Protein AF-0000000079914418 (afdb_homodimer)

pLDDT: mean 97.71, std 3.16, range [57.12, 99.0]

InterPro domains:
  IPR013094 Alpha/beta hydrolase fold-3 [PF07859] (72-274)
  IPR029058 Alpha/Beta hydrolase fold [G3DSA:3.40.50.1820] (4-298)
  IPR029058 Alpha/Beta hydrolase fold [SSF53474] (23-296)
  IPR050300 GDXG lipolytic enzyme [PTHR48081] (52-298)

Structure (mmCIF, N/CA/C/O backbone):
data_AF-0000000079914418-model_v1
#
loop_
_entity.id
_entity.type
_entity.pdbx_description
1 polymer Esterase
#
loop_
_atom_site.group_PDB
_atom_site.id
_atom_site.type_symbol
_atom_site.label_atom_id
_atom_site.label_alt_id
_atom_site.label_comp_id
_atom_site.label_asym_id
_atom_site.label_entity_id
_atom_site.label_seq_id
_atom_site.pdbx_PDB_ins_code
_atom_site.Cartn_x
_atom_site.Cartn_y
_atom_site.Cartn_z
_atom_site.occupancy
_atom_site.B_iso_or_equiv
_atom_site.auth_seq_id
_atom_site.auth_comp_id
_atom_site.auth_asym_id
_atom_site.auth_atom_id
_atom_site.pdbx_PDB_model_num
ATOM 1 N N . MET A 1 1 ? 22.984 11.102 22.109 1 57.47 1 MET A N 1
ATOM 2 C CA . MET A 1 1 ? 23.125 9.719 21.656 1 57.47 1 MET A CA 1
ATOM 3 C C . MET A 1 1 ? 23.062 9.641 20.125 1 57.47 1 MET A C 1
ATOM 5 O O . MET A 1 1 ? 22.422 10.469 19.484 1 57.47 1 MET A O 1
ATOM 9 N N . SER A 1 2 ? 23.859 8.906 19.516 1 81.38 2 SER A N 1
ATOM 10 C CA . SER A 1 2 ? 24 8.82 18.062 1 81.38 2 SER A CA 1
ATOM 11 C C . SER A 1 2 ? 22.719 8.297 17.422 1 81.38 2 SER A C 1
ATOM 13 O O . SER A 1 2 ? 21.969 7.539 18.031 1 81.38 2 SER A O 1
ATOM 15 N N . VAL A 1 3 ? 22.281 8.898 16.266 1 90.12 3 VAL A N 1
ATOM 16 C CA . VAL A 1 3 ? 21.125 8.477 15.484 1 90.12 3 VAL A CA 1
ATOM 17 C C . VAL A 1 3 ? 21.203 6.973 15.203 1 90.12 3 VAL A C 1
ATOM 19 O O . VAL A 1 3 ? 22.281 6.453 14.891 1 90.12 3 VAL A O 1
ATOM 22 N N . SER A 1 4 ? 20.125 6.277 15.398 1 94.81 4 SER A N 1
ATOM 23 C CA . SER A 1 4 ? 20.109 4.836 15.172 1 94.81 4 SER A CA 1
ATOM 24 C C . SER A 1 4 ? 20.391 4.508 13.711 1 94.81 4 SER A C 1
ATOM 26 O O . SER A 1 4 ? 20.094 5.305 12.82 1 94.81 4 SER A O 1
ATOM 28 N N . LYS A 1 5 ? 20.984 3.312 13.461 1 95.38 5 LYS A N 1
ATOM 29 C CA . LYS A 1 5 ? 21.219 2.852 12.094 1 95.38 5 LYS A CA 1
ATOM 30 C C . LYS A 1 5 ? 19.891 2.689 11.336 1 95.38 5 LYS A C 1
ATOM 32 O O . LYS A 1 5 ? 19.844 2.889 10.117 1 95.38 5 LYS A O 1
ATOM 37 N N . GLU A 1 6 ? 18.797 2.361 12.023 1 96.19 6 GLU A N 1
ATOM 38 C CA . GLU A 1 6 ? 17.484 2.127 11.43 1 96.19 6 GLU A CA 1
ATOM 39 C C . GLU A 1 6 ? 16.922 3.412 10.836 1 96.19 6 GLU A C 1
ATOM 41 O O . GLU A 1 6 ? 16.203 3.375 9.828 1 96.19 6 GLU A O 1
ATOM 46 N N . SER A 1 7 ? 17.234 4.5 11.461 1 95.19 7 SER A N 1
ATOM 47 C CA . SER A 1 7 ? 16.719 5.777 10.977 1 95.19 7 SER A CA 1
ATOM 48 C C . SER A 1 7 ? 17.328 6.145 9.625 1 95.19 7 SER A C 1
ATOM 50 O O . SER A 1 7 ? 16.75 6.934 8.875 1 95.19 7 SER A O 1
ATOM 52 N N . LEU A 1 8 ? 18.438 5.539 9.25 1 95.31 8 LEU A N 1
ATOM 53 C CA . LEU A 1 8 ? 19.156 5.859 8.023 1 95.31 8 LEU A CA 1
ATOM 54 C C . LEU A 1 8 ? 18.406 5.332 6.805 1 95.31 8 LEU A C 1
ATOM 56 O O . LEU A 1 8 ? 18.656 5.777 5.68 1 95.31 8 LEU A O 1
ATOM 60 N N . PHE A 1 9 ? 17.516 4.422 7.043 1 97 9 PHE A N 1
ATOM 61 C CA . PHE A 1 9 ? 16.734 3.893 5.926 1 97 9 PHE A CA 1
ATOM 62 C C . PHE A 1 9 ? 16.031 5.016 5.176 1 97 9 PHE A C 1
ATOM 64 O O . PHE A 1 9 ? 16.062 5.062 3.945 1 97 9 PHE A O 1
ATOM 71 N N . LEU A 1 10 ? 15.344 5.883 5.938 1 97.31 10 LEU A N 1
ATOM 72 C CA . LEU A 1 10 ? 14.609 6.977 5.309 1 97.31 10 LEU A CA 1
ATOM 73 C C . LEU A 1 10 ? 15.562 7.934 4.602 1 97.31 10 LEU A C 1
ATOM 75 O O . LEU A 1 10 ? 15.25 8.453 3.527 1 97.31 10 LEU A O 1
ATOM 79 N N . ASN A 1 11 ? 16.734 8.164 5.16 1 95.06 11 ASN A N 1
ATOM 80 C CA . ASN A 1 11 ? 17.75 8.992 4.535 1 95.06 11 ASN A CA 1
ATOM 81 C C . ASN A 1 11 ? 18.172 8.438 3.178 1 95.06 11 ASN A C 1
ATOM 83 O O . ASN A 1 11 ? 18.297 9.18 2.205 1 95.06 11 ASN A O 1
ATOM 87 N N . ASP A 1 12 ? 18.438 7.168 3.172 1 97 12 ASP A N 1
ATOM 88 C CA . ASP A 1 12 ? 18.844 6.496 1.941 1 97 12 ASP A CA 1
ATOM 89 C C . ASP A 1 12 ? 17.75 6.562 0.887 1 97 12 ASP A C 1
ATOM 91 O O . ASP A 1 12 ? 18.031 6.738 -0.301 1 97 12 ASP A O 1
ATOM 95 N N . LEU A 1 13 ? 16.531 6.414 1.347 1 97.69 13 LEU A N 1
ATOM 96 C CA . LEU A 1 13 ? 15.406 6.508 0.433 1 97.69 13 LEU A CA 1
ATOM 97 C C . LEU A 1 13 ? 15.328 7.895 -0.195 1 97.69 13 LEU A C 1
ATOM 99 O O . LEU A 1 13 ? 15.18 8.023 -1.412 1 97.69 13 LEU A O 1
ATOM 103 N N . TYR A 1 14 ? 15.414 8.938 0.619 1 97.25 14 TYR A N 1
ATOM 104 C CA . TYR A 1 14 ? 15.352 10.305 0.121 1 97.25 14 TYR A CA 1
ATOM 105 C C . TYR A 1 14 ? 16.484 10.578 -0.857 1 97.25 14 TYR A C 1
ATOM 107 O O . TYR A 1 14 ? 16.281 11.211 -1.895 1 97.25 14 TYR A O 1
ATOM 115 N N . ALA A 1 15 ? 17.688 10.117 -0.518 1 95.94 15 ALA A N 1
ATOM 116 C CA . ALA A 1 15 ? 18.828 10.281 -1.416 1 95.94 15 ALA A CA 1
ATOM 117 C C . ALA A 1 15 ? 18.562 9.625 -2.768 1 95.94 15 ALA A C 1
ATOM 119 O O . ALA A 1 15 ? 18.891 10.188 -3.814 1 95.94 15 ALA A O 1
ATOM 120 N N . SER A 1 16 ? 17.969 8.508 -2.721 1 95.81 16 SER A N 1
ATOM 121 C CA . SER A 1 16 ? 17.641 7.801 -3.955 1 95.81 16 SER A CA 1
ATOM 122 C C . SER A 1 16 ? 16.609 8.57 -4.777 1 95.81 16 SER A C 1
ATOM 124 O O . SER A 1 16 ? 16.688 8.602 -6.008 1 95.81 16 SER A O 1
ATOM 126 N N . TRP A 1 17 ? 15.586 9.117 -4.105 1 95.44 17 TRP A N 1
ATOM 127 C CA . TRP A 1 17 ? 14.578 9.922 -4.801 1 95.44 17 TRP A CA 1
ATOM 128 C C . TRP A 1 17 ? 15.227 11.086 -5.539 1 95.44 17 TRP A C 1
ATOM 130 O O . TRP A 1 17 ? 14.891 11.367 -6.688 1 95.44 17 TRP A O 1
ATOM 140 N N . LEU A 1 18 ? 16.094 11.781 -4.824 1 90.88 18 LEU A N 1
ATOM 141 C CA . LEU A 1 18 ? 16.766 12.945 -5.395 1 90.88 18 LEU A CA 1
ATOM 142 C C . LEU A 1 18 ? 17.516 12.578 -6.668 1 90.88 18 LEU A C 1
ATOM 144 O O . LEU A 1 18 ? 17.469 13.32 -7.652 1 90.88 18 LEU A O 1
ATOM 148 N N . THR A 1 19 ? 18.141 11.477 -6.629 1 90.81 19 THR A N 1
ATOM 149 C CA . THR A 1 19 ? 18.922 11.016 -7.77 1 90.81 19 THR A CA 1
ATOM 150 C C . THR A 1 19 ? 18 10.586 -8.914 1 90.81 19 THR A C 1
ATOM 152 O O . THR A 1 19 ? 18.234 10.945 -10.07 1 90.81 19 THR A O 1
ATOM 155 N N . ARG A 1 20 ? 16.922 9.977 -8.602 1 91.88 20 ARG A N 1
ATOM 156 C CA . ARG A 1 20 ? 16.062 9.359 -9.609 1 91.88 20 ARG A CA 1
ATOM 157 C C . ARG A 1 20 ? 15.086 10.375 -10.188 1 91.88 20 ARG A C 1
ATOM 159 O O . ARG A 1 20 ? 14.578 10.188 -11.297 1 91.88 20 ARG A O 1
ATOM 166 N N . SER A 1 21 ? 14.82 11.375 -9.445 1 90.19 21 SER A N 1
ATOM 167 C CA . SER A 1 21 ? 13.727 12.273 -9.812 1 90.19 21 SER A CA 1
ATOM 168 C C . SER A 1 21 ? 14.141 13.211 -10.945 1 90.19 21 SER A C 1
ATOM 170 O O . SER A 1 21 ? 13.297 13.875 -11.547 1 90.19 21 SER A O 1
ATOM 172 N N . GLU A 1 22 ? 15.438 13.359 -11.219 1 85.94 22 GLU A N 1
ATOM 173 C CA . GLU A 1 22 ? 15.883 14.266 -12.273 1 85.94 22 GLU A CA 1
ATOM 174 C C . GLU A 1 22 ? 15.242 13.922 -13.609 1 85.94 22 GLU A C 1
ATOM 176 O O . GLU A 1 22 ? 15.414 12.812 -14.117 1 85.94 22 GLU A O 1
ATOM 181 N N . GLY A 1 23 ? 14.461 14.867 -14.18 1 85.94 23 GLY A N 1
ATOM 182 C CA . GLY A 1 23 ? 13.852 14.695 -15.484 1 85.94 23 GLY A CA 1
ATOM 183 C C . GLY A 1 23 ? 12.562 13.898 -15.445 1 85.94 23 GLY A C 1
ATOM 184 O O . GLY A 1 23 ? 11.992 13.586 -16.5 1 85.94 23 GLY A O 1
ATOM 185 N N . MET A 1 24 ? 12.117 13.547 -14.273 1 90.5 24 MET A N 1
ATOM 186 C CA . MET A 1 24 ? 10.898 12.766 -14.133 1 90.5 24 MET A CA 1
ATOM 187 C C . MET A 1 24 ? 9.664 13.641 -14.328 1 90.5 24 MET A C 1
ATOM 189 O O . MET A 1 24 ? 9.625 14.781 -13.867 1 90.5 24 MET A O 1
ATOM 193 N N . ASP A 1 25 ? 8.68 13.078 -15.047 1 91.69 25 ASP A N 1
ATOM 194 C CA . ASP A 1 25 ? 7.41 13.789 -15.125 1 91.69 25 ASP A CA 1
ATOM 195 C C . ASP A 1 25 ? 6.617 13.633 -13.828 1 91.69 25 ASP A C 1
ATOM 197 O O . ASP A 1 25 ? 7.008 12.875 -12.938 1 91.69 25 ASP A O 1
ATOM 201 N N . LEU A 1 26 ? 5.547 14.328 -13.641 1 94.44 26 LEU A N 1
ATOM 202 C CA . LEU A 1 26 ? 4.789 14.383 -12.398 1 94.44 26 LEU A CA 1
ATOM 203 C C . LEU A 1 26 ? 4.184 13.023 -12.062 1 94.44 26 LEU A C 1
ATOM 205 O O . LEU A 1 26 ? 4.184 12.609 -10.898 1 94.44 26 LEU A O 1
ATOM 209 N N . ALA A 1 27 ? 3.621 12.375 -13.055 1 93.94 27 ALA A N 1
ATOM 210 C CA . ALA A 1 27 ? 3.031 11.055 -12.828 1 93.94 27 ALA A CA 1
ATOM 211 C C . ALA A 1 27 ? 4.059 10.094 -12.242 1 93.94 27 ALA A C 1
ATOM 213 O O . ALA A 1 27 ? 3.762 9.352 -11.305 1 93.94 27 ALA A O 1
ATOM 214 N N . SER A 1 28 ? 5.27 10.094 -12.812 1 94.56 28 SER A N 1
ATOM 215 C CA . SER A 1 28 ? 6.344 9.234 -12.328 1 94.56 28 SER A CA 1
ATOM 216 C C . SER A 1 28 ? 6.793 9.656 -10.93 1 94.56 28 SER A C 1
ATOM 218 O O . SER A 1 28 ? 7.141 8.805 -10.102 1 94.56 28 SER A O 1
ATOM 220 N N . GLN A 1 29 ? 6.816 10.945 -10.688 1 95.38 29 GLN A N 1
ATOM 221 C CA . GLN A 1 29 ? 7.137 11.422 -9.344 1 95.38 29 GLN A CA 1
ATOM 222 C C . GLN A 1 29 ? 6.109 10.938 -8.328 1 95.38 29 GLN A C 1
ATOM 224 O O . GLN A 1 29 ? 6.469 10.531 -7.219 1 95.38 29 GLN A O 1
ATOM 229 N N . ARG A 1 30 ? 4.867 11.016 -8.719 1 97.44 30 ARG A N 1
ATOM 230 C CA . ARG A 1 30 ? 3.803 10.547 -7.836 1 97.44 30 ARG A CA 1
ATOM 231 C C . ARG A 1 30 ? 3.963 9.062 -7.527 1 97.44 30 ARG A C 1
ATOM 233 O O . ARG A 1 30 ? 3.807 8.641 -6.375 1 97.44 30 ARG A O 1
ATOM 240 N N . ASP A 1 31 ? 4.359 8.297 -8.531 1 96.81 31 ASP A N 1
ATOM 241 C CA . ASP A 1 31 ? 4.641 6.883 -8.297 1 96.81 31 ASP A CA 1
ATOM 242 C C . ASP A 1 31 ? 5.812 6.707 -7.336 1 96.81 31 ASP A C 1
ATOM 244 O O . ASP A 1 31 ? 5.766 5.867 -6.434 1 96.81 31 ASP A O 1
ATOM 248 N N . MET A 1 32 ? 6.852 7.438 -7.535 1 96.81 32 MET A N 1
ATOM 249 C CA . MET A 1 32 ? 8.047 7.34 -6.695 1 96.81 32 MET A CA 1
ATOM 250 C C . MET A 1 32 ? 7.719 7.676 -5.246 1 96.81 32 MET A C 1
ATOM 252 O O . MET A 1 32 ? 8.133 6.961 -4.332 1 96.81 32 MET A O 1
ATOM 256 N N . PHE A 1 33 ? 6.887 8.68 -4.973 1 97.12 33 PHE A N 1
ATOM 257 C CA . PHE A 1 33 ? 6.594 9.164 -3.629 1 97.12 33 PHE A CA 1
ATOM 258 C C . PHE A 1 33 ? 5.684 8.188 -2.893 1 97.12 33 PHE A C 1
ATOM 260 O O . PHE A 1 33 ? 5.586 8.227 -1.664 1 97.12 33 PHE A O 1
ATOM 267 N N . GLU A 1 34 ? 5.066 7.305 -3.615 1 97.88 34 GLU A N 1
ATOM 268 C CA . GLU A 1 34 ? 4.312 6.254 -2.941 1 97.88 34 GLU A CA 1
ATOM 269 C C . GLU A 1 34 ? 5.234 5.355 -2.119 1 97.88 34 GLU A C 1
ATOM 271 O O . GLU A 1 34 ? 4.773 4.613 -1.251 1 97.88 34 GLU A O 1
ATOM 276 N N . GLU A 1 35 ? 6.508 5.477 -2.33 1 97.62 35 GLU A N 1
ATOM 277 C CA . GLU A 1 35 ? 7.492 4.672 -1.61 1 97.62 35 GLU A CA 1
ATOM 278 C C . GLU A 1 35 ? 7.57 5.082 -0.142 1 97.62 35 GLU A C 1
ATOM 280 O O . GLU A 1 35 ? 8.164 4.375 0.675 1 97.62 35 GLU A O 1
ATOM 285 N N . TRP A 1 36 ? 6.824 6.117 0.262 1 97.56 36 TRP A N 1
ATOM 286 C CA . TRP A 1 36 ? 6.805 6.547 1.656 1 97.56 36 TRP A CA 1
ATOM 287 C C . TRP A 1 36 ? 6.312 5.426 2.564 1 97.56 36 TRP A C 1
ATOM 289 O O . TRP A 1 36 ? 6.617 5.406 3.758 1 97.56 36 TRP A O 1
ATOM 299 N N . HIS A 1 37 ? 5.598 4.516 2.018 1 97.62 37 HIS A N 1
ATOM 300 C CA . HIS A 1 37 ? 5.113 3.432 2.865 1 97.62 37 HIS A CA 1
ATOM 301 C C . HIS A 1 37 ? 6.238 2.461 3.215 1 97.62 37 HIS A C 1
ATOM 303 O O . HIS A 1 37 ? 6.117 1.681 4.164 1 97.62 37 HIS A O 1
ATOM 309 N N . LEU A 1 38 ? 7.367 2.482 2.51 1 97.88 38 LEU A N 1
ATOM 310 C CA . LEU A 1 38 ? 8.391 1.447 2.588 1 97.88 38 LEU A CA 1
ATOM 311 C C . LEU A 1 38 ? 9.125 1.51 3.924 1 97.88 38 LEU A C 1
ATOM 313 O O . LEU A 1 38 ? 9.414 0.474 4.527 1 97.88 38 LEU A O 1
ATOM 317 N N . PRO A 1 39 ? 9.477 2.725 4.453 1 98.56 39 PRO A N 1
ATOM 318 C CA . PRO A 1 39 ? 10.203 2.736 5.723 1 98.56 39 PRO A CA 1
ATOM 319 C C . PRO A 1 39 ? 9.336 2.307 6.906 1 98.56 39 PRO A C 1
ATOM 321 O O . PRO A 1 39 ? 9.852 1.798 7.902 1 98.56 39 PRO A O 1
ATOM 324 N N . THR A 1 40 ? 8.07 2.506 6.836 1 98.81 40 THR A N 1
ATOM 325 C CA . THR A 1 40 ? 7.168 2.189 7.934 1 98.81 40 THR A CA 1
ATOM 326 C C . THR A 1 40 ? 6.844 0.699 7.957 1 98.81 40 THR A C 1
ATOM 328 O O . THR A 1 40 ? 6.383 0.142 6.957 1 98.81 40 THR A O 1
ATOM 331 N N . ILE A 1 41 ? 7.109 0.061 9.078 1 98.69 41 ILE A N 1
ATOM 332 C CA . ILE A 1 41 ? 6.762 -1.349 9.219 1 98.69 41 ILE A CA 1
ATOM 333 C C . ILE A 1 41 ? 5.25 -1.495 9.359 1 98.69 41 ILE A C 1
ATOM 335 O O . ILE A 1 41 ? 4.594 -0.657 9.984 1 98.69 41 ILE A O 1
ATOM 339 N N . GLU A 1 42 ? 4.668 -2.514 8.766 1 98.75 42 GLU A N 1
ATOM 340 C CA . GLU A 1 42 ? 3.232 -2.74 8.867 1 98.75 42 GLU A CA 1
ATOM 341 C C . GLU A 1 42 ? 2.785 -2.816 10.32 1 98.75 42 GLU A C 1
ATOM 343 O O . GLU A 1 42 ? 3.326 -3.604 11.102 1 98.75 42 GLU A O 1
ATOM 348 N N . PRO A 1 43 ? 1.857 -1.949 10.719 1 98.75 43 PRO A N 1
ATOM 349 C CA . PRO A 1 43 ? 1.338 -2.102 12.078 1 98.75 43 PRO A CA 1
ATOM 350 C C . PRO A 1 43 ? 0.469 -3.348 12.242 1 98.75 43 PRO A C 1
ATOM 352 O O . PRO A 1 43 ? -0.47 -3.555 11.469 1 98.75 43 PRO A O 1
ATOM 355 N N . THR A 1 44 ? 0.747 -4.152 13.203 1 98.62 44 THR A N 1
ATOM 356 C CA . THR A 1 44 ? -0.036 -5.359 13.445 1 98.62 44 THR A CA 1
ATOM 357 C C . THR A 1 44 ? -1.369 -5.016 14.109 1 98.62 44 THR A C 1
ATOM 359 O O . THR A 1 44 ? -1.539 -3.916 14.641 1 98.62 44 THR A O 1
ATOM 362 N N . ASP A 1 45 ? -2.322 -5.871 13.953 1 98.69 45 ASP A N 1
ATOM 363 C CA . ASP A 1 45 ? -3.598 -5.809 14.656 1 98.69 45 ASP A CA 1
ATOM 364 C C . ASP A 1 45 ? -4.379 -4.555 14.273 1 98.69 45 ASP A C 1
ATOM 366 O O . ASP A 1 45 ? -5.012 -3.928 15.125 1 98.69 45 ASP A O 1
ATOM 370 N N . VAL A 1 46 ? -4.254 -4.164 13.07 1 98.88 46 VAL A N 1
ATOM 371 C CA . VAL A 1 46 ? -5.051 -3.076 12.516 1 98.88 46 VAL A CA 1
ATOM 372 C C . VAL A 1 46 ? -5.801 -3.562 11.281 1 98.88 46 VAL A C 1
ATOM 374 O O . VAL A 1 46 ? -5.238 -4.277 10.445 1 98.88 46 VAL A O 1
ATOM 377 N N . THR A 1 47 ? -7.098 -3.275 11.141 1 98.94 47 THR A N 1
ATOM 378 C CA . THR A 1 47 ? -7.863 -3.525 9.93 1 98.94 47 THR A CA 1
ATOM 379 C C . THR A 1 47 ? -8.117 -2.225 9.172 1 98.94 47 THR A C 1
ATOM 381 O O . THR A 1 47 ? -7.961 -1.135 9.727 1 98.94 47 THR A O 1
ATOM 384 N N . TYR A 1 48 ? -8.422 -2.275 7.965 1 98.88 48 TYR A N 1
ATOM 385 C CA . TYR A 1 48 ? -8.617 -1.12 7.098 1 98.88 48 TYR A CA 1
ATOM 386 C C . TYR A 1 48 ? -9.938 -1.224 6.34 1 98.88 48 TYR A C 1
ATOM 388 O O . TYR A 1 48 ? -10.469 -2.32 6.156 1 98.88 48 TYR A O 1
ATOM 396 N N . GLU A 1 49 ? -10.422 -0.111 5.949 1 98.75 49 GLU A N 1
ATOM 397 C CA . GLU A 1 49 ? -11.664 -0.02 5.199 1 98.75 49 GLU A CA 1
ATOM 398 C C . GLU A 1 49 ? -11.719 1.255 4.363 1 98.75 49 GLU A C 1
ATOM 400 O O . GLU A 1 49 ? -11.602 2.359 4.898 1 98.75 49 GLU A O 1
ATOM 405 N N . GLU A 1 50 ? -11.875 1.092 3.047 1 98.69 50 GLU A N 1
ATOM 406 C CA . GLU A 1 50 ? -12.047 2.258 2.184 1 98.69 50 GLU A CA 1
ATOM 407 C C . GLU A 1 50 ? -13.445 2.848 2.32 1 98.69 50 GLU A C 1
ATOM 409 O O . GLU A 1 50 ? -14.422 2.113 2.475 1 98.69 50 GLU A O 1
ATOM 414 N N . VAL A 1 51 ? -13.484 4.168 2.268 1 98.62 51 VAL A N 1
ATOM 415 C CA . VAL A 1 51 ? -14.75 4.875 2.373 1 98.62 51 VAL A CA 1
ATOM 416 C C . VAL A 1 51 ? -14.719 6.133 1.509 1 98.62 51 VAL A C 1
ATOM 418 O O . VAL A 1 51 ? -13.641 6.578 1.091 1 98.62 51 VAL A O 1
ATOM 421 N N . THR A 1 52 ? -15.852 6.641 1.075 1 98.62 52 THR A N 1
ATOM 422 C CA . THR A 1 52 ? -16 7.961 0.472 1 98.62 52 THR A CA 1
ATOM 423 C C . THR A 1 52 ? -16.688 8.93 1.438 1 98.62 52 THR A C 1
ATOM 425 O O . THR A 1 52 ? -17.844 8.734 1.803 1 98.62 52 THR A O 1
ATOM 428 N N . ALA A 1 53 ? -15.977 9.883 1.931 1 98.62 53 ALA A N 1
ATOM 429 C CA . ALA A 1 53 ? -16.469 10.867 2.896 1 98.62 53 ALA A CA 1
ATOM 430 C C . ALA A 1 53 ? -16.906 12.148 2.199 1 98.62 53 ALA A C 1
ATOM 432 O O . ALA A 1 53 ? -16.094 13.047 1.962 1 98.62 53 ALA A O 1
ATOM 433 N N . ASN A 1 54 ? -18.234 12.258 1.929 1 97.88 54 ASN A N 1
ATOM 434 C CA . ASN A 1 54 ? -18.781 13.414 1.228 1 97.88 54 ASN A CA 1
ATOM 435 C C . ASN A 1 54 ? -18.047 13.664 -0.09 1 97.88 54 ASN A C 1
ATOM 437 O O . ASN A 1 54 ? -17.562 14.766 -0.336 1 97.88 54 ASN A O 1
ATOM 441 N N . GLY A 1 55 ? -17.891 12.648 -0.818 1 98.19 55 GLY A N 1
ATOM 442 C CA . GLY A 1 55 ? -17.312 12.719 -2.15 1 98.19 55 GLY A CA 1
ATOM 443 C C . GLY A 1 55 ? -15.797 12.602 -2.152 1 98.19 55 GLY A C 1
ATOM 444 O O . GLY A 1 55 ? -15.18 12.469 -3.211 1 98.19 55 GLY A O 1
ATOM 445 N N . VAL A 1 56 ? -15.125 12.641 -0.98 1 98.88 56 VAL A N 1
ATOM 446 C CA . VAL A 1 56 ? -13.672 12.562 -0.872 1 98.88 56 VAL A CA 1
ATOM 447 C C . VAL A 1 56 ? -13.258 11.141 -0.518 1 98.88 56 VAL A C 1
ATOM 449 O O . VAL A 1 56 ? -13.68 10.602 0.508 1 98.88 56 VAL A O 1
ATOM 452 N N . PRO A 1 57 ? -12.438 10.477 -1.361 1 98.81 57 PRO A N 1
ATOM 453 C CA . PRO A 1 57 ? -11.93 9.156 -0.981 1 98.81 57 PRO A CA 1
ATOM 454 C C . PRO A 1 57 ? -11.117 9.188 0.314 1 98.81 57 PRO A C 1
ATOM 456 O O . PRO A 1 57 ? -10.367 10.141 0.556 1 98.81 57 PRO A O 1
ATOM 459 N N . ALA A 1 58 ? -11.336 8.18 1.151 1 98.94 58 ALA A N 1
ATOM 460 C CA . ALA A 1 58 ? -10.609 8.047 2.414 1 98.94 58 ALA A CA 1
ATOM 461 C C . ALA A 1 58 ? -10.484 6.582 2.82 1 98.94 58 ALA A C 1
ATOM 463 O O . ALA A 1 58 ? -10.969 5.691 2.117 1 98.94 58 ALA A O 1
ATOM 464 N N . MET A 1 59 ? -9.727 6.383 3.877 1 98.81 59 MET A N 1
ATOM 465 C CA . MET A 1 59 ? -9.516 5.031 4.395 1 98.81 59 MET A CA 1
ATOM 466 C C . MET A 1 59 ? -9.484 5.031 5.918 1 98.81 59 MET A C 1
ATOM 468 O O . MET A 1 59 ? -8.734 5.789 6.527 1 98.81 59 MET A O 1
ATOM 472 N N . TRP A 1 60 ? -10.328 4.18 6.488 1 98.94 60 TRP A N 1
ATOM 473 C CA . TRP A 1 60 ? -10.258 3.93 7.926 1 98.94 60 TRP A CA 1
ATOM 474 C C . TRP A 1 60 ? -9.094 2.994 8.258 1 98.94 60 TRP A C 1
ATOM 476 O O . TRP A 1 60 ? -8.859 2.012 7.551 1 98.94 60 TRP A O 1
ATOM 486 N N . ALA A 1 61 ? -8.32 3.299 9.172 1 98.94 61 ALA A N 1
ATOM 487 C CA . ALA A 1 61 ? -7.477 2.379 9.922 1 98.94 61 ALA A CA 1
ATOM 488 C C . ALA A 1 61 ? -8.047 2.121 11.312 1 98.94 61 ALA A C 1
ATOM 490 O O . ALA A 1 61 ? -8.219 3.053 12.102 1 98.94 61 ALA A O 1
ATOM 491 N N . LYS A 1 62 ? -8.352 0.898 11.617 1 98.88 62 LYS A N 1
ATOM 492 C CA . LYS A 1 62 ? -9.055 0.548 12.844 1 98.88 62 LYS A CA 1
ATOM 493 C C . LYS A 1 62 ? -8.273 -0.484 13.656 1 98.88 62 LYS A C 1
ATOM 495 O O . LYS A 1 62 ? -8.453 -1.689 13.469 1 98.88 62 LYS A O 1
ATOM 500 N N . PRO A 1 63 ? -7.406 0.019 14.586 1 98.94 63 PRO A N 1
ATOM 501 C CA . PRO A 1 63 ? -6.758 -0.947 15.477 1 98.94 63 PRO A CA 1
ATOM 502 C C . PRO A 1 63 ? -7.758 -1.799 16.25 1 98.94 63 PRO A C 1
ATOM 504 O O . PRO A 1 63 ? -8.797 -1.295 16.688 1 98.94 63 PRO A O 1
ATOM 507 N N . LEU A 1 64 ? -7.418 -3.088 16.391 1 98.81 64 LEU A N 1
ATOM 508 C CA . LEU A 1 64 ? -8.266 -3.953 17.203 1 98.81 64 LEU A CA 1
ATOM 509 C C . LEU A 1 64 ? -8.344 -3.439 18.641 1 98.81 64 LEU A C 1
ATOM 511 O O . LEU A 1 64 ? -7.324 -3.115 19.25 1 98.81 64 LEU A O 1
ATOM 515 N N . GLY A 1 65 ? -9.484 -3.24 19.156 1 98.31 65 GLY A N 1
ATOM 516 C CA . GLY A 1 65 ? -9.688 -2.826 20.547 1 98.31 65 GLY A CA 1
ATOM 517 C C . GLY A 1 65 ? -9.75 -1.32 20.703 1 98.31 65 GLY A C 1
ATOM 518 O O . GLY A 1 65 ? -9.961 -0.822 21.812 1 98.31 65 GLY A O 1
ATOM 519 N N . ALA A 1 66 ? -9.617 -0.543 19.656 1 98.69 66 ALA A N 1
ATOM 520 C CA . ALA A 1 66 ? -9.641 0.916 19.719 1 98.69 66 ALA A CA 1
ATOM 521 C C . ALA A 1 66 ? -11.031 1.43 20.062 1 98.69 66 ALA A C 1
ATOM 523 O O . ALA A 1 66 ? -12.031 0.737 19.859 1 98.69 66 ALA A O 1
ATOM 524 N N . ALA A 1 67 ? -11.062 2.633 20.672 1 98.81 67 ALA A N 1
ATOM 525 C CA . ALA A 1 67 ? -12.32 3.35 20.828 1 98.81 67 ALA A CA 1
ATOM 526 C C . ALA A 1 67 ? -12.875 3.795 19.484 1 98.81 67 ALA A C 1
ATOM 528 O O . ALA A 1 67 ? -12.359 4.73 18.859 1 98.81 67 ALA A O 1
ATOM 529 N N . GLU A 1 68 ? -13.961 3.246 19.062 1 98.06 68 GLU A N 1
ATOM 530 C CA . GLU A 1 68 ? -14.445 3.391 17.688 1 98.06 68 GLU A CA 1
ATOM 531 C C . GLU A 1 68 ? -14.992 4.793 17.453 1 98.06 68 GLU A C 1
ATOM 533 O O . GLU A 1 68 ? -15.125 5.219 16.297 1 98.06 68 GLU A O 1
ATOM 538 N N . ASP A 1 69 ? -15.352 5.492 18.516 1 98.5 69 ASP A N 1
ATOM 539 C CA . ASP A 1 69 ? -15.93 6.82 18.359 1 98.5 69 ASP A CA 1
ATOM 540 C C . ASP A 1 69 ? -14.875 7.91 18.562 1 98.5 69 ASP A C 1
ATOM 542 O O . ASP A 1 69 ? -15.211 9.094 18.625 1 98.5 69 ASP A O 1
ATOM 546 N N . ARG A 1 70 ? -13.602 7.574 18.781 1 98.88 70 ARG A N 1
ATOM 547 C CA . ARG A 1 70 ? -12.477 8.5 18.797 1 98.88 70 ARG A CA 1
ATOM 548 C C . ARG A 1 70 ? -11.68 8.422 17.5 1 98.88 70 ARG A C 1
ATOM 550 O O . ARG A 1 70 ? -11.258 7.344 17.078 1 98.88 70 ARG A O 1
ATOM 557 N N . VAL A 1 71 ? -11.523 9.562 16.844 1 98.88 71 VAL A N 1
ATOM 558 C CA . VAL A 1 71 ? -11.008 9.516 15.477 1 98.88 71 VAL A CA 1
ATOM 559 C C . VAL A 1 71 ? -9.906 10.555 15.305 1 98.88 71 VAL A C 1
ATOM 561 O O . VAL A 1 71 ? -10.055 11.711 15.711 1 98.88 71 VAL A O 1
ATOM 564 N N . ILE A 1 72 ? -8.812 10.156 14.781 1 98.88 72 ILE A N 1
ATOM 565 C CA . ILE A 1 72 ? -7.879 11.109 14.195 1 98.88 72 ILE A CA 1
ATOM 566 C C . ILE A 1 72 ? -8.125 11.219 12.688 1 98.88 72 ILE A C 1
ATOM 568 O O . ILE A 1 72 ? -8.227 10.203 12 1 98.88 72 ILE A O 1
ATOM 572 N N . VAL A 1 73 ? -8.312 12.398 12.172 1 98.94 73 VAL A N 1
ATOM 573 C CA . VAL A 1 73 ? -8.352 12.656 10.734 1 98.94 73 VAL A CA 1
ATOM 574 C C . VAL A 1 73 ? -6.953 12.984 10.227 1 98.94 73 VAL A C 1
ATOM 576 O O . VAL A 1 73 ? -6.371 14.008 10.602 1 98.94 73 VAL A O 1
ATOM 579 N N . PHE A 1 74 ? -6.434 12.109 9.406 1 98.94 74 PHE A N 1
ATOM 580 C CA . PHE A 1 74 ? -5.047 12.219 8.969 1 98.94 74 PHE A CA 1
ATOM 581 C C . PHE A 1 74 ? -4.965 12.797 7.562 1 98.94 74 PHE A C 1
ATOM 583 O O . PHE A 1 74 ? -5.52 12.227 6.621 1 98.94 74 PHE A O 1
ATOM 590 N N . THR A 1 75 ? -4.289 13.891 7.406 1 98.94 75 THR A N 1
ATOM 591 C CA . THR A 1 75 ? -4.02 14.5 6.105 1 98.94 75 THR A CA 1
ATOM 592 C C . THR A 1 75 ? -2.562 14.289 5.703 1 98.94 75 THR A C 1
ATOM 594 O O . THR A 1 75 ? -1.648 14.766 6.375 1 98.94 75 THR A O 1
ATOM 597 N N . HIS A 1 76 ? -2.383 13.609 4.582 1 98.94 76 HIS A N 1
ATOM 598 C CA . HIS A 1 76 ? -1.057 13.148 4.195 1 98.94 76 HIS A CA 1
ATOM 599 C C . HIS A 1 76 ? -0.218 14.281 3.623 1 98.94 76 HIS A C 1
ATOM 601 O O . HIS A 1 76 ? -0.761 15.242 3.072 1 98.94 76 HIS A O 1
ATOM 607 N N . GLY A 1 77 ? 1.1 14.148 3.787 1 98.75 77 GLY A N 1
ATOM 608 C CA . GLY A 1 77 ? 2.035 15.055 3.141 1 98.75 77 GLY A CA 1
ATOM 609 C C . GLY A 1 77 ? 2.227 14.766 1.664 1 98.75 77 GLY A C 1
ATOM 610 O O . GLY A 1 77 ? 1.461 14 1.074 1 98.75 77 GLY A O 1
ATOM 611 N N . GLY A 1 78 ? 3.234 15.43 1.12 1 98.44 78 GLY A N 1
ATOM 612 C CA . GLY A 1 78 ? 3.51 15.289 -0.301 1 98.44 78 GLY A CA 1
ATOM 613 C C . GLY A 1 78 ? 3.391 16.594 -1.067 1 98.44 78 GLY A C 1
ATOM 614 O O . GLY A 1 78 ? 3.119 16.594 -2.27 1 98.44 78 GLY A O 1
ATOM 615 N N . GLY A 1 79 ? 3.568 17.719 -0.37 1 98.5 79 GLY A N 1
ATOM 616 C CA . GLY A 1 79 ? 3.625 19.016 -1.008 1 98.5 79 GLY A CA 1
ATOM 617 C C . GLY A 1 79 ? 2.354 19.375 -1.755 1 98.5 79 GLY A C 1
ATOM 618 O O . GLY A 1 79 ? 2.402 20.031 -2.793 1 98.5 79 GLY A O 1
ATOM 619 N N . PHE A 1 80 ? 1.272 18.766 -1.384 1 98.75 80 PHE A N 1
ATOM 620 C CA . PHE A 1 80 ? -0.043 19 -1.97 1 98.75 80 PHE A CA 1
ATOM 621 C C . PHE A 1 80 ? -0.137 18.375 -3.354 1 98.75 80 PHE A C 1
ATOM 623 O O . PHE A 1 80 ? -1.187 18.422 -3.996 1 98.75 80 PHE A O 1
ATOM 630 N N . ALA A 1 81 ? 0.96 17.734 -3.803 1 98.56 81 ALA A N 1
ATOM 631 C CA . ALA A 1 81 ? 0.985 17.281 -5.195 1 98.56 81 ALA A CA 1
ATOM 632 C C . ALA A 1 81 ? 1.238 15.789 -5.289 1 98.56 81 ALA A C 1
ATOM 634 O O . ALA A 1 81 ? 1.056 15.188 -6.352 1 98.56 81 ALA A O 1
ATOM 635 N N . THR A 1 82 ? 1.682 15.211 -4.258 1 98.25 82 THR A N 1
ATOM 636 C CA . THR A 1 82 ? 1.969 13.781 -4.191 1 98.25 82 THR A CA 1
ATOM 637 C C . THR A 1 82 ? 1.44 13.18 -2.893 1 98.25 82 THR A C 1
ATOM 639 O O . THR A 1 82 ? 0.93 13.906 -2.033 1 98.25 82 THR A O 1
ATOM 642 N N . GLY A 1 83 ? 1.562 11.836 -2.744 1 98.25 83 GLY A N 1
ATOM 643 C CA . GLY A 1 83 ? 1.052 11.141 -1.571 1 98.25 83 GLY A CA 1
ATOM 644 C C . GLY A 1 83 ? -0.375 10.656 -1.741 1 98.25 83 GLY A C 1
ATOM 645 O O . GLY A 1 83 ? -1.066 11.055 -2.68 1 98.25 83 GLY A O 1
ATOM 646 N N . SER A 1 84 ? -0.773 9.844 -0.873 1 98.75 84 SER A N 1
ATOM 647 C CA . SER A 1 84 ? -2.102 9.242 -0.929 1 98.75 84 SER A CA 1
ATOM 648 C C . SER A 1 84 ? -2.473 8.594 0.4 1 98.75 84 SER A C 1
ATOM 650 O O . SER A 1 84 ? -1.655 8.547 1.322 1 98.75 84 SER A O 1
ATOM 652 N N . ARG A 1 85 ? -3.756 8.102 0.465 1 98.69 85 ARG A N 1
ATOM 653 C CA . ARG A 1 85 ? -4.188 7.34 1.629 1 98.69 85 ARG A CA 1
ATOM 654 C C . ARG A 1 85 ? -3.373 6.059 1.775 1 98.69 85 ARG A C 1
ATOM 656 O O . ARG A 1 85 ? -3.234 5.527 2.879 1 98.69 85 ARG A O 1
ATOM 663 N N . PHE A 1 86 ? -2.734 5.586 0.696 1 98.5 86 PHE A N 1
ATOM 664 C CA . PHE A 1 86 ? -1.994 4.332 0.72 1 98.5 86 PHE A CA 1
ATOM 665 C C . PHE A 1 86 ? -0.567 4.555 1.206 1 98.5 86 PHE A C 1
ATOM 667 O O . PHE A 1 86 ? -0.055 3.781 2.02 1 98.5 86 PHE A O 1
ATOM 674 N N . SER A 1 87 ? 0.093 5.617 0.753 1 98.5 87 SER A N 1
ATOM 675 C CA . SER A 1 87 ? 1.463 5.906 1.166 1 98.5 87 SER A CA 1
ATOM 676 C C . SER A 1 87 ? 1.537 6.215 2.658 1 98.5 87 SER A C 1
ATOM 678 O O . SER A 1 87 ? 2.588 6.043 3.279 1 98.5 87 SER A O 1
ATOM 680 N N . HIS A 1 88 ? 0.395 6.59 3.273 1 98.81 88 HIS A N 1
ATOM 681 C CA . HIS A 1 88 ? 0.439 7.117 4.633 1 98.81 88 HIS A CA 1
ATOM 682 C C . HIS A 1 88 ? -0.36 6.238 5.59 1 98.81 88 HIS A C 1
ATOM 684 O O . HIS A 1 88 ? -0.378 6.488 6.801 1 98.81 88 HIS A O 1
ATOM 690 N N . ARG A 1 89 ? -0.998 5.152 5.109 1 98.56 89 ARG A N 1
ATOM 691 C CA . ARG A 1 89 ? -1.902 4.352 5.93 1 98.56 89 ARG A CA 1
ATOM 692 C C . ARG A 1 89 ? -1.174 3.758 7.133 1 98.56 89 ARG A C 1
ATOM 694 O O . ARG A 1 89 ? -1.72 3.713 8.234 1 98.56 89 ARG A O 1
ATOM 701 N N . LYS A 1 90 ? 0.096 3.316 6.887 1 98.88 90 LYS A N 1
ATOM 702 C CA . LYS A 1 90 ? 0.815 2.65 7.969 1 98.88 90 LYS A CA 1
ATOM 703 C C . LYS A 1 90 ? 1.17 3.633 9.078 1 98.88 90 LYS A C 1
ATOM 705 O O . LYS A 1 90 ? 1.02 3.32 10.266 1 98.88 90 LYS A O 1
ATOM 710 N N . LEU A 1 91 ? 1.637 4.805 8.688 1 98.94 91 LEU A N 1
ATOM 711 C CA . LEU A 1 91 ? 1.983 5.809 9.688 1 98.94 91 LEU A CA 1
ATOM 712 C C . LEU A 1 91 ? 0.762 6.199 10.516 1 98.94 91 LEU A C 1
ATOM 714 O O . LEU A 1 91 ? 0.819 6.207 11.75 1 98.94 91 LEU A O 1
ATOM 718 N N . ALA A 1 92 ? -0.345 6.527 9.844 1 98.94 92 ALA A N 1
ATOM 719 C CA . ALA A 1 92 ? -1.582 6.883 10.531 1 98.94 92 ALA A CA 1
ATOM 720 C C . ALA A 1 92 ? -2.031 5.762 11.469 1 98.94 92 ALA A C 1
ATOM 722 O O . ALA A 1 92 ? -2.469 6.02 12.586 1 98.94 92 ALA A O 1
ATOM 723 N N . ALA A 1 93 ? -1.885 4.547 11 1 98.94 93 ALA A N 1
ATOM 724 C CA . ALA A 1 93 ? -2.33 3.387 11.766 1 98.94 93 ALA A CA 1
ATOM 725 C C . ALA A 1 93 ? -1.462 3.18 13 1 98.94 93 ALA A C 1
ATOM 727 O O . ALA A 1 93 ? -1.96 2.779 14.055 1 98.94 93 ALA A O 1
ATOM 728 N N . HIS A 1 94 ? -0.135 3.359 12.867 1 98.94 94 HIS A N 1
ATOM 729 C CA . HIS A 1 94 ? 0.733 3.268 14.031 1 98.94 94 HIS A CA 1
ATOM 730 C C . HIS A 1 94 ? 0.304 4.254 15.117 1 98.94 94 HIS A C 1
ATOM 732 O O . HIS A 1 94 ? 0.207 3.887 16.297 1 98.94 94 HIS A O 1
ATOM 738 N N . LEU A 1 95 ? 0.081 5.504 14.727 1 99 95 LEU A N 1
ATOM 739 C CA . LEU A 1 95 ? -0.33 6.508 15.703 1 99 95 LEU A CA 1
ATOM 740 C C . LEU A 1 95 ? -1.693 6.164 16.297 1 99 95 LEU A C 1
ATOM 742 O O . LEU A 1 95 ? -1.895 6.277 17.5 1 99 95 LEU A O 1
ATOM 746 N N . ALA A 1 96 ? -2.645 5.777 15.453 1 98.94 96 ALA A N 1
ATOM 747 C CA . ALA A 1 96 ? -3.98 5.398 15.906 1 98.94 96 ALA A CA 1
ATOM 748 C C . ALA A 1 96 ? -3.914 4.266 16.922 1 98.94 96 ALA A C 1
ATOM 750 O O . ALA A 1 96 ? -4.59 4.309 17.953 1 98.94 96 ALA A O 1
ATOM 751 N N . LYS A 1 97 ? -3.129 3.277 16.609 1 98.94 97 LYS A N 1
ATOM 752 C CA . LYS A 1 97 ? -2.994 2.119 17.5 1 98.94 97 LYS A CA 1
ATOM 753 C C . LYS A 1 97 ? -2.418 2.523 18.844 1 98.94 97 LYS A C 1
ATOM 755 O O . LYS A 1 97 ? -2.934 2.117 19.891 1 98.94 97 LYS A O 1
ATOM 760 N N . LEU A 1 98 ? -1.324 3.307 18.844 1 98.88 98 LEU A N 1
ATOM 761 C CA . LEU A 1 98 ? -0.694 3.766 20.078 1 98.88 98 LEU A CA 1
ATOM 762 C C . LEU A 1 98 ? -1.668 4.59 20.906 1 98.88 98 LEU A C 1
ATOM 764 O O . LEU A 1 98 ? -1.672 4.5 22.141 1 98.88 98 LEU A O 1
ATOM 768 N N . ALA A 1 99 ? -2.518 5.379 20.25 1 98.88 99 ALA A N 1
ATOM 769 C CA . ALA A 1 99 ? -3.463 6.254 20.938 1 98.88 99 ALA A CA 1
ATOM 770 C C . ALA A 1 99 ? -4.727 5.496 21.328 1 98.88 99 ALA A C 1
ATOM 772 O O . ALA A 1 99 ? -5.52 5.973 22.141 1 98.88 99 ALA A O 1
ATOM 773 N N . GLY A 1 100 ? -4.961 4.316 20.766 1 98.81 100 GLY A N 1
ATOM 774 C CA . GLY A 1 100 ? -6.156 3.535 21.031 1 98.81 100 GLY A CA 1
ATOM 775 C C . GLY A 1 100 ? -7.402 4.105 20.375 1 98.81 100 GLY A C 1
ATOM 776 O O . GLY A 1 100 ? -8.484 4.078 20.969 1 98.81 100 GLY A O 1
ATOM 777 N N . VAL A 1 101 ? -7.289 4.676 19.188 1 98.94 101 VAL A N 1
ATOM 778 C CA . VAL A 1 101 ? -8.398 5.305 18.469 1 98.94 101 VAL A CA 1
ATOM 779 C C . VAL A 1 101 ? -8.391 4.863 17.016 1 98.94 101 VAL A C 1
ATOM 781 O O . VAL A 1 101 ? -7.535 4.082 16.594 1 98.94 101 VAL A O 1
ATOM 784 N N . CYS A 1 102 ? -9.375 5.277 16.172 1 98.94 102 CYS A N 1
ATOM 785 C CA . CYS A 1 102 ? -9.398 5.035 14.727 1 98.94 102 CYS A CA 1
ATOM 786 C C . CYS A 1 102 ? -8.773 6.199 13.969 1 98.94 102 CYS A C 1
ATOM 788 O O . CYS A 1 102 ? -8.664 7.305 14.5 1 98.94 102 CYS A O 1
ATOM 790 N N . ALA A 1 103 ? -8.273 5.934 12.867 1 98.94 103 ALA A N 1
ATOM 791 C CA . ALA A 1 103 ? -7.785 6.984 11.984 1 98.94 103 ALA A CA 1
ATOM 792 C C . ALA A 1 103 ? -8.547 6.988 10.664 1 98.94 103 ALA A C 1
ATOM 794 O O . ALA A 1 103 ? -8.875 5.93 10.125 1 98.94 103 ALA A O 1
ATOM 795 N N . LEU A 1 104 ? -8.906 8.102 10.188 1 98.94 104 LEU A N 1
ATOM 796 C CA . LEU A 1 104 ? -9.438 8.32 8.844 1 98.94 104 LEU A CA 1
ATOM 797 C C . LEU A 1 104 ? -8.43 9.07 7.977 1 98.94 104 LEU A C 1
ATOM 799 O O . LEU A 1 104 ? -8.172 10.258 8.203 1 98.94 104 LEU A O 1
ATOM 803 N N . ILE A 1 105 ? -7.828 8.391 7.02 1 98.94 105 ILE A N 1
ATOM 804 C CA . ILE A 1 105 ? -6.797 8.969 6.16 1 98.94 105 ILE A CA 1
ATOM 805 C C . ILE A 1 105 ? -7.441 9.555 4.91 1 98.94 105 ILE A C 1
ATOM 807 O O . ILE A 1 105 ? -8.055 8.836 4.117 1 98.94 105 ILE A O 1
ATOM 811 N N . VAL A 1 106 ? -7.277 10.82 4.715 1 98.94 106 VAL A N 1
ATOM 812 C CA . VAL A 1 106 ? -7.961 11.555 3.656 1 98.94 106 VAL A CA 1
ATOM 813 C C . VAL A 1 106 ? -7.145 11.492 2.369 1 98.94 106 VAL A C 1
ATOM 815 O O . VAL A 1 106 ? -5.926 11.688 2.391 1 98.94 106 VAL A O 1
ATOM 818 N N . ASP A 1 107 ? -7.766 11.156 1.315 1 98.88 107 ASP A N 1
ATOM 819 C CA . ASP A 1 107 ? -7.141 11.172 -0.004 1 98.88 107 ASP A CA 1
ATOM 820 C C . ASP A 1 107 ? -7.629 12.367 -0.825 1 98.88 107 ASP A C 1
ATOM 822 O O . ASP A 1 107 ? -8.344 12.195 -1.813 1 98.88 107 ASP A O 1
ATOM 826 N N . PHE A 1 108 ? -7.148 13.531 -0.461 1 98.94 108 PHE A N 1
ATOM 827 C CA . PHE A 1 108 ? -7.652 14.781 -1.019 1 98.94 108 PHE A CA 1
ATOM 828 C C . PHE A 1 108 ? -7.156 14.977 -2.445 1 98.94 108 PHE A C 1
ATOM 830 O O . PHE A 1 108 ? -6.223 14.305 -2.883 1 98.94 108 PHE A O 1
ATOM 837 N N . ARG A 1 109 ? -7.805 15.93 -3.199 1 98.81 109 ARG A N 1
ATOM 838 C CA . ARG A 1 109 ? -7.406 16.281 -4.562 1 98.81 109 ARG A CA 1
ATOM 839 C C . ARG A 1 109 ? -6.008 16.875 -4.586 1 98.81 109 ARG A C 1
ATOM 841 O O . ARG A 1 109 ? -5.637 17.641 -3.691 1 98.81 109 ARG A O 1
ATOM 848 N N . LEU A 1 110 ? -5.188 16.594 -5.676 1 98.88 110 LEU A N 1
ATOM 849 C CA . LEU A 1 110 ? -3.783 16.984 -5.707 1 98.88 110 LEU A CA 1
ATOM 850 C C . LEU A 1 110 ? -3.564 18.141 -6.695 1 98.88 110 LEU A C 1
ATOM 852 O O . LEU A 1 110 ? -4.273 18.234 -7.699 1 98.88 110 LEU A O 1
ATOM 856 N N . ALA A 1 111 ? -2.656 18.938 -6.281 1 98.69 111 ALA A N 1
ATOM 857 C CA . ALA A 1 111 ? -2.105 19.922 -7.207 1 98.69 111 ALA A CA 1
ATOM 858 C C . ALA A 1 111 ? -1.185 19.266 -8.227 1 98.69 111 ALA A C 1
ATOM 860 O O . ALA A 1 111 ? -0.606 18.203 -7.957 1 98.69 111 ALA A O 1
ATOM 861 N N . PRO A 1 112 ? -1.03 19.797 -9.508 1 98.38 112 PRO A N 1
ATOM 862 C CA . PRO A 1 112 ? -1.54 21.094 -9.961 1 98.38 112 PRO A CA 1
ATOM 863 C C . PRO A 1 112 ? -2.926 20.984 -10.594 1 98.38 112 PRO A C 1
ATOM 865 O O . PRO A 1 112 ? -3.523 22.016 -10.945 1 98.38 112 PRO A O 1
ATOM 868 N N . GLU A 1 113 ? -3.498 19.703 -10.734 1 98.62 113 GLU A N 1
ATOM 869 C CA . GLU A 1 113 ? -4.824 19.578 -11.328 1 98.62 113 GLU A CA 1
ATOM 870 C C . GLU A 1 113 ? -5.875 20.328 -10.516 1 98.62 113 GLU A C 1
ATOM 872 O O . GLU A 1 113 ? -6.848 20.844 -11.078 1 98.62 113 GLU A O 1
ATOM 877 N N . HIS A 1 114 ? -5.695 20.375 -9.25 1 98.75 114 HIS A N 1
ATOM 878 C CA . HIS A 1 114 ? -6.543 21.109 -8.312 1 98.75 114 HIS A CA 1
ATOM 879 C C . HIS A 1 114 ? -5.715 21.984 -7.395 1 98.75 114 HIS A C 1
ATOM 881 O O . HIS A 1 114 ? -5.16 21.516 -6.398 1 98.75 114 HIS A O 1
ATOM 887 N N . LYS A 1 115 ? -5.68 23.203 -7.613 1 98.5 115 LYS A N 1
ATOM 888 C CA . LYS A 1 115 ? -4.883 24.156 -6.836 1 98.5 115 LYS A CA 1
ATOM 889 C C . LYS A 1 115 ? -5.621 24.578 -5.574 1 98.5 115 LYS A C 1
ATOM 891 O O . LYS A 1 115 ? -6.809 24.281 -5.406 1 98.5 115 LYS A O 1
ATOM 896 N N . HIS A 1 116 ? -4.91 25.203 -4.613 1 98.31 116 HIS A N 1
ATOM 897 C CA . HIS A 1 116 ? -5.527 25.812 -3.434 1 98.31 116 HIS A CA 1
ATOM 898 C C . HIS A 1 116 ? -6.707 26.703 -3.818 1 98.31 116 HIS A C 1
ATOM 900 O O . HIS A 1 116 ? -6.625 27.469 -4.781 1 98.31 116 HIS A O 1
ATOM 906 N N . PRO A 1 117 ? -7.84 26.469 -3.158 1 98.31 117 PRO A N 1
ATOM 907 C CA . PRO A 1 117 ? -7.992 25.812 -1.854 1 98.31 117 PRO A CA 1
ATOM 908 C C . PRO A 1 117 ? -8.648 24.453 -1.954 1 98.31 117 PRO A C 1
ATOM 910 O O . PRO A 1 117 ? -9.359 24.031 -1.032 1 98.31 117 PRO A O 1
ATOM 913 N N . ALA A 1 118 ? -8.492 23.688 -3.064 1 98.75 118 ALA A N 1
ATOM 914 C CA . ALA A 1 118 ? -9.188 22.438 -3.299 1 98.75 118 ALA A CA 1
ATOM 915 C C . ALA A 1 118 ? -8.898 21.438 -2.184 1 98.75 118 ALA A C 1
ATOM 917 O O . ALA A 1 118 ? -9.797 20.703 -1.747 1 98.75 118 ALA A O 1
ATOM 918 N N . GLN A 1 119 ? -7.66 21.328 -1.745 1 98.81 119 GLN A N 1
ATOM 919 C CA . GLN A 1 119 ? -7.266 20.406 -0.691 1 98.81 119 GLN A CA 1
ATOM 920 C C . GLN A 1 119 ? -7.977 20.719 0.621 1 98.81 119 GLN A C 1
ATOM 922 O O . GLN A 1 119 ? -8.477 19.828 1.298 1 98.81 119 GLN A O 1
ATOM 927 N N . LEU A 1 120 ? -7.984 22 0.928 1 98.56 120 LEU A N 1
ATOM 928 C CA . LEU A 1 120 ? -8.656 22.469 2.133 1 98.56 120 LEU A CA 1
ATOM 929 C C . LEU A 1 120 ? -10.148 22.172 2.078 1 98.56 120 LEU A C 1
ATOM 931 O O . LEU A 1 120 ? -10.742 21.75 3.074 1 98.56 120 LEU A O 1
ATOM 935 N N . GLU A 1 121 ? -10.766 22.391 0.926 1 98.69 121 GLU A N 1
ATOM 936 C CA . GLU A 1 121 ? -12.188 22.109 0.729 1 98.69 121 GLU A CA 1
ATOM 937 C C . GLU A 1 121 ? -12.484 20.625 0.957 1 98.69 121 GLU A C 1
ATOM 939 O O . GLU A 1 121 ? -13.492 20.281 1.571 1 98.69 121 GLU A O 1
ATOM 944 N N . ASP A 1 122 ? -11.633 19.781 0.476 1 98.94 122 ASP A N 1
ATOM 945 C CA . ASP A 1 122 ? -11.805 18.344 0.673 1 98.94 122 ASP A CA 1
ATOM 946 C C . ASP A 1 122 ? -11.719 17.984 2.152 1 98.94 122 ASP A C 1
ATOM 948 O O . ASP A 1 122 ? -12.516 17.172 2.648 1 98.94 122 ASP A O 1
ATOM 952 N N . CYS A 1 123 ? -10.773 18.562 2.883 1 98.88 123 CYS A N 1
ATOM 953 C CA . CYS A 1 123 ? -10.633 18.297 4.312 1 98.88 123 CYS A CA 1
ATOM 954 C C . CYS A 1 123 ? -11.867 18.766 5.074 1 98.88 123 CYS A C 1
A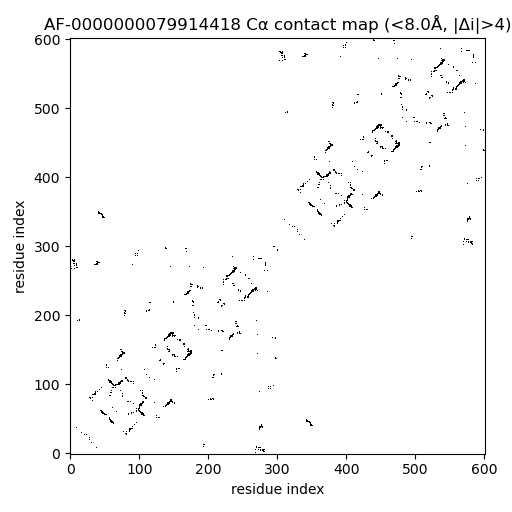TOM 956 O O . CYS A 1 123 ? -12.336 18.094 5.988 1 98.88 123 CYS A O 1
ATOM 958 N N . MET A 1 124 ? -12.383 19.922 4.676 1 98.56 124 MET A N 1
ATOM 959 C CA . MET A 1 124 ? -13.617 20.438 5.27 1 98.56 124 MET A CA 1
ATOM 960 C C . MET A 1 124 ? -14.773 19.469 5.043 1 98.56 124 MET A C 1
ATOM 962 O O . MET A 1 124 ? -15.547 19.188 5.961 1 98.56 124 MET A O 1
ATOM 966 N N . ALA A 1 125 ? -14.859 18.969 3.859 1 98.81 125 ALA A N 1
ATOM 967 C CA . ALA A 1 125 ? -15.914 18.016 3.516 1 98.81 125 ALA A CA 1
ATOM 968 C C . ALA A 1 125 ? -15.844 16.766 4.391 1 98.81 125 ALA A C 1
ATOM 970 O O . ALA A 1 125 ? -16.875 16.25 4.832 1 98.81 125 ALA A O 1
ATOM 971 N N . VAL A 1 126 ? -14.68 16.312 4.672 1 98.94 126 VAL A N 1
ATOM 972 C CA . VAL A 1 126 ? -14.477 15.094 5.461 1 98.94 126 VAL A CA 1
ATOM 973 C C . VAL A 1 126 ? -14.906 15.344 6.906 1 98.94 126 VAL A C 1
ATOM 975 O O . VAL A 1 126 ? -15.586 14.508 7.504 1 98.94 126 VAL A O 1
ATOM 978 N N . HIS A 1 127 ? -14.516 16.469 7.453 1 98.81 127 HIS A N 1
ATOM 979 C CA . HIS A 1 127 ? -14.898 16.781 8.82 1 98.81 127 HIS A CA 1
ATOM 980 C C . HIS A 1 127 ? -16.406 16.938 8.945 1 98.81 127 HIS A C 1
ATOM 982 O O . HIS A 1 127 ? -17.016 16.469 9.914 1 98.81 127 HIS A O 1
ATOM 988 N N . LYS A 1 128 ? -17.031 17.594 8 1 98.44 128 LYS A N 1
ATOM 989 C CA . LYS A 1 128 ? -18.484 17.719 8 1 98.44 128 LYS A CA 1
ATOM 990 C C . LYS A 1 128 ? -19.141 16.344 7.902 1 98.44 128 LYS A C 1
ATOM 992 O O . LYS A 1 128 ? -20.125 16.078 8.594 1 98.44 128 LYS A O 1
ATOM 997 N N . TRP A 1 129 ? -18.625 15.516 7.051 1 98.81 129 TRP A N 1
ATOM 998 C CA . TRP A 1 129 ? -19.141 14.164 6.879 1 98.81 129 TRP A CA 1
ATOM 999 C C . TRP A 1 129 ? -19.078 13.391 8.195 1 98.81 129 TRP A C 1
ATOM 1001 O O . TRP A 1 129 ? -20.047 12.711 8.562 1 98.81 129 TRP A O 1
ATOM 1011 N N . LEU A 1 130 ? -17.984 13.492 8.906 1 98.75 130 LEU A N 1
ATOM 1012 C CA . LEU A 1 130 ? -17.859 12.812 10.188 1 98.75 130 LEU A CA 1
ATOM 1013 C C . LEU A 1 130 ? -18.984 13.203 11.141 1 98.75 130 LEU A C 1
ATOM 1015 O O . LEU A 1 130 ? -19.516 12.352 11.852 1 98.75 130 LEU A O 1
ATOM 1019 N N . ARG A 1 131 ? -19.328 14.477 11.109 1 98.38 131 ARG A N 1
ATOM 1020 C CA . ARG A 1 131 ? -20.406 14.945 11.984 1 98.38 131 ARG A CA 1
ATOM 1021 C C . ARG A 1 131 ? -21.734 14.312 11.594 1 98.38 131 ARG A C 1
ATOM 1023 O O . ARG A 1 131 ? -22.531 13.938 12.461 1 98.38 131 ARG A O 1
ATOM 1030 N N . THR A 1 132 ? -21.953 14.188 10.328 1 98.25 132 THR A N 1
ATOM 1031 C CA . THR A 1 132 ? -23.188 13.578 9.859 1 98.25 132 THR A CA 1
ATOM 1032 C C . THR A 1 13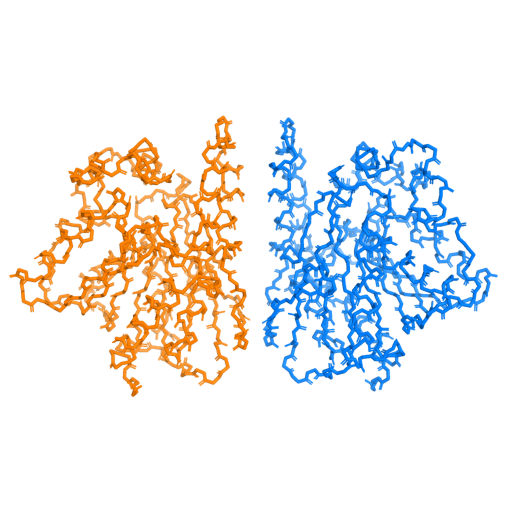2 ? -23.234 12.094 10.234 1 98.25 132 THR A C 1
ATOM 1034 O O . THR A 1 132 ? -24.312 11.516 10.367 1 98.25 132 THR A O 1
ATOM 1037 N N . GLN A 1 133 ? -22.094 11.477 10.43 1 98.31 133 GLN A N 1
ATOM 1038 C CA . GLN A 1 133 ? -22.031 10.062 10.797 1 98.31 133 GLN A CA 1
ATOM 1039 C C . GLN A 1 133 ? -22.172 9.883 12.305 1 98.31 133 GLN A C 1
ATOM 1041 O O . GLN A 1 133 ? -22.203 8.75 12.797 1 98.31 133 GLN A O 1
ATOM 1046 N N . GLY A 1 134 ? -22.156 10.977 13.023 1 98.31 134 GLY A N 1
ATOM 1047 C CA . GLY A 1 134 ? -22.391 10.906 14.461 1 98.31 134 GLY A CA 1
ATOM 1048 C C . GLY A 1 134 ? -21.125 11.078 15.281 1 98.31 134 GLY A C 1
ATOM 1049 O O . GLY A 1 134 ? -21.172 11.078 16.516 1 98.31 134 GLY A O 1
ATOM 1050 N N . TYR A 1 135 ? -20.016 11.273 14.641 1 98.75 135 TYR A N 1
ATOM 1051 C CA . TYR A 1 135 ? -18.781 11.516 15.375 1 98.75 135 TYR A CA 1
ATOM 1052 C C . TYR A 1 135 ? -18.734 12.938 15.922 1 98.75 135 TYR A C 1
ATOM 1054 O O . TYR A 1 135 ? -19.094 13.883 15.227 1 98.75 135 TYR A O 1
ATOM 1062 N N . LYS A 1 136 ? -18.266 13.086 17.125 1 98.62 136 LYS A N 1
ATOM 1063 C CA . LYS A 1 136 ? -18.25 14.383 17.797 1 98.62 136 LYS A CA 1
ATOM 1064 C C . LYS A 1 136 ? -16.906 15.07 17.625 1 98.62 136 LYS A C 1
ATOM 1066 O O . LYS A 1 136 ? -15.859 14.414 17.656 1 98.62 136 LYS A O 1
ATOM 1071 N N . ALA A 1 137 ? -16.922 16.375 17.453 1 98.56 137 ALA A N 1
ATOM 1072 C CA . ALA A 1 137 ? -15.688 17.156 17.25 1 98.56 137 ALA A CA 1
ATOM 1073 C C . ALA A 1 137 ? -14.781 17.062 18.469 1 98.56 137 ALA A C 1
ATOM 1075 O O . ALA A 1 137 ? -13.555 17.016 18.344 1 98.56 137 ALA A O 1
ATOM 1076 N N . GLU A 1 138 ? -15.328 17.031 19.656 1 98.25 138 GLU A N 1
ATOM 1077 C CA . GLU A 1 138 ? -14.547 16.984 20.891 1 98.25 138 GLU A CA 1
ATOM 1078 C C . GLU A 1 138 ? -13.836 15.648 21.047 1 98.25 138 GLU A C 1
ATOM 1080 O O . GLU A 1 138 ? -12.938 15.508 21.891 1 98.25 138 GLU A O 1
ATOM 1085 N N . TYR A 1 139 ? -14.195 14.633 20.203 1 98.69 139 TYR A N 1
ATOM 1086 C CA . TYR A 1 139 ? -13.57 13.32 20.203 1 98.69 139 TYR A CA 1
ATOM 1087 C C . TYR A 1 139 ? -12.82 13.07 18.891 1 98.69 139 TYR A C 1
ATOM 1089 O O . TYR A 1 139 ? -12.609 11.922 18.5 1 98.69 139 TYR A O 1
ATOM 1097 N N . THR A 1 140 ? -12.477 14.18 18.203 1 98.81 140 THR A N 1
ATOM 1098 C CA . THR A 1 140 ? -11.711 14.102 16.969 1 98.81 140 THR A CA 1
ATOM 1099 C C . THR A 1 140 ? -10.477 14.992 17.031 1 98.81 140 THR A C 1
ATOM 1101 O O . THR A 1 140 ? -10.523 16.078 17.609 1 98.81 140 THR A O 1
ATOM 1104 N N . ALA A 1 141 ? -9.406 14.539 16.562 1 98.94 141 ALA A N 1
ATOM 1105 C CA . ALA A 1 141 ? -8.203 15.336 16.344 1 98.94 141 ALA A CA 1
ATOM 1106 C C . ALA A 1 141 ? -7.82 15.336 14.859 1 98.94 141 ALA A C 1
ATOM 1108 O O . ALA A 1 141 ? -8.195 14.43 14.117 1 98.94 141 ALA A O 1
ATOM 1109 N N . THR A 1 142 ? -7.215 16.359 14.398 1 98.94 142 THR A N 1
ATOM 1110 C CA . THR A 1 142 ? -6.641 16.375 13.055 1 98.94 142 THR A CA 1
ATOM 1111 C C . THR A 1 142 ? -5.121 16.25 13.117 1 98.94 142 THR A C 1
ATOM 1113 O O . THR A 1 142 ? -4.48 16.828 13.992 1 98.94 142 THR A O 1
ATOM 1116 N N . VAL A 1 143 ? -4.551 15.359 12.344 1 98.94 143 VAL A N 1
ATOM 1117 C CA . VAL A 1 143 ? -3.127 15.055 12.273 1 98.94 143 VAL A CA 1
ATOM 1118 C C . VAL A 1 143 ? -2.654 15.141 10.82 1 98.94 143 VAL A C 1
ATOM 1120 O O . VAL A 1 143 ? -3.369 14.719 9.906 1 98.94 143 VAL A O 1
ATOM 1123 N N . GLY A 1 144 ? -1.503 15.656 10.602 1 98.94 144 GLY A N 1
ATOM 1124 C CA . GLY A 1 144 ? -0.932 15.648 9.266 1 98.94 144 GLY A CA 1
ATOM 1125 C C . GLY A 1 144 ? 0.577 15.805 9.258 1 98.94 144 GLY A C 1
ATOM 1126 O O . GLY A 1 144 ? 1.165 16.234 10.258 1 98.94 144 GLY A O 1
ATOM 1127 N N . ASP A 1 145 ? 1.217 15.391 8.172 1 98.94 145 ASP A N 1
ATOM 1128 C CA . ASP A 1 145 ? 2.66 15.555 8.023 1 98.94 145 ASP A CA 1
ATOM 1129 C C . ASP A 1 145 ? 2.994 16.516 6.883 1 98.94 145 ASP A C 1
ATOM 1131 O O . ASP A 1 145 ? 2.303 16.531 5.863 1 98.94 145 ASP A O 1
ATOM 1135 N N . SER A 1 146 ? 4.023 17.312 7.098 1 98.75 146 SER A N 1
ATOM 1136 C CA . SER A 1 146 ? 4.516 18.188 6.039 1 98.75 146 SER A CA 1
ATOM 1137 C C . SER A 1 146 ? 3.402 19.078 5.5 1 98.75 146 SER A C 1
ATOM 1139 O O . SER A 1 146 ? 2.773 19.828 6.258 1 98.75 146 SER A O 1
ATOM 1141 N N . ALA A 1 147 ? 3.043 19 4.168 1 98.81 147 ALA A N 1
ATOM 1142 C CA . ALA A 1 147 ? 1.929 19.75 3.588 1 98.81 147 ALA A CA 1
ATOM 1143 C C . ALA A 1 147 ? 0.604 19.328 4.227 1 98.81 147 ALA A C 1
ATOM 1145 O O . ALA A 1 147 ? -0.305 20.156 4.367 1 98.81 147 ALA A O 1
ATOM 1146 N N . GLY A 1 148 ? 0.529 18.078 4.664 1 98.88 148 GLY A N 1
ATOM 1147 C CA . GLY A 1 148 ? -0.663 17.609 5.352 1 98.88 148 GLY A CA 1
ATOM 1148 C C . GLY A 1 148 ? -0.854 18.25 6.715 1 98.88 148 GLY A C 1
ATOM 1149 O O . GLY A 1 148 ? -1.985 18.406 7.18 1 98.88 148 GLY A O 1
ATOM 1150 N N . ALA A 1 149 ? 0.261 18.547 7.379 1 98.94 149 ALA A N 1
ATOM 1151 C CA . ALA A 1 149 ? 0.175 19.281 8.641 1 98.94 149 ALA A CA 1
ATOM 1152 C C . ALA A 1 149 ? -0.379 20.688 8.422 1 98.94 149 ALA A C 1
ATOM 1154 O O . ALA A 1 149 ? -1.093 21.219 9.273 1 98.94 149 ALA A O 1
ATOM 1155 N N . ASN A 1 150 ? 0.03 21.312 7.301 1 98.94 150 ASN A N 1
ATOM 1156 C CA . ASN A 1 150 ? -0.591 22.562 6.898 1 98.94 150 ASN A CA 1
ATOM 1157 C C . ASN A 1 150 ? -2.111 22.438 6.836 1 98.94 150 ASN A C 1
ATOM 1159 O O . ASN A 1 150 ? -2.826 23.25 7.426 1 98.94 150 ASN A O 1
ATOM 1163 N N . LEU A 1 151 ? -2.59 21.406 6.188 1 98.94 151 LEU A N 1
ATOM 1164 C CA . LEU A 1 151 ? -4.023 21.172 6.031 1 98.94 151 LEU A CA 1
ATOM 1165 C C . LEU A 1 151 ? -4.68 20.906 7.379 1 98.94 151 LEU A C 1
ATOM 1167 O O . LEU A 1 151 ? -5.812 21.312 7.621 1 98.94 151 LEU A O 1
ATOM 1171 N N . ALA A 1 152 ? -3.984 20.141 8.266 1 98.94 152 ALA A N 1
ATOM 1172 C CA . ALA A 1 152 ? -4.527 19.859 9.594 1 98.94 152 ALA A CA 1
ATOM 1173 C C . ALA A 1 152 ? -4.816 21.156 10.352 1 98.94 152 ALA A C 1
ATOM 1175 O O . ALA A 1 152 ? -5.879 21.297 10.961 1 98.94 152 ALA A O 1
ATOM 1176 N N . ILE A 1 153 ? -3.895 22.094 10.266 1 98.94 153 ILE A N 1
ATOM 1177 C CA . ILE A 1 153 ? -4.031 23.359 10.961 1 98.94 153 ILE A CA 1
ATOM 1178 C C . ILE A 1 153 ? -5.055 24.234 10.234 1 98.94 153 ILE A C 1
ATOM 1180 O O . ILE A 1 153 ? -5.98 24.766 10.852 1 98.94 153 ILE A O 1
ATOM 1184 N N . SER A 1 154 ? -4.934 24.359 8.906 1 98.88 154 SER A N 1
ATOM 1185 C CA . SER A 1 154 ? -5.785 25.266 8.125 1 98.88 154 SER A CA 1
ATOM 1186 C C . SER A 1 154 ? -7.242 24.812 8.164 1 98.88 154 SER A C 1
ATOM 1188 O O . SER A 1 154 ? -8.156 25.641 8.148 1 98.88 154 SER A O 1
ATOM 1190 N N . THR A 1 155 ? -7.461 23.516 8.18 1 98.81 155 THR A N 1
ATOM 1191 C CA . THR A 1 155 ? -8.828 23.016 8.281 1 98.81 155 THR A CA 1
ATOM 1192 C C . THR A 1 155 ? -9.469 23.438 9.594 1 98.81 155 THR A C 1
ATOM 1194 O O . THR A 1 155 ? -10.648 23.797 9.633 1 98.81 155 THR A O 1
ATOM 1197 N N . THR A 1 156 ? -8.727 23.359 10.672 1 98.81 156 THR A N 1
ATOM 1198 C CA . THR A 1 156 ? -9.219 23.766 11.984 1 98.81 156 THR A CA 1
ATOM 1199 C C . THR A 1 156 ? -9.617 25.25 11.961 1 98.81 156 THR A C 1
ATOM 1201 O O . THR A 1 156 ? -10.672 25.609 12.477 1 98.81 156 THR A O 1
ATOM 1204 N N . PHE A 1 157 ? -8.789 26.078 11.336 1 98.75 157 PHE A N 1
ATOM 1205 C CA . PHE A 1 157 ? -9.117 27.5 11.195 1 98.75 157 PHE A CA 1
ATOM 1206 C C . PHE A 1 157 ? -10.406 27.672 10.398 1 98.75 157 PHE A C 1
ATOM 1208 O O . PHE A 1 157 ? -11.258 28.484 10.766 1 98.75 157 PHE A O 1
ATOM 1215 N N . GLU A 1 158 ? -10.531 26.969 9.281 1 98.31 158 GLU A N 1
ATOM 1216 C CA . GLU A 1 158 ? -11.688 27.125 8.406 1 98.31 158 GLU A CA 1
ATOM 1217 C C . GLU A 1 158 ? -12.977 26.703 9.109 1 98.31 158 GLU A C 1
ATOM 1219 O O . GLU A 1 158 ? -14.016 27.344 8.93 1 98.31 158 GLU A O 1
ATOM 1224 N N . LEU A 1 159 ? -12.906 25.641 9.883 1 98.31 159 LEU A N 1
ATOM 1225 C CA . LEU A 1 159 ? -14.062 25.203 10.672 1 98.31 159 LEU A CA 1
ATOM 1226 C C . LEU A 1 159 ? -14.469 26.281 11.672 1 98.31 159 LEU A C 1
ATOM 1228 O O . LEU A 1 159 ? -15.648 26.625 11.766 1 98.31 159 LEU A O 1
ATOM 1232 N N . ALA A 1 160 ? -13.531 26.812 12.375 1 98 160 ALA A N 1
ATOM 1233 C CA . ALA A 1 160 ? -13.805 27.875 13.352 1 98 160 ALA A CA 1
ATOM 1234 C C . ALA A 1 160 ? -14.406 29.094 12.688 1 98 160 ALA A C 1
ATOM 1236 O O . ALA A 1 160 ? -15.344 29.703 13.219 1 98 160 ALA A O 1
ATOM 1237 N N . ARG A 1 161 ? -13.836 29.453 11.57 1 96.81 161 ARG A N 1
ATOM 1238 C CA . ARG A 1 161 ? -14.305 30.609 10.82 1 96.81 161 ARG A CA 1
ATOM 1239 C C . ARG A 1 161 ? -15.781 30.484 10.469 1 96.81 161 ARG A C 1
ATOM 1241 O O . ARG A 1 161 ? -16.516 31.484 10.453 1 96.81 161 ARG A O 1
ATOM 1248 N N . LEU A 1 162 ? -16.219 29.281 10.227 1 97.19 162 LEU A N 1
ATOM 1249 C CA . LEU A 1 162 ? -17.609 29.031 9.82 1 97.19 162 LEU A CA 1
ATOM 1250 C C . LEU A 1 162 ? -18.469 28.672 11.023 1 97.19 162 LEU A C 1
ATOM 1252 O O . LEU A 1 162 ? -19.594 28.203 10.859 1 97.19 162 LEU A O 1
ATOM 1256 N N . ASP A 1 163 ? -17.953 28.844 12.18 1 97.44 163 ASP A N 1
ATOM 1257 C CA . ASP A 1 163 ? -18.641 28.547 13.438 1 97.44 163 ASP A CA 1
ATOM 1258 C C . ASP A 1 163 ? -19.078 27.094 13.5 1 97.44 163 ASP A C 1
ATOM 1260 O O . ASP A 1 163 ? -20.172 26.781 13.969 1 97.44 163 ASP A O 1
ATOM 1264 N N . LEU A 1 164 ? -18.266 26.234 12.898 1 97.69 164 LEU A N 1
ATOM 1265 C CA . LEU A 1 164 ? -18.453 24.781 13 1 97.69 164 LEU A CA 1
ATOM 1266 C C . LEU A 1 164 ? -17.594 24.203 14.117 1 97.69 164 LEU A C 1
ATOM 1268 O O . LEU A 1 164 ? -16.594 24.812 14.516 1 97.69 164 LEU A O 1
ATOM 1272 N N . PRO A 1 165 ? -18.047 23.062 14.648 1 97.38 165 PRO A N 1
ATOM 1273 C CA . PRO A 1 165 ? -17.234 22.469 15.711 1 97.38 165 PRO A CA 1
ATOM 1274 C C . PRO A 1 165 ? -15.82 22.125 15.258 1 97.38 165 PRO A C 1
ATOM 1276 O O . PRO A 1 165 ? -15.641 21.562 14.172 1 97.38 165 PRO A O 1
ATOM 1279 N N . THR A 1 166 ? -14.836 22.469 16.016 1 98.31 166 THR A N 1
ATOM 1280 C CA . THR A 1 166 ? -13.438 22.234 15.703 1 98.31 166 THR A CA 1
ATOM 1281 C C . THR A 1 166 ? -12.922 20.984 16.438 1 98.31 166 THR A C 1
ATOM 1283 O O . THR A 1 166 ? -13.469 20.609 17.469 1 98.31 166 THR A O 1
ATOM 1286 N N . PRO A 1 167 ? -11.914 20.297 15.883 1 98.69 167 PRO A N 1
ATOM 1287 C CA . PRO A 1 167 ? -11.32 19.156 16.562 1 98.69 167 PRO A CA 1
ATOM 1288 C C . PRO A 1 167 ? -10.734 19.516 17.938 1 98.69 167 PRO A C 1
ATOM 1290 O O . PRO A 1 167 ? -10.375 20.672 18.156 1 98.69 167 PRO A O 1
ATOM 1293 N N . ALA A 1 168 ? -10.602 18.516 18.719 1 98.81 168 ALA A N 1
ATOM 1294 C CA . ALA A 1 168 ? -10.164 18.703 20.109 1 98.81 168 ALA A CA 1
ATOM 1295 C C . ALA A 1 168 ? -8.672 19.031 20.172 1 98.81 168 ALA A C 1
ATOM 1297 O O . ALA A 1 168 ? -8.203 19.625 21.141 1 98.81 168 ALA A O 1
ATOM 1298 N N . ALA A 1 169 ? -7.941 18.625 19.172 1 98.94 169 ALA A N 1
ATOM 1299 C CA . ALA A 1 169 ? -6.492 18.797 19.141 1 98.94 169 ALA A CA 1
ATOM 1300 C C . ALA A 1 169 ? -5.953 18.719 17.719 1 98.94 169 ALA A C 1
ATOM 1302 O O . ALA A 1 169 ? -6.625 18.203 16.828 1 98.94 169 ALA A O 1
ATOM 1303 N N . VAL A 1 170 ? -4.777 19.266 17.516 1 98.94 170 VAL A N 1
ATOM 1304 C CA . VAL A 1 170 ? -4.066 19.219 16.234 1 98.94 170 VAL A CA 1
ATOM 1305 C C . VAL A 1 170 ? -2.664 18.656 16.453 1 98.94 170 VAL A C 1
ATOM 1307 O O . VAL A 1 170 ? -1.968 19.047 17.391 1 98.94 170 VAL A O 1
ATOM 1310 N N . VAL A 1 171 ? -2.277 17.703 15.672 1 99 171 VAL A N 1
ATOM 1311 C CA . VAL A 1 171 ? -0.909 17.188 15.648 1 99 171 VAL A CA 1
ATOM 1312 C C . VAL A 1 171 ? -0.26 17.5 14.305 1 99 171 VAL A C 1
ATOM 1314 O O . VAL A 1 171 ? -0.784 17.125 13.25 1 99 171 VAL A O 1
ATOM 1317 N N . ALA A 1 172 ? 0.835 18.188 14.344 1 98.94 172 ALA A N 1
ATOM 1318 C CA . ALA A 1 172 ? 1.585 18.578 13.148 1 98.94 172 ALA A CA 1
ATOM 1319 C C . ALA A 1 172 ? 2.941 17.875 13.109 1 98.94 172 ALA A C 1
ATOM 1321 O O . ALA A 1 172 ? 3.826 18.172 13.914 1 98.94 172 ALA A O 1
ATOM 1322 N N . LEU A 1 173 ? 3.088 16.984 12.148 1 98.94 173 LEU A N 1
ATOM 1323 C CA . LEU A 1 173 ? 4.348 16.266 11.961 1 98.94 173 LEU A CA 1
ATOM 1324 C C . LEU A 1 173 ? 5.18 16.938 10.859 1 98.94 173 LEU A C 1
ATOM 1326 O O . LEU A 1 173 ? 4.777 16.953 9.695 1 98.94 173 LEU A O 1
ATOM 1330 N N . SER A 1 174 ? 6.344 17.484 11.234 1 98.88 174 SER A N 1
ATOM 1331 C CA . SER A 1 174 ? 7.23 18.109 10.266 1 98.88 174 SER A CA 1
ATOM 1332 C C . SER A 1 174 ? 6.477 19.094 9.383 1 98.88 174 SER A C 1
ATOM 1334 O O . SER A 1 174 ? 6.57 19.047 8.156 1 98.88 174 SER A O 1
ATOM 1336 N N . PRO A 1 175 ? 5.859 20.031 9.945 1 98.94 175 PRO A N 1
ATOM 1337 C CA . PRO A 1 175 ? 4.91 20.844 9.18 1 98.94 175 PRO A CA 1
ATOM 1338 C C . PRO A 1 175 ? 5.594 21.766 8.172 1 98.94 175 PRO A C 1
ATOM 1340 O O . PRO A 1 175 ? 6.629 22.359 8.477 1 98.94 175 PRO A O 1
ATOM 1343 N N . TRP A 1 176 ? 5.074 21.828 6.988 1 98.88 176 TRP A N 1
ATOM 1344 C CA . TRP A 1 176 ? 5.344 22.875 6.023 1 98.88 176 TRP A CA 1
ATOM 1345 C C . TRP A 1 176 ? 4.234 23.922 6.035 1 98.88 176 TRP A C 1
ATOM 1347 O O . TRP A 1 176 ? 3.148 23.688 5.492 1 98.88 176 TRP A O 1
ATOM 1357 N N . LEU A 1 177 ? 4.531 25.047 6.586 1 98.88 177 LEU A N 1
ATOM 1358 C CA . LEU A 1 177 ? 3.482 26.016 6.859 1 98.88 177 LEU A CA 1
ATOM 1359 C C . LEU A 1 177 ? 3.721 27.312 6.086 1 98.88 177 LEU A C 1
ATOM 1361 O O . LEU A 1 177 ? 2.775 27.922 5.586 1 98.88 177 LEU A O 1
ATOM 1365 N N . ASP A 1 178 ? 4.957 27.734 5.945 1 98.62 178 ASP A N 1
ATOM 1366 C CA . ASP A 1 178 ? 5.332 29.031 5.387 1 98.62 178 ASP A CA 1
ATOM 1367 C C . ASP A 1 178 ? 5.383 28.969 3.861 1 98.62 178 ASP A C 1
ATOM 1369 O O . ASP A 1 178 ? 6.43 28.688 3.277 1 98.62 178 ASP A O 1
ATOM 1373 N N . MET A 1 179 ? 4.355 29.484 3.248 1 98.56 179 MET A N 1
ATOM 1374 C CA . MET A 1 179 ? 4.293 29.469 1.788 1 98.56 179 MET A CA 1
ATOM 1375 C C . MET A 1 179 ? 5.184 30.562 1.199 1 98.56 179 MET A C 1
ATOM 1377 O O . MET A 1 179 ? 5.434 30.578 -0.007 1 98.56 179 MET A O 1
ATOM 1381 N N . GLU A 1 180 ? 5.711 31.406 2.031 1 98.19 180 GLU A N 1
ATOM 1382 C CA . GLU A 1 180 ? 6.676 32.375 1.559 1 98.19 180 GLU A CA 1
ATOM 1383 C C . GLU A 1 180 ? 8.094 31.828 1.587 1 98.19 180 GLU A C 1
ATOM 1385 O O . GLU A 1 180 ? 9.008 32.406 0.99 1 98.19 180 GLU A O 1
ATOM 1390 N N . ILE A 1 181 ? 8.32 30.781 2.246 1 98.06 181 ILE A N 1
ATOM 1391 C CA . ILE A 1 181 ? 9.586 30.062 2.346 1 98.06 181 ILE A CA 1
ATOM 1392 C C . ILE A 1 181 ? 10.672 31 2.869 1 98.06 181 ILE A C 1
ATOM 1394 O O . ILE A 1 181 ? 11.75 31.109 2.271 1 98.06 181 ILE A O 1
ATOM 1398 N N . LYS A 1 182 ? 10.375 31.531 4.062 1 97.19 182 LYS A N 1
ATOM 1399 C CA . LYS A 1 182 ? 11.281 32.531 4.609 1 97.19 182 LYS A CA 1
ATOM 1400 C C . LYS A 1 182 ? 11.953 32.031 5.883 1 97.19 182 LYS A C 1
ATOM 1402 O O . LYS A 1 182 ? 12.734 32.75 6.504 1 97.19 182 LYS A O 1
ATOM 1407 N N . GLY A 1 183 ? 11.664 30.844 6.309 1 97 183 GLY A N 1
ATOM 1408 C CA . GLY A 1 183 ? 12.266 30.328 7.531 1 97 183 GLY A CA 1
ATOM 1409 C C . GLY A 1 183 ? 13.773 30.266 7.477 1 97 183 GLY A C 1
ATOM 1410 O O . GLY A 1 183 ? 14.352 29.938 6.438 1 97 183 GLY A O 1
ATOM 1411 N N . MET A 1 184 ? 14.43 30.5 8.586 1 97.5 184 MET A N 1
ATOM 1412 C CA . MET A 1 184 ? 15.891 30.594 8.648 1 97.5 184 MET A CA 1
ATOM 1413 C C . MET A 1 184 ? 16.531 29.25 8.359 1 97.5 184 MET A C 1
ATOM 1415 O O . MET A 1 184 ? 17.609 29.172 7.773 1 97.5 184 MET A O 1
ATOM 1419 N N . THR A 1 185 ? 15.875 28.203 8.711 1 98.31 185 THR A N 1
ATOM 1420 C CA . THR A 1 185 ? 16.484 26.875 8.602 1 98.31 185 THR A CA 1
ATOM 1421 C C . THR A 1 185 ? 16.391 26.359 7.168 1 98.31 185 THR A C 1
ATOM 1423 O O . THR A 1 185 ? 17.031 25.359 6.828 1 98.31 185 THR A O 1
ATOM 1426 N N . VAL A 1 186 ? 15.625 27.078 6.309 1 98.06 186 VAL A N 1
ATOM 1427 C CA . VAL A 1 186 ? 15.641 26.734 4.887 1 98.06 186 VAL A CA 1
ATOM 1428 C C . VAL A 1 186 ? 17.062 26.844 4.348 1 98.06 186 VAL A C 1
ATOM 1430 O O . VAL A 1 186 ? 17.469 26.062 3.484 1 98.06 186 VAL A O 1
ATOM 1433 N N . GLU A 1 187 ? 17.797 27.797 4.883 1 97.19 187 GLU A N 1
ATOM 1434 C CA . GLU A 1 187 ? 19.188 27.969 4.473 1 97.19 187 GLU A CA 1
ATOM 1435 C C . GLU A 1 187 ? 20.125 27.188 5.383 1 97.19 187 GLU A C 1
ATOM 1437 O O . GLU A 1 187 ? 20.969 26.422 4.906 1 97.19 187 GLU A O 1
ATOM 1442 N N . SER A 1 188 ? 20.016 27.344 6.664 1 98.06 188 SER A N 1
ATOM 1443 C CA . SER A 1 188 ? 21.016 26.828 7.594 1 98.06 188 SER A CA 1
ATOM 1444 C C . SER A 1 188 ? 21.016 25.297 7.613 1 98.06 188 SER A C 1
ATOM 1446 O O . SER A 1 188 ? 22.031 24.688 7.941 1 98.06 188 SER A O 1
ATOM 1448 N N . ASN A 1 189 ? 19.844 24.672 7.293 1 98.31 189 ASN A N 1
ATOM 1449 C CA . ASN A 1 189 ? 19.766 23.219 7.32 1 98.31 189 ASN A CA 1
ATOM 1450 C C . ASN A 1 189 ? 19.797 22.625 5.914 1 98.31 189 ASN A C 1
ATOM 1452 O O . ASN A 1 189 ? 19.609 21.422 5.734 1 98.31 189 ASN A O 1
ATOM 1456 N N . ASP A 1 190 ? 20.094 23.438 4.949 1 97.06 190 ASP A N 1
ATOM 1457 C CA . ASP A 1 190 ? 20.078 23 3.557 1 97.06 190 ASP A CA 1
ATOM 1458 C C . ASP A 1 190 ? 21.047 21.828 3.338 1 97.06 190 ASP A C 1
ATOM 1460 O O . ASP A 1 190 ? 20.734 20.891 2.604 1 97.06 190 ASP A O 1
ATOM 1464 N N . ALA A 1 191 ? 22.203 21.844 3.939 1 96.38 191 ALA A N 1
ATOM 1465 C CA . ALA A 1 191 ? 23.266 20.859 3.711 1 96.38 191 ALA A CA 1
ATOM 1466 C C . ALA A 1 191 ? 22.891 19.5 4.312 1 96.38 191 ALA A C 1
ATOM 1468 O O . ALA A 1 191 ? 23.391 18.469 3.865 1 96.38 191 ALA A O 1
ATOM 1469 N N . VAL A 1 192 ? 21.969 19.5 5.312 1 96.5 192 VAL A N 1
ATOM 1470 C CA . VAL A 1 192 ? 21.75 18.25 6.039 1 96.5 192 VAL A CA 1
ATOM 1471 C C . VAL A 1 192 ? 20.359 17.719 5.734 1 96.5 192 VAL A C 1
ATOM 1473 O O . VAL A 1 192 ? 20.109 16.516 5.883 1 96.5 192 VAL A O 1
ATOM 1476 N N . ASP A 1 193 ? 19.438 18.531 5.344 1 97.12 193 ASP A N 1
ATOM 1477 C CA . ASP A 1 193 ? 18.141 18.031 4.891 1 97.12 193 ASP A CA 1
ATOM 1478 C C . ASP A 1 193 ? 18.25 17.391 3.506 1 97.12 193 ASP A C 1
ATOM 1480 O O . ASP A 1 193 ? 18.609 18.062 2.535 1 97.12 193 ASP A O 1
ATOM 1484 N N . VAL A 1 194 ? 17.844 16.188 3.41 1 96.38 194 VAL A N 1
ATOM 1485 C CA . VAL A 1 194 ? 18.062 15.461 2.166 1 96.38 194 VAL A CA 1
ATOM 1486 C C . VAL A 1 194 ? 16.891 15.711 1.208 1 96.38 194 VAL A C 1
ATOM 1488 O O . VAL A 1 194 ? 17.062 15.664 -0.013 1 96.38 194 VAL A O 1
ATOM 1491 N N . LEU A 1 195 ? 15.742 16.078 1.703 1 95.94 195 LEU A N 1
ATOM 1492 C CA . LEU A 1 195 ? 14.539 16.047 0.876 1 95.94 195 LEU A CA 1
ATOM 1493 C C . LEU A 1 195 ? 13.977 17.453 0.7 1 95.94 195 LEU A C 1
ATOM 1495 O O . LEU A 1 195 ? 13.797 17.922 -0.427 1 95.94 195 LEU A O 1
ATOM 1499 N N . ALA A 1 196 ? 13.664 18.125 1.812 1 95 196 ALA A N 1
ATOM 1500 C CA . ALA A 1 196 ? 12.906 19.375 1.778 1 95 196 ALA A CA 1
ATOM 1501 C C . ALA A 1 196 ? 13.812 20.547 1.42 1 95 196 ALA A C 1
ATOM 1503 O O . ALA A 1 196 ? 13.898 21.516 2.168 1 95 196 ALA A O 1
ATOM 1504 N N . LYS A 1 197 ? 14.352 20.484 0.217 1 93.81 197 LYS A N 1
ATOM 1505 C CA . LYS A 1 197 ? 15.211 21.547 -0.293 1 93.81 197 LYS A CA 1
ATOM 1506 C C . LYS A 1 197 ? 14.391 22.719 -0.8 1 93.81 197 LYS A C 1
ATOM 1508 O O . LYS A 1 197 ? 13.242 22.562 -1.212 1 93.81 197 LYS A O 1
ATOM 1513 N N . ARG A 1 198 ? 15.039 23.922 -0.799 1 95.44 198 ARG A N 1
ATOM 1514 C CA . ARG A 1 198 ? 14.344 25.125 -1.228 1 95.44 198 ARG A CA 1
ATOM 1515 C C . ARG A 1 198 ? 13.75 24.953 -2.621 1 95.44 198 ARG A C 1
ATOM 1517 O O . ARG A 1 198 ? 12.594 25.312 -2.857 1 95.44 198 ARG A O 1
ATOM 1524 N N . ALA A 1 199 ? 14.547 24.453 -3.523 1 94.25 199 ALA A N 1
ATOM 1525 C CA . ALA A 1 199 ? 14.078 24.297 -4.898 1 94.25 199 ALA A CA 1
ATOM 1526 C C . ALA A 1 199 ? 12.852 23.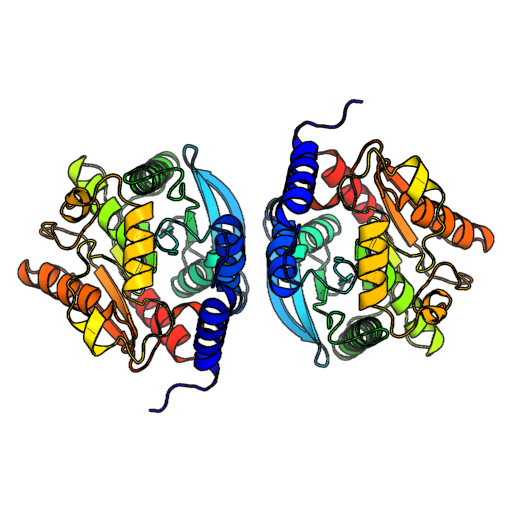391 -4.961 1 94.25 199 ALA A C 1
ATOM 1528 O O . ALA A 1 199 ? 11.945 23.609 -5.77 1 94.25 199 ALA A O 1
ATOM 1529 N N . VAL A 1 200 ? 12.836 22.359 -4.129 1 94.62 200 VAL A N 1
ATOM 1530 C CA . VAL A 1 200 ? 11.703 21.438 -4.059 1 94.62 200 VAL A CA 1
ATOM 1531 C C . VAL A 1 200 ? 10.477 22.172 -3.516 1 94.62 200 VAL A C 1
ATOM 1533 O O . VAL A 1 200 ? 9.391 22.078 -4.086 1 94.62 200 VAL A O 1
ATOM 1536 N N . LEU A 1 201 ? 10.633 22.922 -2.471 1 97.31 201 LEU A N 1
ATOM 1537 C CA . LEU A 1 201 ? 9.547 23.672 -1.856 1 97.31 201 LEU A CA 1
ATOM 1538 C C . LEU A 1 201 ? 8.953 24.672 -2.84 1 97.31 201 LEU A C 1
ATOM 1540 O O . LEU A 1 201 ? 7.73 24.812 -2.941 1 97.31 201 LEU A O 1
ATOM 1544 N N . GLU A 1 202 ? 9.836 25.328 -3.547 1 97.38 202 GLU A N 1
ATOM 1545 C CA . GLU A 1 202 ? 9.398 26.328 -4.512 1 97.38 202 GLU A CA 1
ATOM 1546 C C . GLU A 1 202 ? 8.609 25.688 -5.652 1 97.38 202 GLU A C 1
ATOM 1548 O O . GLU A 1 202 ? 7.602 26.234 -6.102 1 97.38 202 GLU A O 1
ATOM 1553 N N . THR A 1 203 ? 9.117 24.609 -6.105 1 96.12 203 THR A N 1
ATOM 1554 C CA . THR A 1 203 ? 8.422 23.875 -7.168 1 96.12 203 THR A CA 1
ATOM 1555 C C . THR A 1 203 ? 7.035 23.438 -6.703 1 96.12 203 THR A C 1
ATOM 1557 O O . THR A 1 203 ? 6.043 23.641 -7.406 1 96.12 203 THR A O 1
ATOM 1560 N N . MET A 1 204 ? 6.922 22.859 -5.508 1 97.69 204 MET A N 1
ATOM 1561 C CA . MET A 1 204 ? 5.656 22.391 -4.965 1 97.69 204 MET A CA 1
ATOM 1562 C C . MET A 1 204 ? 4.699 23.547 -4.715 1 97.69 204 MET A C 1
ATOM 1564 O O . MET A 1 204 ? 3.508 23.453 -5.016 1 97.69 204 MET A O 1
ATOM 1568 N N . ARG A 1 205 ? 5.234 24.609 -4.227 1 98.38 205 ARG A N 1
ATOM 1569 C CA . ARG A 1 205 ? 4.414 25.797 -4.027 1 98.38 205 ARG A CA 1
ATOM 1570 C C . ARG A 1 205 ? 3.828 26.297 -5.348 1 98.38 205 ARG A C 1
ATOM 1572 O O . ARG A 1 205 ? 2.664 26.688 -5.402 1 98.38 205 ARG A O 1
ATOM 1579 N N . GLY A 1 206 ? 4.672 26.297 -6.328 1 98.31 206 GLY A N 1
ATOM 1580 C CA . GLY A 1 206 ? 4.227 26.734 -7.645 1 98.31 206 GLY A CA 1
ATOM 1581 C C . GLY A 1 206 ? 3.102 25.891 -8.203 1 98.31 206 GLY A C 1
ATOM 1582 O O . GLY A 1 206 ? 2.234 26.391 -8.922 1 98.31 206 GLY A O 1
ATOM 1583 N N . MET A 1 207 ? 3.072 24.609 -7.902 1 98.19 207 MET A N 1
ATOM 1584 C CA . MET A 1 207 ? 1.998 23.719 -8.328 1 98.19 207 MET A CA 1
ATOM 1585 C C . MET A 1 207 ? 0.735 23.953 -7.512 1 98.19 207 MET A C 1
ATOM 1587 O O . MET A 1 207 ? -0.377 23.844 -8.031 1 98.19 207 MET A O 1
ATOM 1591 N N . PHE A 1 208 ? 0.949 24.266 -6.32 1 98.69 208 PHE A N 1
ATOM 1592 C CA . PHE A 1 208 ? -0.115 24.328 -5.324 1 98.69 208 PHE A CA 1
ATOM 1593 C C . PHE A 1 208 ? -0.899 25.625 -5.457 1 98.69 208 PHE A C 1
ATOM 1595 O O . PHE A 1 208 ? -2.131 25.609 -5.469 1 98.69 208 PHE A O 1
ATOM 1602 N N . LEU A 1 209 ? -0.195 26.703 -5.531 1 98.75 209 LEU A N 1
ATOM 1603 C CA . LEU A 1 209 ? -0.834 28.016 -5.527 1 98.75 209 LEU A CA 1
ATOM 1604 C C . LEU A 1 209 ? -1.18 28.453 -6.945 1 98.75 209 LEU A C 1
ATOM 1606 O O . LEU A 1 209 ? -0.467 28.125 -7.895 1 98.75 209 LEU A O 1
ATOM 1610 N N . SER A 1 210 ? -2.25 29.266 -7.07 1 97.88 210 SER A N 1
ATOM 1611 C CA . SER A 1 210 ? -2.652 29.797 -8.367 1 97.88 210 SER A CA 1
ATOM 1612 C C . SER A 1 210 ? -1.757 30.953 -8.797 1 97.88 210 SER A C 1
ATOM 1614 O O . SER A 1 210 ? -1.404 31.062 -9.977 1 97.88 210 SER A O 1
ATOM 1616 N N . GLU A 1 211 ? -1.464 31.797 -7.879 1 96.81 211 GLU A N 1
ATOM 1617 C CA . GLU A 1 211 ? -0.589 32.938 -8.102 1 96.81 211 GLU A CA 1
ATOM 1618 C C . GLU A 1 211 ? 0.401 33.125 -6.953 1 96.81 211 GLU A C 1
ATOM 1620 O O . GLU A 1 211 ? 0.101 32.75 -5.812 1 96.81 211 GLU A O 1
ATOM 1625 N N . PRO A 1 212 ? 1.521 33.625 -7.293 1 94.88 212 PRO A N 1
ATOM 1626 C CA . PRO A 1 212 ? 2.527 33.812 -6.246 1 94.88 212 PRO A CA 1
ATOM 1627 C C . PRO A 1 212 ? 1.996 34.625 -5.07 1 94.88 212 PRO A C 1
ATOM 1629 O O . PRO A 1 212 ? 2.381 34.406 -3.924 1 94.88 212 PRO A O 1
ATOM 1632 N N . ALA A 1 213 ? 1.125 35.531 -5.309 1 94.56 213 ALA A N 1
ATOM 1633 C CA . ALA A 1 213 ? 0.589 36.406 -4.277 1 94.56 213 ALA A CA 1
ATOM 1634 C C . ALA A 1 213 ? -0.231 35.625 -3.256 1 94.56 213 ALA A C 1
ATOM 1636 O O . ALA A 1 213 ? -0.41 36.062 -2.119 1 94.56 213 ALA A O 1
ATOM 1637 N N . ASP A 1 214 ? -0.612 34.406 -3.568 1 97.38 214 ASP A N 1
ATOM 1638 C CA . ASP A 1 214 ? -1.415 33.562 -2.691 1 97.38 214 ASP A CA 1
ATOM 1639 C C . ASP A 1 214 ? -0.583 33.031 -1.524 1 97.38 214 ASP A C 1
ATOM 1641 O O . ASP A 1 214 ? -1.131 32.531 -0.544 1 97.38 214 ASP A O 1
ATOM 1645 N N . ALA A 1 215 ? 0.722 33.25 -1.602 1 98.12 215 ALA A N 1
ATOM 1646 C CA . ALA A 1 215 ? 1.612 32.781 -0.547 1 98.12 215 ALA A CA 1
ATOM 1647 C C . ALA A 1 215 ? 1.35 33.531 0.766 1 98.12 215 ALA A C 1
ATOM 1649 O O . ALA A 1 215 ? 1.702 33.031 1.84 1 98.12 215 ALA A O 1
ATOM 1650 N N . THR A 1 216 ? 0.649 34.656 0.714 1 97.75 216 THR A N 1
ATOM 1651 C CA . THR A 1 216 ? 0.372 35.438 1.919 1 97.75 216 THR A CA 1
ATOM 1652 C C . THR A 1 216 ? -1.09 35.281 2.332 1 97.75 216 THR A C 1
ATOM 1654 O O . THR A 1 216 ? -1.565 36 3.219 1 97.75 216 THR A O 1
ATOM 1657 N N . ASP A 1 217 ? -1.818 34.438 1.646 1 97.06 217 ASP A N 1
ATOM 1658 C CA . ASP A 1 217 ? -3.15 34.062 2.1 1 97.06 217 ASP A CA 1
ATOM 1659 C C . ASP A 1 217 ? -3.072 33.188 3.352 1 97.06 217 ASP A C 1
ATOM 1661 O O . ASP A 1 217 ? -2.521 32.094 3.314 1 97.06 217 ASP A O 1
ATOM 1665 N N . PRO A 1 218 ? -3.65 33.625 4.496 1 97.75 218 PRO A N 1
ATOM 1666 C CA . PRO A 1 218 ? -3.576 32.812 5.723 1 97.75 218 PRO A CA 1
ATOM 1667 C C . PRO A 1 218 ? -4.176 31.422 5.559 1 97.75 218 PRO A C 1
ATOM 1669 O O . PRO A 1 218 ? -3.812 30.5 6.289 1 97.75 218 PRO A O 1
ATOM 1672 N N . ARG A 1 219 ? -5.016 31.203 4.566 1 97.56 219 ARG A N 1
ATOM 1673 C CA . ARG A 1 219 ? -5.605 29.891 4.324 1 97.56 219 ARG A CA 1
ATOM 1674 C C . ARG A 1 219 ? -4.57 28.938 3.746 1 97.56 219 ARG A C 1
ATOM 1676 O O . ARG A 1 219 ? -4.688 27.719 3.914 1 97.56 219 ARG A O 1
ATOM 1683 N N . ALA A 1 220 ? -3.578 29.516 3.064 1 98.31 220 ALA A N 1
ATOM 1684 C CA . ALA A 1 220 ? -2.484 28.719 2.502 1 98.31 220 ALA A CA 1
ATOM 1685 C C . ALA A 1 220 ? -1.258 28.766 3.41 1 98.31 220 ALA A C 1
ATOM 1687 O O . ALA A 1 220 ? -0.44 27.844 3.396 1 98.31 220 ALA A O 1
ATOM 1688 N N . ASN A 1 221 ? -1.099 29.781 4.141 1 98.69 221 ASN A N 1
ATOM 1689 C CA . ASN A 1 221 ? 0.025 30.047 5.031 1 98.69 221 ASN A CA 1
ATOM 1690 C C . ASN A 1 221 ? -0.437 30.25 6.473 1 98.69 221 ASN A C 1
ATOM 1692 O O . ASN A 1 221 ? -0.512 31.391 6.953 1 98.69 221 ASN A O 1
ATOM 1696 N N . PRO A 1 222 ? -0.594 29.141 7.164 1 98.44 222 PRO A N 1
ATOM 1697 C CA . PRO A 1 222 ? -1.22 29.234 8.484 1 98.44 222 PRO A CA 1
ATOM 1698 C C . PRO A 1 222 ? -0.343 29.969 9.492 1 98.44 222 PRO A C 1
ATOM 1700 O O . PRO A 1 222 ? -0.805 30.312 10.586 1 98.44 222 PRO A O 1
ATOM 1703 N N . LEU A 1 223 ? 0.905 30.312 9.172 1 98.62 223 LEU A N 1
ATOM 1704 C CA . LEU A 1 223 ? 1.743 31.109 10.07 1 98.62 223 LEU A CA 1
ATOM 1705 C C . LEU A 1 223 ? 1.271 32.562 10.117 1 98.62 223 LEU A C 1
ATOM 1707 O O . LEU A 1 223 ? 1.693 33.312 10.992 1 98.62 223 LEU A O 1
ATOM 1711 N N . LEU A 1 224 ? 0.348 32.906 9.211 1 98.38 224 LEU A N 1
ATOM 1712 C CA . LEU A 1 224 ? -0.162 34.25 9.156 1 98.38 224 LEU A CA 1
ATOM 1713 C C . LEU A 1 224 ? -1.529 34.344 9.828 1 98.38 224 LEU A C 1
ATOM 1715 O O . LEU A 1 224 ? -2.203 35.375 9.727 1 98.38 224 LEU A O 1
ATOM 1719 N N . SER A 1 225 ? -1.958 33.375 10.508 1 98.06 225 SER A N 1
ATOM 1720 C CA . SER A 1 225 ? -3.256 33.312 11.18 1 98.06 225 SER A CA 1
ATOM 1721 C C . SER A 1 225 ? -3.139 33.719 12.641 1 98.06 225 SER A C 1
ATOM 1723 O O . SER A 1 225 ? -2.035 33.812 13.18 1 98.06 225 SER A O 1
ATOM 1725 N N . ASP A 1 226 ? -4.316 34.062 13.219 1 97.81 226 ASP A N 1
ATOM 1726 C CA . ASP A 1 226 ? -4.441 34.375 14.641 1 97.81 226 ASP A CA 1
ATOM 1727 C C . ASP A 1 226 ? -4.816 33.125 15.43 1 97.81 226 ASP A C 1
ATOM 1729 O O . ASP A 1 226 ? -5.902 32.562 15.25 1 97.81 226 ASP A O 1
ATOM 1733 N N . TYR A 1 227 ? -3.934 32.688 16.375 1 98.56 227 TYR A N 1
ATOM 1734 C CA . TYR A 1 227 ? -4.102 31.391 17.047 1 98.56 227 TYR A CA 1
ATOM 1735 C C . TYR A 1 227 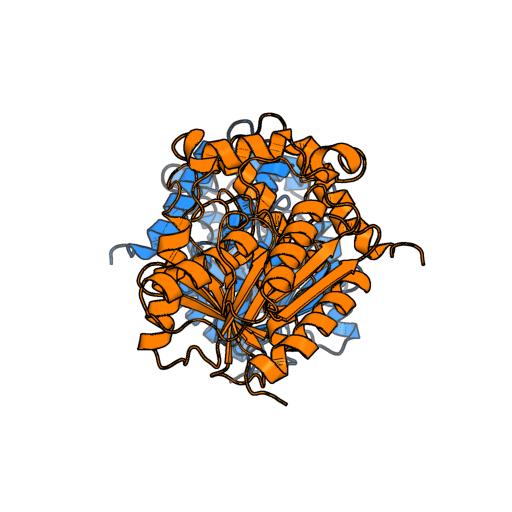? -4.836 31.562 18.375 1 98.56 227 TYR A C 1
ATOM 1737 O O . TYR A 1 227 ? -4.824 30.656 19.219 1 98.56 227 TYR A O 1
ATOM 1745 N N . THR A 1 228 ? -5.488 32.75 18.594 1 97.94 228 THR A N 1
ATOM 1746 C CA . THR A 1 228 ? -6.324 32.906 19.781 1 97.94 228 THR A CA 1
ATOM 1747 C C . THR A 1 228 ? -7.434 31.875 19.812 1 97.94 228 THR A C 1
ATOM 1749 O O . THR A 1 228 ? -8.125 31.656 18.812 1 97.94 228 THR A O 1
ATOM 1752 N N . ASP A 1 229 ? -7.594 31.188 20.906 1 96.69 229 ASP A N 1
ATOM 1753 C CA . ASP A 1 229 ? -8.625 30.188 21.188 1 96.69 229 ASP A CA 1
ATOM 1754 C C . ASP A 1 229 ? -8.484 28.984 20.266 1 96.69 229 ASP A C 1
ATOM 1756 O O . ASP A 1 229 ? -9.453 28.266 20.016 1 96.69 229 ASP A O 1
ATOM 1760 N N . PHE A 1 230 ? -7.336 28.828 19.656 1 98.44 230 PHE A N 1
ATOM 1761 C CA . PHE A 1 230 ? -7.055 27.656 18.828 1 98.44 230 PHE A CA 1
ATOM 1762 C C . PHE A 1 230 ? -6.898 26.422 19.703 1 98.44 230 PHE A C 1
ATOM 1764 O O . PHE A 1 230 ? -6.43 26.5 20.844 1 98.44 230 PHE A O 1
ATOM 1771 N N . PRO A 1 231 ? -7.316 25.203 19.234 1 98.75 231 PRO A N 1
ATOM 1772 C CA . PRO A 1 231 ? -7.148 23.984 20.016 1 98.75 231 PRO A CA 1
ATOM 1773 C C . PRO A 1 231 ? -5.684 23.688 20.328 1 98.75 231 PRO A C 1
ATOM 1775 O O . PRO A 1 231 ? -4.785 24.234 19.688 1 98.75 231 PRO A O 1
ATOM 1778 N N . PRO A 1 232 ? -5.457 22.797 21.375 1 98.88 232 PRO A N 1
ATOM 1779 C CA . PRO A 1 232 ? -4.086 22.375 21.672 1 98.88 232 PRO A CA 1
ATOM 1780 C C . PRO A 1 232 ? -3.369 21.781 20.469 1 98.88 232 PRO A C 1
ATOM 1782 O O . PRO A 1 232 ? -3.979 21.047 19.688 1 98.88 232 PRO A O 1
ATOM 1785 N N . VAL A 1 233 ? -2.045 22.109 20.406 1 98.94 233 VAL A N 1
ATOM 1786 C CA . VAL A 1 233 ? -1.264 21.672 19.25 1 98.94 233 VAL A CA 1
ATOM 1787 C C . VAL A 1 233 ? -0.028 20.906 19.719 1 98.94 233 VAL A C 1
ATOM 1789 O O . VAL A 1 233 ? 0.631 21.312 20.688 1 98.94 233 VAL A O 1
ATOM 1792 N N . TYR A 1 234 ? 0.258 19.766 19.125 1 99 234 TYR A N 1
ATOM 1793 C CA . TYR A 1 234 ? 1.53 19.062 19.266 1 99 234 TYR A CA 1
ATOM 1794 C C . TYR A 1 234 ? 2.326 19.125 17.953 1 99 234 TYR A C 1
ATOM 1796 O O . TYR A 1 234 ? 1.854 18.672 16.906 1 99 234 TYR A O 1
ATOM 1804 N N . VAL A 1 235 ? 3.496 19.688 18.047 1 98.94 235 VAL A N 1
ATOM 1805 C CA . VAL A 1 235 ? 4.379 19.766 16.891 1 98.94 235 VAL A CA 1
ATOM 1806 C C . VAL A 1 235 ? 5.578 18.844 17.094 1 98.94 235 VAL A C 1
ATOM 1808 O O . VAL A 1 235 ? 6.293 18.953 18.078 1 98.94 235 VAL A O 1
ATOM 1811 N N . SER A 1 236 ? 5.754 17.922 16.219 1 98.94 236 SER A N 1
ATOM 1812 C CA . SER A 1 236 ? 6.918 17.031 16.188 1 98.94 236 SER A CA 1
ATOM 1813 C C . SER A 1 236 ? 7.738 17.234 14.922 1 98.94 236 SER A C 1
ATOM 1815 O O . SER A 1 236 ? 7.199 17.203 13.812 1 98.94 236 SER A O 1
ATOM 1817 N N . VAL A 1 237 ? 9.062 17.484 15.094 1 98.88 237 VAL A N 1
ATOM 1818 C CA . VAL A 1 237 ? 9.875 17.828 13.93 1 98.88 237 VAL A CA 1
ATOM 1819 C C . VAL A 1 237 ? 11.305 17.344 14.133 1 98.88 237 VAL A C 1
ATOM 1821 O O . VAL A 1 237 ? 11.773 17.234 15.266 1 98.88 237 VAL A O 1
ATOM 1824 N N . GLY A 1 238 ? 11.953 16.969 13.031 1 98.56 238 GLY A N 1
ATOM 1825 C CA . GLY A 1 238 ? 13.359 16.594 13.078 1 98.56 238 GLY A CA 1
ATOM 1826 C C . GLY A 1 238 ? 14.305 17.781 13.078 1 98.56 238 GLY A C 1
ATOM 1827 O O . GLY A 1 238 ? 14.023 18.797 12.445 1 98.56 238 GLY A O 1
ATOM 1828 N N . GLY A 1 239 ? 15.445 17.578 13.695 1 98.06 239 GLY A N 1
ATOM 1829 C CA . GLY A 1 239 ? 16.422 18.641 13.828 1 98.06 239 GLY A CA 1
ATOM 1830 C C . GLY A 1 239 ? 17.109 18.969 12.523 1 98.06 239 GLY A C 1
ATOM 1831 O O . GLY A 1 239 ? 17.625 20.078 12.352 1 98.06 239 GLY A O 1
ATOM 1832 N N . TYR A 1 240 ? 17.109 18.094 11.547 1 97.69 240 TYR A N 1
ATOM 1833 C CA . TYR A 1 240 ? 17.828 18.281 10.289 1 97.69 240 TYR A CA 1
ATOM 1834 C C . TYR A 1 240 ? 16.938 18.969 9.25 1 97.69 240 TYR A C 1
ATOM 1836 O O . TYR A 1 240 ? 17.406 19.312 8.164 1 97.69 240 TYR A O 1
ATOM 1844 N N . GLU A 1 241 ? 15.734 19.234 9.617 1 98.25 241 GLU A N 1
ATOM 1845 C CA . GLU A 1 241 ? 14.773 19.672 8.609 1 98.25 241 GLU A CA 1
ATOM 1846 C C . GLU A 1 241 ? 14.961 21.156 8.273 1 98.25 241 GLU A C 1
ATOM 1848 O O . GLU A 1 241 ? 15.109 21.984 9.172 1 98.25 241 GLU A O 1
ATOM 1853 N N . THR A 1 242 ? 14.883 21.5 6.992 1 98.5 242 THR A N 1
ATOM 1854 C CA . THR A 1 242 ? 14.836 22.891 6.574 1 98.5 242 THR A CA 1
ATOM 1855 C C . THR A 1 242 ? 13.562 23.578 7.07 1 98.5 242 THR A C 1
ATOM 1857 O O . THR A 1 242 ? 13.531 24.797 7.234 1 98.5 242 THR A O 1
ATOM 1860 N N . LEU A 1 243 ? 12.562 22.781 7.383 1 98.44 243 LEU A N 1
ATOM 1861 C CA . LEU A 1 243 ? 11.266 23.297 7.797 1 98.44 243 LEU A CA 1
ATOM 1862 C C . LEU A 1 243 ? 11.211 23.484 9.312 1 98.44 243 LEU A C 1
ATOM 1864 O O . LEU A 1 243 ? 10.164 23.828 9.859 1 98.44 243 LEU A O 1
ATOM 1868 N N . LEU A 1 244 ? 12.297 23.219 10.016 1 98.81 244 LEU A N 1
ATOM 1869 C CA . LEU A 1 244 ? 12.344 23.281 11.477 1 98.81 244 LEU A CA 1
ATOM 1870 C C . LEU A 1 244 ? 11.828 24.625 11.969 1 98.81 244 LEU A C 1
ATOM 1872 O O . LEU A 1 244 ? 11.094 24.703 12.961 1 98.81 244 LEU A O 1
ATOM 1876 N N . ASP A 1 245 ? 12.18 25.672 11.289 1 98.62 245 ASP A N 1
ATOM 1877 C CA . ASP A 1 245 ? 11.789 27.016 11.727 1 98.62 245 ASP A CA 1
ATOM 1878 C C . ASP A 1 245 ? 10.281 27.203 11.625 1 98.62 245 ASP A C 1
ATOM 1880 O O . ASP A 1 245 ? 9.703 28.016 12.359 1 98.62 245 ASP A O 1
ATOM 1884 N N . ASP A 1 246 ? 9.57 26.547 10.672 1 98.75 246 ASP A N 1
ATOM 1885 C CA . ASP A 1 246 ? 8.117 26.594 10.633 1 98.75 246 ASP A CA 1
ATOM 1886 C C . ASP A 1 246 ? 7.512 26.141 11.953 1 98.75 246 ASP A C 1
ATOM 1888 O O . ASP A 1 246 ? 6.551 26.734 12.445 1 98.75 246 ASP A O 1
ATOM 1892 N N . SER A 1 247 ? 8.062 25.047 12.477 1 98.88 247 SER A N 1
ATOM 1893 C CA . SER A 1 247 ? 7.594 24.484 13.742 1 98.88 247 SER A CA 1
ATOM 1894 C C . SER A 1 247 ? 7.84 25.453 14.891 1 98.88 247 SER A C 1
ATOM 1896 O O . SER A 1 247 ? 6.961 25.672 15.727 1 98.88 247 SER A O 1
ATOM 1898 N N . ARG A 1 248 ? 9.016 26.031 14.922 1 98.81 248 ARG A N 1
ATOM 1899 C CA . ARG A 1 248 ? 9.367 26.969 15.984 1 98.81 248 ARG A CA 1
ATOM 1900 C C . ARG A 1 248 ? 8.484 28.219 15.938 1 98.81 248 ARG A C 1
ATOM 1902 O O . ARG A 1 248 ? 7.973 28.656 16.969 1 98.81 248 ARG A O 1
ATOM 1909 N N . ARG A 1 249 ? 8.297 28.766 14.75 1 98.81 249 ARG A N 1
ATOM 1910 C CA . ARG A 1 249 ? 7.465 29.953 14.586 1 98.81 249 ARG A CA 1
ATOM 1911 C C . ARG A 1 249 ? 6.016 29.656 14.961 1 98.81 249 ARG A C 1
ATOM 1913 O O . ARG A 1 249 ? 5.348 30.5 15.562 1 98.81 249 ARG A O 1
ATOM 1920 N N . LEU A 1 250 ? 5.535 28.484 14.609 1 98.94 250 LEU A N 1
ATOM 1921 C CA . LEU A 1 250 ? 4.188 28.094 14.992 1 98.94 250 LEU A CA 1
ATOM 1922 C C . LEU A 1 250 ? 4.043 28.062 16.516 1 98.94 250 LEU A C 1
ATOM 1924 O O . LEU A 1 250 ? 3.078 28.609 17.062 1 98.94 250 LEU A O 1
ATOM 1928 N N . ALA A 1 251 ? 4.98 27.375 17.188 1 98.88 251 ALA A N 1
ATOM 1929 C CA . ALA A 1 251 ? 4.941 27.297 18.641 1 98.88 251 ALA A CA 1
ATOM 1930 C C . ALA A 1 251 ? 4.941 28.688 19.266 1 98.88 251 ALA A C 1
ATOM 1932 O O . ALA A 1 251 ? 4.18 28.953 20.203 1 98.88 251 ALA A O 1
ATOM 1933 N N . GLU A 1 252 ? 5.742 29.547 18.75 1 98.69 252 GLU A N 1
ATOM 1934 C CA . GLU A 1 252 ? 5.832 30.922 19.266 1 98.69 252 GLU A CA 1
ATOM 1935 C C . GLU A 1 252 ? 4.504 31.656 19.109 1 98.69 252 GLU A C 1
ATOM 1937 O O . GLU A 1 252 ? 4.078 32.375 20.016 1 98.69 252 GLU A O 1
ATOM 1942 N N . LEU A 1 253 ? 3.889 31.531 17.922 1 98.69 253 LEU A N 1
ATOM 1943 C CA . LEU A 1 253 ? 2.607 32.188 17.656 1 98.69 253 LEU A CA 1
ATOM 1944 C C . LEU A 1 253 ? 1.553 31.734 18.656 1 98.69 253 LEU A C 1
ATOM 1946 O O . LEU A 1 253 ? 0.775 32.562 19.156 1 98.69 253 LEU A O 1
ATOM 1950 N N . ILE A 1 254 ? 1.516 30.453 18.984 1 98.88 254 ILE A N 1
ATOM 1951 C CA . ILE A 1 254 ? 0.513 29.891 19.875 1 98.88 254 ILE A CA 1
ATOM 1952 C C . ILE A 1 254 ? 0.8 30.328 21.312 1 98.88 254 ILE A C 1
ATOM 1954 O O . ILE A 1 254 ? -0.113 30.719 22.047 1 98.88 254 ILE A O 1
ATOM 1958 N N . GLU A 1 255 ? 2.041 30.297 21.703 1 98.69 255 GLU A N 1
ATOM 1959 C CA . GLU A 1 255 ? 2.447 30.688 23.047 1 98.69 255 GLU A CA 1
ATOM 1960 C C . GLU A 1 255 ? 2.135 32.156 23.297 1 98.69 255 GLU A C 1
ATOM 1962 O O . GLU A 1 255 ? 1.753 32.531 24.406 1 98.69 255 GLU A O 1
ATOM 1967 N N . LYS A 1 256 ? 2.307 32.938 22.297 1 98.19 256 LYS A N 1
ATOM 1968 C CA . LYS A 1 256 ? 2.094 34.406 22.406 1 98.19 256 LYS A CA 1
ATOM 1969 C C . LYS A 1 256 ? 0.668 34.719 22.844 1 98.19 256 LYS A C 1
ATOM 1971 O O . LYS A 1 256 ? 0.43 35.719 23.531 1 98.19 256 LYS A O 1
ATOM 1976 N N . VAL A 1 257 ? -0.249 33.875 22.516 1 98.25 257 VAL A N 1
ATOM 1977 C CA . VAL A 1 257 ? -1.645 34.125 22.859 1 98.25 257 VAL A CA 1
ATOM 1978 C C . VAL A 1 257 ? -2.072 33.188 23.984 1 98.25 257 VAL A C 1
ATOM 1980 O O . VAL A 1 257 ? -3.264 32.938 24.172 1 98.25 257 VAL A O 1
ATOM 1983 N N . SER A 1 258 ? -1.152 32.594 24.703 1 98.06 258 SER A N 1
ATOM 1984 C CA . SER A 1 258 ? -1.34 31.734 25.859 1 98.06 258 SER A CA 1
ATOM 1985 C C . SER A 1 258 ? -2.07 30.453 25.469 1 98.06 258 SER A C 1
ATOM 1987 O O . SER A 1 258 ? -2.818 29.891 26.281 1 98.06 258 SER A O 1
ATOM 1989 N N . GLY A 1 259 ? -1.937 30.062 24.188 1 98.5 259 GLY A N 1
ATOM 1990 C CA . GLY A 1 259 ? -2.438 28.766 23.766 1 98.5 259 GLY A CA 1
ATOM 1991 C C . GLY A 1 259 ? -1.568 27.609 24.219 1 98.5 259 GLY A C 1
ATOM 1992 O O . GLY A 1 259 ? -0.448 27.812 24.688 1 98.5 259 GLY A O 1
ATOM 1993 N N . GLU A 1 260 ? -2.084 26.391 24.109 1 98.69 260 GLU A N 1
ATOM 1994 C CA . GLU A 1 260 ? -1.337 25.188 24.453 1 98.69 260 GLU A CA 1
ATOM 1995 C C . GLU A 1 260 ? -0.593 24.625 23.25 1 98.69 260 GLU A C 1
ATOM 1997 O O . GLU A 1 260 ? -1.2 24.359 22.203 1 98.69 260 GLU A O 1
ATOM 2002 N N . VAL A 1 261 ? 0.675 24.469 23.422 1 98.88 261 VAL A N 1
ATOM 2003 C CA . VAL A 1 261 ? 1.475 23.891 22.359 1 98.88 261 VAL A CA 1
ATOM 2004 C C . VAL A 1 261 ? 2.645 23.109 22.938 1 98.88 261 VAL A C 1
ATOM 2006 O O . VAL A 1 261 ? 3.217 23.5 23.953 1 98.88 261 VAL A O 1
ATOM 2009 N N . VAL A 1 262 ? 2.889 21.922 22.406 1 98.94 262 VAL A N 1
ATOM 2010 C CA . VAL A 1 262 ? 4.113 21.172 22.625 1 98.94 262 VAL A CA 1
ATOM 2011 C C . VAL A 1 262 ? 4.984 21.203 21.375 1 98.94 262 VAL A C 1
ATOM 2013 O O . VAL A 1 262 ? 4.504 20.922 20.266 1 98.94 262 VAL A O 1
ATOM 2016 N N . LEU A 1 263 ? 6.172 21.625 21.5 1 98.94 263 LEU A N 1
ATOM 2017 C CA . LEU A 1 263 ? 7.168 21.516 20.438 1 98.94 263 LEU A CA 1
ATOM 2018 C C . LEU A 1 263 ? 8.195 20.438 20.766 1 98.94 263 LEU A C 1
ATOM 2020 O O . LEU A 1 263 ? 8.977 20.578 21.703 1 98.94 263 LEU A O 1
ATOM 2024 N N . ASP A 1 264 ? 8.172 19.375 20.031 1 98.88 264 ASP A N 1
ATOM 2025 C CA . ASP A 1 264 ? 9.039 18.219 20.188 1 98.88 264 ASP A CA 1
ATOM 2026 C C . ASP A 1 264 ? 10.023 18.109 19.031 1 98.88 264 ASP A C 1
ATOM 2028 O O . ASP A 1 264 ? 9.695 17.562 17.984 1 98.88 264 ASP A O 1
ATOM 2032 N N . VAL A 1 265 ? 11.25 18.609 19.266 1 98.75 265 VAL A N 1
ATOM 2033 C CA . VAL A 1 265 ? 12.297 18.547 18.25 1 98.75 265 VAL A CA 1
ATOM 2034 C C . VAL A 1 265 ? 13.172 17.312 18.5 1 98.75 265 VAL A C 1
ATOM 2036 O O . VAL A 1 265 ? 13.758 17.172 19.578 1 98.75 265 VAL A O 1
ATOM 2039 N N . VAL A 1 266 ? 13.258 16.438 17.578 1 98.38 266 VAL A N 1
ATOM 2040 C CA . VAL A 1 266 ? 14.094 15.258 17.703 1 98.38 266 VAL A CA 1
ATOM 2041 C C . VAL A 1 266 ? 15.398 15.469 16.938 1 98.38 266 VAL A C 1
ATOM 2043 O O . VAL A 1 266 ? 15.391 15.641 15.711 1 98.38 266 VAL A O 1
ATOM 2046 N N . ASP A 1 267 ? 16.5 15.391 17.609 1 96.75 267 ASP A N 1
ATOM 2047 C CA . ASP A 1 267 ? 17.812 15.766 17.094 1 96.75 267 ASP A CA 1
ATOM 2048 C C . ASP A 1 267 ? 18.219 14.867 15.93 1 96.75 267 ASP A C 1
ATOM 2050 O O . ASP A 1 267 ? 18.016 13.656 15.969 1 96.75 267 ASP A O 1
ATOM 2054 N N . GLU A 1 268 ? 18.688 15.484 14.883 1 96.94 268 GLU A N 1
ATOM 2055 C CA . GLU A 1 268 ? 19.391 14.859 13.758 1 96.94 268 GLU A CA 1
ATOM 2056 C C . GLU A 1 268 ? 18.453 13.961 12.953 1 96.94 268 GLU A C 1
ATOM 2058 O O . GLU A 1 268 ? 18.906 13.008 12.312 1 96.94 268 GLU A O 1
ATOM 2063 N N . GLN A 1 269 ? 17.188 14.195 13.07 1 98 269 GLN A N 1
ATOM 2064 C CA . GLN A 1 269 ? 16.219 13.43 12.289 1 98 269 GLN A CA 1
ATOM 2065 C C . GLN A 1 269 ? 15.805 14.188 11.031 1 98 269 GLN A C 1
ATOM 2067 O O . GLN A 1 269 ? 15.703 15.414 11.047 1 98 269 GLN A O 1
ATOM 2072 N N . GLN A 1 270 ? 15.602 13.438 9.961 1 98.19 270 GLN A N 1
ATOM 2073 C CA . GLN A 1 270 ? 15.219 13.961 8.648 1 98.19 270 GLN A CA 1
ATOM 2074 C C . GLN A 1 270 ? 13.734 14.32 8.617 1 98.19 270 GLN A C 1
ATOM 2076 O O . GLN A 1 270 ? 12.992 14.023 9.555 1 98.19 270 GLN A O 1
ATOM 2081 N N . HIS A 1 271 ? 13.391 15.031 7.539 1 98.38 271 HIS A N 1
ATOM 2082 C CA . HIS A 1 271 ? 12.008 15.43 7.285 1 98.38 271 HIS A CA 1
ATOM 2083 C C . HIS A 1 271 ? 11.062 14.234 7.375 1 98.38 271 HIS A C 1
ATOM 2085 O O . HIS A 1 271 ? 11.297 13.211 6.73 1 98.38 271 HIS A O 1
ATOM 2091 N N . VAL A 1 272 ? 9.992 14.328 8.25 1 98.75 272 VAL A N 1
ATOM 2092 C CA . VAL A 1 272 ? 8.953 13.336 8.492 1 98.75 272 VAL A CA 1
ATOM 2093 C C . VAL A 1 272 ? 9.594 12.016 8.922 1 98.75 272 VAL A C 1
ATOM 2095 O O . VAL A 1 272 ? 9.164 10.938 8.484 1 98.75 272 VAL A O 1
ATOM 2098 N N . PHE A 1 273 ? 10.594 12.031 9.758 1 98.75 273 PHE A N 1
ATOM 2099 C CA . PHE A 1 273 ? 11.281 10.852 10.273 1 98.75 273 PHE A CA 1
ATOM 2100 C C . PHE A 1 273 ? 10.289 9.883 10.898 1 98.75 273 PHE A C 1
ATOM 2102 O O . PHE A 1 273 ? 10.617 8.711 11.133 1 98.75 273 PHE A O 1
ATOM 2109 N N . HIS A 1 274 ? 9.008 10.305 11.148 1 98.94 274 HIS A N 1
ATOM 2110 C CA . HIS A 1 274 ? 7.934 9.492 11.695 1 98.94 274 HIS A CA 1
ATOM 2111 C C . HIS A 1 274 ? 7.664 8.273 10.828 1 98.94 274 HIS A C 1
ATOM 2113 O O . HIS A 1 274 ? 7.23 7.23 11.328 1 98.94 274 HIS A O 1
ATOM 2119 N N . PHE A 1 275 ? 8.023 8.367 9.547 1 98.88 275 PHE A N 1
ATOM 2120 C CA . PHE A 1 275 ? 7.789 7.27 8.617 1 98.88 275 PHE A CA 1
ATOM 2121 C C . PHE A 1 275 ? 8.656 6.066 8.969 1 98.88 275 PHE A C 1
ATOM 2123 O O . PHE A 1 275 ? 8.438 4.969 8.461 1 98.88 275 PHE A O 1
ATOM 2130 N N . ASN A 1 276 ? 9.617 6.223 9.852 1 98.81 276 ASN A N 1
ATOM 2131 C CA . ASN A 1 276 ? 10.406 5.09 10.312 1 98.81 276 ASN A CA 1
ATOM 2132 C C . ASN A 1 276 ? 9.703 4.328 11.43 1 98.81 276 ASN A C 1
ATOM 2134 O O . ASN A 1 276 ? 10.32 3.516 12.125 1 98.81 276 ASN A O 1
ATOM 2138 N N . ALA A 1 277 ? 8.398 4.578 11.648 1 98.88 277 ALA A N 1
ATOM 2139 C CA . ALA A 1 277 ? 7.621 3.891 12.672 1 98.88 277 ALA A CA 1
ATOM 2140 C C . ALA A 1 277 ? 7.754 2.377 12.539 1 98.88 277 ALA A C 1
ATOM 2142 O O . ALA A 1 277 ? 7.637 1.831 11.438 1 98.88 277 ALA A O 1
ATOM 2143 N N . GLY A 1 278 ? 7.961 1.703 13.68 1 98.62 278 GLY A N 1
ATOM 2144 C CA . GLY A 1 278 ? 8.172 0.265 13.703 1 98.62 278 GLY A CA 1
ATOM 2145 C C . GLY A 1 278 ? 9.586 -0.139 13.336 1 98.62 278 GLY A C 1
ATOM 2146 O O . GLY A 1 278 ? 9.992 -1.28 13.57 1 98.62 278 GLY A O 1
ATOM 2147 N N . ARG A 1 279 ? 10.359 0.777 12.781 1 98.44 279 ARG A N 1
ATOM 2148 C CA . ARG A 1 279 ? 11.703 0.492 12.297 1 98.44 279 ARG A CA 1
ATOM 2149 C C . ARG A 1 279 ? 12.758 1.156 13.18 1 98.44 279 ARG A C 1
ATOM 2151 O O . ARG A 1 279 ? 13.688 0.5 13.648 1 98.44 279 ARG A O 1
ATOM 2158 N N . ALA A 1 280 ? 12.578 2.406 13.5 1 98.69 280 ALA A N 1
ATOM 2159 C CA . ALA A 1 280 ? 13.57 3.189 14.227 1 98.69 280 ALA A CA 1
ATOM 2160 C C . ALA A 1 280 ? 13.047 3.617 15.594 1 98.69 280 ALA A C 1
ATOM 2162 O O . ALA A 1 280 ? 11.906 4.082 15.711 1 98.69 280 ALA A O 1
ATOM 2163 N N . PRO A 1 281 ? 13.844 3.537 16.656 1 98.25 281 PRO A N 1
ATOM 2164 C CA . PRO A 1 281 ? 13.391 3.926 18 1 98.25 281 PRO A CA 1
ATOM 2165 C C . PRO A 1 281 ? 13 5.398 18.078 1 98.25 281 PRO A C 1
ATOM 2167 O O . PRO A 1 281 ? 12.086 5.758 18.828 1 98.25 281 PRO A O 1
ATOM 2170 N N . GLU A 1 282 ? 13.688 6.316 17.312 1 98.5 282 GLU A N 1
ATOM 2171 C CA . GLU A 1 282 ? 13.367 7.742 17.359 1 98.5 282 GLU A CA 1
ATOM 2172 C C . GLU A 1 282 ? 11.93 7.996 16.922 1 98.5 282 GLU A C 1
ATOM 2174 O O . GLU A 1 282 ? 11.211 8.766 17.562 1 98.5 282 GLU A O 1
ATOM 2179 N N . ALA A 1 283 ? 11.547 7.344 15.867 1 98.75 283 ALA A N 1
ATOM 2180 C CA . ALA A 1 283 ? 10.18 7.484 15.359 1 98.75 283 ALA A CA 1
ATOM 2181 C C . ALA A 1 283 ? 9.172 6.887 16.344 1 98.75 283 ALA A C 1
ATOM 2183 O O . ALA A 1 283 ? 8.141 7.5 16.625 1 98.75 283 ALA A O 1
ATOM 2184 N N . ASP A 1 284 ? 9.469 5.68 16.859 1 98.81 284 ASP A N 1
ATOM 2185 C CA . ASP A 1 284 ? 8.578 5.004 17.797 1 98.81 284 ASP A CA 1
ATOM 2186 C C . ASP A 1 284 ? 8.383 5.836 19.062 1 98.81 284 ASP A C 1
ATOM 2188 O O . ASP A 1 284 ? 7.266 5.945 19.578 1 98.81 284 ASP A O 1
ATOM 2192 N N . GLN A 1 285 ? 9.414 6.387 19.531 1 98.75 285 GLN A N 1
ATOM 2193 C CA . GLN A 1 285 ? 9.344 7.195 20.734 1 98.75 285 GLN A CA 1
ATOM 2194 C C . GLN A 1 285 ? 8.547 8.469 20.5 1 98.75 285 GLN A C 1
ATOM 2196 O O . GLN A 1 285 ? 7.742 8.875 21.344 1 98.75 285 GLN A O 1
ATOM 2201 N N . ALA A 1 286 ? 8.781 9.125 19.375 1 98.88 286 ALA A N 1
ATOM 2202 C CA . ALA A 1 286 ? 8.031 10.336 19.047 1 98.88 286 ALA A CA 1
ATOM 2203 C C . ALA A 1 286 ? 6.535 10.047 18.969 1 98.88 286 ALA A C 1
ATOM 2205 O O . ALA A 1 286 ? 5.727 10.773 19.547 1 98.88 286 ALA A O 1
ATOM 2206 N N . LEU A 1 287 ? 6.168 8.984 18.281 1 98.94 287 LEU A N 1
ATOM 2207 C CA . LEU A 1 287 ? 4.758 8.641 18.141 1 98.94 287 LEU A CA 1
ATOM 2208 C C . LEU A 1 287 ? 4.148 8.266 19.484 1 98.94 287 LEU A C 1
ATOM 2210 O O . LEU A 1 287 ? 2.979 8.555 19.75 1 98.94 287 LEU A O 1
ATOM 2214 N N . SER A 1 288 ? 4.922 7.609 20.297 1 98.94 288 SER A N 1
ATOM 2215 C CA . SER A 1 288 ? 4.445 7.266 21.625 1 98.94 288 SER A CA 1
ATOM 2216 C C . SER A 1 288 ? 4.152 8.516 22.453 1 98.94 288 SER A C 1
ATOM 2218 O O . SER A 1 288 ? 3.133 8.594 23.141 1 98.94 288 SER A O 1
ATOM 2220 N N . ARG A 1 289 ? 5.059 9.523 22.391 1 98.94 289 ARG A N 1
ATOM 2221 C CA . ARG A 1 289 ? 4.836 10.781 23.109 1 98.94 289 ARG A CA 1
ATOM 2222 C C . ARG A 1 289 ? 3.588 11.484 22.594 1 98.94 289 ARG A C 1
ATOM 2224 O O . ARG A 1 289 ? 2.785 11.984 23.375 1 98.94 289 ARG A O 1
ATOM 2231 N N . ILE A 1 290 ? 3.443 11.492 21.328 1 98.94 290 ILE A N 1
ATOM 2232 C CA . ILE A 1 290 ? 2.287 12.133 20.719 1 98.94 290 ILE A CA 1
ATOM 2233 C C . ILE A 1 290 ? 1.006 11.438 21.172 1 98.94 290 ILE A C 1
ATOM 2235 O O . ILE A 1 290 ? 0.035 12.102 21.562 1 98.94 290 ILE A O 1
ATOM 2239 N N . ALA A 1 291 ? 0.995 10.117 21.109 1 98.94 291 ALA A N 1
ATOM 2240 C CA . ALA A 1 291 ? -0.182 9.344 21.484 1 98.94 291 ALA A CA 1
ATOM 2241 C C . ALA A 1 291 ? -0.563 9.594 22.953 1 98.94 291 ALA A C 1
ATOM 2243 O O . ALA A 1 291 ? -1.743 9.766 23.266 1 98.94 291 ALA A O 1
ATOM 2244 N N . GLN A 1 292 ? 0.443 9.602 23.781 1 98.81 292 GLN A N 1
ATOM 2245 C CA . GLN A 1 292 ? 0.201 9.844 25.203 1 98.81 292 GLN A CA 1
ATOM 2246 C C . GLN A 1 292 ? -0.41 11.219 25.438 1 98.81 292 GLN A C 1
ATOM 2248 O O . GLN A 1 292 ? -1.284 11.383 26.281 1 98.81 292 GLN A O 1
ATOM 2253 N N . TRP A 1 293 ? 0.077 12.188 24.719 1 98.88 293 TRP A N 1
ATOM 2254 C CA . TRP A 1 293 ? -0.441 13.547 24.812 1 98.88 293 TRP A CA 1
ATOM 2255 C C . TRP A 1 293 ? -1.855 13.633 24.234 1 98.88 293 TRP A C 1
ATOM 2257 O O . TRP A 1 293 ? -2.697 14.359 24.766 1 98.88 293 TRP A O 1
ATOM 2267 N N . LEU A 1 294 ? -2.146 12.875 23.234 1 98.81 294 LEU A N 1
ATOM 2268 C CA . LEU A 1 294 ? -3.383 12.961 22.469 1 98.81 294 LEU A CA 1
ATOM 2269 C C . LEU A 1 294 ? -4.531 12.289 23.203 1 98.81 294 LEU A C 1
ATOM 2271 O O . LEU A 1 294 ? -5.676 12.734 23.125 1 98.81 294 LEU A O 1
ATOM 2275 N N . ARG A 1 295 ? -4.324 11.227 23.938 1 98.75 295 ARG A N 1
ATOM 2276 C CA . ARG A 1 295 ? -5.34 10.383 24.547 1 98.75 295 ARG A CA 1
ATOM 2277 C C . ARG A 1 295 ? -6.277 11.195 25.438 1 98.75 295 ARG A C 1
ATOM 2279 O O . ARG A 1 295 ? -7.492 11.18 25.234 1 98.75 295 ARG A O 1
ATOM 2286 N N . PRO A 1 296 ? -5.734 11.961 26.375 1 98.56 296 PRO A N 1
ATOM 2287 C CA . PRO A 1 296 ? -6.652 12.727 27.234 1 98.56 296 PRO A CA 1
ATOM 2288 C C . PRO A 1 296 ? -7.387 13.828 26.469 1 98.56 296 PRO A C 1
ATOM 2290 O O . PRO A 1 296 ? -8.492 14.211 26.844 1 98.56 296 PRO A O 1
ATOM 2293 N N . LYS A 1 297 ? -6.797 14.406 25.359 1 98.62 297 LYS A N 1
ATOM 2294 C CA . LYS A 1 297 ? -7.484 15.406 24.531 1 98.62 297 LYS A CA 1
ATOM 2295 C C . LYS A 1 297 ? -8.734 14.82 23.891 1 98.62 297 LYS A C 1
ATOM 2297 O O . LYS A 1 297 ? -9.664 15.555 23.547 1 98.62 297 LYS A O 1
ATOM 2302 N N . LEU A 1 298 ? -8.711 13.445 23.703 1 98.62 298 LEU A N 1
ATOM 2303 C CA . LEU A 1 298 ? -9.82 12.766 23.047 1 98.62 298 LEU A CA 1
ATOM 2304 C C . LEU A 1 298 ? -10.711 12.062 24.078 1 98.62 298 LEU A C 1
ATOM 2306 O O . LEU A 1 298 ? -11.492 11.18 23.719 1 98.62 298 LEU A O 1
ATOM 2310 N N . GLY A 1 299 ? -10.57 12.352 25.312 1 98.06 299 GLY A N 1
ATOM 2311 C CA . GLY A 1 299 ? -11.43 11.844 26.359 1 98.06 299 GLY A CA 1
ATOM 2312 C C . GLY A 1 299 ? -11.07 10.445 26.812 1 98.06 299 GLY A C 1
ATOM 2313 O O . GLY A 1 299 ? -11.898 9.734 27.391 1 98.06 299 GLY A O 1
ATOM 2314 N N . LEU A 1 300 ? -9.898 10.039 26.453 1 97.94 300 LEU A N 1
ATOM 2315 C CA . LEU A 1 300 ? -9.43 8.719 26.875 1 97.94 300 LEU A CA 1
ATOM 2316 C C . LEU A 1 300 ? -8.438 8.828 28.016 1 97.94 300 LEU A C 1
ATOM 2318 O O . LEU A 1 300 ? -7.785 9.859 28.188 1 97.94 300 LEU A O 1
ATOM 2322 N N . ALA A 1 301 ? -8.438 7.77 28.828 1 88.81 301 ALA A N 1
ATOM 2323 C CA . ALA A 1 301 ? -7.52 7.727 29.969 1 88.81 301 ALA A CA 1
ATOM 2324 C C . ALA A 1 301 ? -6.082 7.516 29.5 1 88.81 301 ALA A C 1
ATOM 2326 O O . ALA A 1 301 ? -5.836 6.848 28.5 1 88.81 301 ALA A O 1
ATOM 2327 N N . MET B 1 1 ? -23.266 -12.148 -21 1 57.12 1 MET B N 1
ATOM 2328 C CA . MET B 1 1 ? -23.562 -10.883 -20.328 1 57.12 1 MET B CA 1
ATOM 2329 C C . MET B 1 1 ? -22.406 -9.906 -20.469 1 57.12 1 MET B C 1
ATOM 2331 O O . MET B 1 1 ? -21.25 -10.32 -20.578 1 57.12 1 MET B O 1
ATOM 2335 N N . SER B 1 2 ? -22.625 -8.695 -20.719 1 80.94 2 SER B N 1
ATOM 2336 C CA . SER B 1 2 ? -21.625 -7.672 -20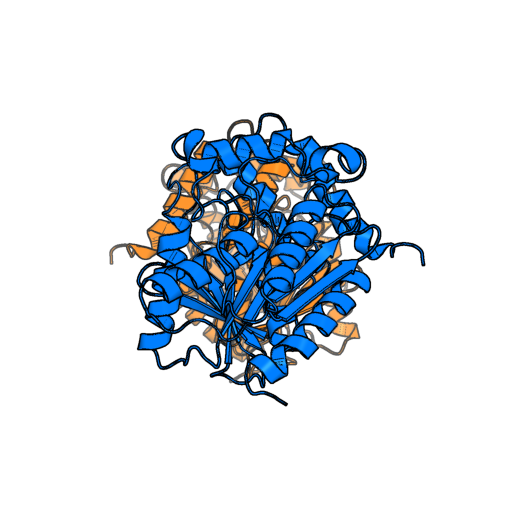.969 1 80.94 2 SER B CA 1
ATOM 2337 C C . SER B 1 2 ? -20.719 -7.457 -19.766 1 80.94 2 SER B C 1
ATOM 2339 O O . SER B 1 2 ? -21.141 -7.656 -18.625 1 80.94 2 SER B O 1
ATOM 2341 N N . VAL B 1 3 ? -19.375 -7.324 -19.984 1 89.94 3 VAL B N 1
ATOM 2342 C CA . VAL B 1 3 ? -18.391 -7.039 -18.938 1 89.94 3 VAL B CA 1
ATOM 2343 C C . VAL B 1 3 ? -18.844 -5.84 -18.109 1 89.94 3 VAL B C 1
ATOM 2345 O O . VAL B 1 3 ? -19.344 -4.855 -18.656 1 89.94 3 VAL B O 1
ATOM 2348 N N . SER B 1 4 ? -18.766 -5.941 -16.812 1 94.62 4 SER B N 1
ATOM 2349 C CA . SER B 1 4 ? -19.172 -4.852 -15.938 1 94.62 4 SER B CA 1
ATOM 2350 C C . SER B 1 4 ? -18.344 -3.598 -16.188 1 94.62 4 SER B C 1
ATOM 2352 O O . SER B 1 4 ? -17.188 -3.688 -16.609 1 94.62 4 SER B O 1
ATOM 2354 N N . LYS B 1 5 ? -18.938 -2.416 -15.93 1 95.25 5 LYS B N 1
ATOM 2355 C CA . LYS B 1 5 ? -18.203 -1.156 -16.031 1 95.25 5 LYS B CA 1
ATOM 2356 C C . LYS B 1 5 ? -17.031 -1.116 -15.047 1 95.25 5 LYS B C 1
ATOM 2358 O O . LYS B 1 5 ? -16 -0.507 -15.328 1 95.25 5 LYS B O 1
ATOM 2363 N N . GLU B 1 6 ? -17.141 -1.794 -13.898 1 96.25 6 GLU B N 1
ATOM 2364 C CA . GLU B 1 6 ? -16.125 -1.807 -12.852 1 96.25 6 GLU B CA 1
ATOM 2365 C C . GLU B 1 6 ? -14.867 -2.52 -13.312 1 96.25 6 GLU B C 1
ATOM 2367 O O . GLU B 1 6 ? -13.758 -2.156 -12.906 1 96.25 6 GLU B O 1
ATOM 2372 N N . SER B 1 7 ? -15.047 -3.488 -14.133 1 95.19 7 SER B N 1
ATOM 2373 C CA . SER B 1 7 ? -13.898 -4.242 -14.625 1 95.19 7 SER B CA 1
ATOM 2374 C C . SER B 1 7 ? -13.016 -3.381 -15.523 1 95.19 7 SER B C 1
ATOM 2376 O O . SER B 1 7 ? -11.836 -3.67 -15.703 1 95.19 7 SER B O 1
ATOM 2378 N N . LEU B 1 8 ? -13.539 -2.287 -16.047 1 95.25 8 LEU B N 1
ATOM 2379 C CA . LEU B 1 8 ? -12.828 -1.43 -17 1 95.25 8 LEU B CA 1
ATOM 2380 C C . LEU B 1 8 ? -11.742 -0.631 -16.281 1 95.25 8 LEU B C 1
ATOM 2382 O O . LEU B 1 8 ? -10.82 -0.124 -16.938 1 95.25 8 LEU B O 1
ATOM 2386 N N . PHE B 1 9 ? -11.859 -0.552 -14.992 1 97 9 PHE B N 1
ATOM 2387 C CA . PHE B 1 9 ? -10.836 0.18 -14.25 1 97 9 PHE B CA 1
ATOM 2388 C C . PHE B 1 9 ? -9.453 -0.389 -14.531 1 97 9 PHE B C 1
ATOM 2390 O O . PHE B 1 9 ? -8.508 0.362 -14.781 1 97 9 PHE B O 1
ATOM 2397 N N . LEU B 1 10 ? -9.336 -1.721 -14.43 1 97.38 10 LEU B N 1
ATOM 2398 C CA . LEU B 1 10 ? -8.039 -2.354 -14.656 1 97.38 10 LEU B CA 1
ATOM 2399 C C . LEU B 1 10 ? -7.582 -2.156 -16.094 1 97.38 10 LEU B C 1
ATOM 2401 O O . LEU B 1 10 ? -6.395 -1.956 -16.344 1 97.38 10 LEU B O 1
ATOM 2405 N N . ASN B 1 11 ? -8.492 -2.182 -17.047 1 95.06 11 ASN B N 1
ATOM 2406 C CA . ASN B 1 11 ? -8.172 -1.918 -18.438 1 95.06 11 ASN B CA 1
ATOM 2407 C C . ASN B 1 11 ? -7.578 -0.526 -18.625 1 95.06 11 ASN B C 1
ATOM 2409 O O . ASN B 1 11 ? -6.594 -0.361 -19.344 1 95.06 11 ASN B O 1
ATOM 2413 N N . ASP B 1 12 ? -8.227 0.432 -18.031 1 97 12 ASP B N 1
ATOM 2414 C CA . ASP B 1 12 ? -7.766 1.814 -18.125 1 97 12 ASP B CA 1
ATOM 2415 C C . ASP B 1 12 ? -6.383 1.976 -17.484 1 97 12 ASP B C 1
ATOM 2417 O O . ASP B 1 12 ? -5.543 2.717 -18 1 97 12 ASP B O 1
ATOM 2421 N N . LEU B 1 13 ? -6.199 1.284 -16.406 1 97.69 13 LEU B N 1
ATOM 2422 C CA . LEU B 1 13 ? -4.902 1.328 -15.742 1 97.69 13 LEU B CA 1
ATOM 2423 C C . LEU B 1 13 ? -3.811 0.768 -16.656 1 97.69 13 LEU B C 1
ATOM 2425 O O . LEU B 1 13 ? -2.754 1.384 -16.812 1 97.69 13 LEU B O 1
ATOM 2429 N N . TYR B 1 14 ? -4.051 -0.395 -17.234 1 97.25 14 TYR B N 1
ATOM 2430 C CA . TYR B 1 14 ? -3.074 -1.017 -18.125 1 97.25 14 TYR B CA 1
ATOM 2431 C C . TYR B 1 14 ? -2.777 -0.119 -19.312 1 97.25 14 TYR B C 1
ATOM 2433 O O . TYR B 1 14 ? -1.621 0.022 -19.719 1 97.25 14 TYR B O 1
ATOM 2441 N N . ALA B 1 15 ? -3.818 0.468 -19.891 1 95.88 15 ALA B N 1
ATOM 2442 C CA . ALA B 1 15 ? -3.629 1.392 -21 1 95.88 15 ALA B CA 1
ATOM 2443 C C . ALA B 1 15 ? -2.738 2.562 -20.609 1 95.88 15 ALA B C 1
ATOM 2445 O O . ALA B 1 15 ? -1.871 2.984 -21.375 1 95.88 15 ALA B O 1
ATOM 2446 N N . SER B 1 16 ? -2.938 3.029 -19.438 1 95.81 16 SER B N 1
ATOM 2447 C CA . SER B 1 16 ? -2.123 4.133 -18.953 1 95.81 16 SER B CA 1
ATOM 2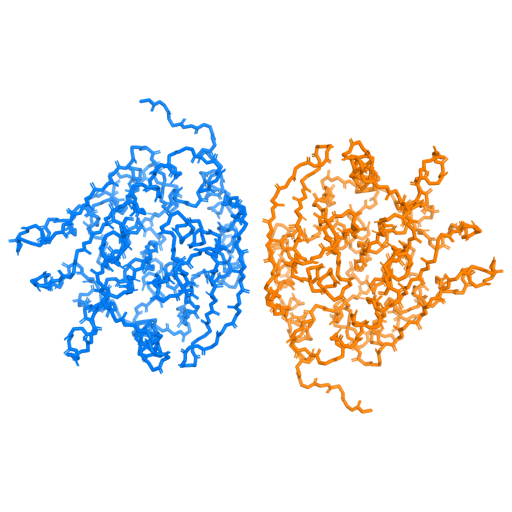448 C C . SER B 1 16 ? -0.667 3.711 -18.781 1 95.81 16 SER B C 1
ATOM 2450 O O . SER B 1 16 ? 0.247 4.492 -19.047 1 95.81 16 SER B O 1
ATOM 2452 N N . TRP B 1 17 ? -0.44 2.508 -18.234 1 95.44 17 TRP B N 1
ATOM 2453 C CA . TRP B 1 17 ? 0.918 1.998 -18.078 1 95.44 17 TRP B CA 1
ATOM 2454 C C . TRP B 1 17 ? 1.639 1.96 -19.422 1 95.44 17 TRP B C 1
ATOM 2456 O O . TRP B 1 17 ? 2.803 2.354 -19.531 1 95.44 17 TRP B O 1
ATOM 2466 N N . LEU B 1 18 ? 0.949 1.415 -20.406 1 90.88 18 LEU B N 1
ATOM 2467 C CA . LEU B 1 18 ? 1.536 1.277 -21.734 1 90.88 18 LEU B CA 1
ATOM 2468 C C . LEU B 1 18 ? 1.984 2.631 -22.281 1 90.88 18 LEU B C 1
ATOM 2470 O O . LEU B 1 18 ? 3.061 2.744 -22.875 1 90.88 18 LEU B O 1
ATOM 2474 N N . THR B 1 19 ? 1.188 3.59 -22.062 1 90.88 19 THR B N 1
ATOM 2475 C CA . THR B 1 19 ? 1.48 4.934 -22.531 1 90.88 19 THR B CA 1
ATOM 2476 C C . THR B 1 19 ? 2.633 5.555 -21.75 1 90.88 19 THR B C 1
ATOM 2478 O O . THR B 1 19 ? 3.547 6.137 -22.328 1 90.88 19 THR B O 1
ATOM 2481 N N . ARG B 1 20 ? 2.674 5.316 -20.484 1 91.88 20 ARG B N 1
ATOM 2482 C CA . ARG B 1 20 ? 3.617 6 -19.609 1 91.88 20 ARG B CA 1
ATOM 2483 C C . ARG B 1 20 ? 4.965 5.285 -19.594 1 91.88 20 ARG B C 1
ATOM 2485 O O . ARG B 1 20 ? 5.984 5.887 -19.25 1 91.88 20 ARG B O 1
ATOM 2492 N N . SER B 1 21 ? 4.941 4.051 -19.906 1 90.19 21 SER B N 1
ATOM 2493 C CA . SER B 1 21 ? 6.137 3.236 -19.703 1 90.19 21 SER B CA 1
ATOM 2494 C C . SER B 1 21 ? 7.18 3.498 -20.781 1 90.19 21 SER B C 1
ATOM 2496 O O . SER B 1 21 ? 8.336 3.092 -20.656 1 90.19 21 SER B O 1
ATOM 2498 N N . GLU B 1 22 ? 6.805 4.109 -21.891 1 85.88 22 GLU B N 1
ATOM 2499 C CA . GLU B 1 22 ? 7.754 4.359 -22.969 1 85.88 22 GLU B CA 1
ATOM 2500 C C . GLU B 1 22 ? 8.953 5.16 -22.484 1 85.88 22 GLU B C 1
ATOM 2502 O O . GLU B 1 22 ? 8.805 6.277 -21.984 1 85.88 22 GLU B O 1
ATOM 2507 N N . GLY B 1 23 ? 10.164 4.574 -22.578 1 85.94 23 GLY B N 1
ATOM 2508 C CA . GLY B 1 23 ? 11.398 5.262 -22.219 1 85.94 23 GLY B CA 1
ATOM 2509 C C . GLY B 1 23 ? 11.68 5.234 -20.734 1 85.94 23 GLY B C 1
ATOM 2510 O O . GLY B 1 23 ? 12.633 5.855 -20.266 1 85.94 23 GLY B O 1
ATOM 2511 N N . MET B 1 24 ? 10.867 4.531 -19.984 1 90.56 24 MET B N 1
ATOM 2512 C CA . MET B 1 24 ? 11.047 4.461 -18.547 1 90.56 24 MET B CA 1
ATOM 2513 C C . MET B 1 24 ? 12.164 3.494 -18.172 1 90.56 24 MET B C 1
ATOM 2515 O O . MET B 1 24 ? 12.297 2.434 -18.781 1 90.56 24 MET B O 1
ATOM 2519 N N . ASP B 1 25 ? 12.977 3.902 -17.188 1 91.69 25 ASP B N 1
ATOM 2520 C CA . ASP B 1 25 ? 13.961 2.955 -16.672 1 91.69 25 ASP B CA 1
ATOM 2521 C C . ASP B 1 25 ? 13.305 1.92 -15.758 1 91.69 25 ASP B C 1
ATOM 2523 O O . ASP B 1 25 ? 12.117 2.029 -15.445 1 91.69 25 ASP B O 1
ATOM 2527 N N . LEU B 1 26 ? 13.984 0.905 -15.352 1 94.38 26 LEU B N 1
ATOM 2528 C CA . LEU B 1 26 ? 13.438 -0.227 -14.609 1 94.38 26 LEU B CA 1
ATOM 2529 C C . LEU B 1 26 ? 12.93 0.213 -13.242 1 94.38 26 LEU B C 1
ATOM 2531 O O . LEU B 1 26 ? 11.867 -0.239 -12.797 1 94.38 26 LEU B O 1
ATOM 2535 N N . ALA B 1 27 ? 13.703 1.033 -12.562 1 93.94 27 ALA B N 1
ATOM 2536 C CA . ALA B 1 27 ? 13.273 1.515 -11.25 1 93.94 27 ALA B CA 1
ATOM 2537 C C . ALA B 1 27 ? 11.922 2.217 -11.336 1 93.94 27 ALA B C 1
ATOM 2539 O O . ALA B 1 27 ? 11.047 1.998 -10.492 1 93.94 27 ALA B O 1
ATOM 2540 N N . SER B 1 28 ? 11.75 3.068 -12.359 1 94.5 28 SER B N 1
ATOM 2541 C CA . SER B 1 28 ? 10.492 3.773 -12.562 1 94.5 28 SER B CA 1
ATOM 2542 C C . SER B 1 28 ? 9.375 2.809 -12.938 1 94.5 28 SER B C 1
ATOM 2544 O O . SER B 1 28 ? 8.219 3 -12.539 1 94.5 28 SER B O 1
ATOM 2546 N N . GLN B 1 29 ? 9.695 1.82 -13.727 1 95.38 29 GLN B N 1
ATOM 2547 C CA . GLN B 1 29 ? 8.711 0.799 -14.055 1 95.38 29 GLN B CA 1
ATOM 2548 C C . GLN B 1 29 ? 8.25 0.057 -12.805 1 95.38 29 GLN B C 1
ATOM 2550 O O . GLN B 1 29 ? 7.059 -0.226 -12.648 1 95.38 29 GLN B O 1
ATOM 2555 N N . ARG B 1 30 ? 9.203 -0.267 -11.977 1 97.44 30 ARG B N 1
ATOM 2556 C CA . ARG B 1 30 ? 8.867 -0.948 -10.727 1 97.44 30 ARG B CA 1
ATOM 2557 C C . ARG B 1 30 ? 7.934 -0.095 -9.867 1 97.44 30 ARG B C 1
ATOM 2559 O O . ARG B 1 30 ? 6.965 -0.602 -9.305 1 97.44 30 ARG B O 1
ATOM 2566 N N . ASP B 1 31 ? 8.188 1.203 -9.852 1 96.88 31 ASP B N 1
ATOM 2567 C CA . ASP B 1 31 ? 7.289 2.107 -9.141 1 96.88 31 ASP B CA 1
ATOM 2568 C C . ASP B 1 31 ? 5.898 2.105 -9.781 1 96.88 31 ASP B C 1
ATOM 2570 O O . ASP B 1 31 ? 4.891 2.07 -9.07 1 96.88 31 ASP B O 1
ATOM 2574 N N . MET B 1 32 ? 5.836 2.18 -11.055 1 96.81 32 MET B N 1
ATOM 2575 C CA . MET B 1 32 ? 4.562 2.215 -11.766 1 96.81 32 MET B CA 1
ATOM 2576 C C . MET B 1 32 ? 3.756 0.948 -11.508 1 96.81 32 MET B C 1
ATOM 2578 O O . MET B 1 32 ? 2.559 1.016 -11.227 1 96.81 32 MET B O 1
ATOM 2582 N N . PHE B 1 33 ? 4.379 -0.236 -11.477 1 97.19 33 PHE B N 1
ATOM 2583 C CA . PHE B 1 33 ? 3.697 -1.518 -11.344 1 97.19 33 PHE B CA 1
ATOM 2584 C C . PHE B 1 33 ? 3.188 -1.72 -9.922 1 97.19 33 PHE B C 1
ATOM 2586 O O . PHE B 1 33 ? 2.314 -2.557 -9.68 1 97.19 33 PHE B O 1
ATOM 2593 N N . GLU B 1 34 ? 3.68 -0.945 -9 1 97.88 34 GLU B N 1
ATOM 2594 C CA . GLU B 1 34 ? 3.107 -0.991 -7.66 1 97.88 34 GLU B CA 1
ATOM 2595 C C . GLU B 1 34 ? 1.65 -0.534 -7.668 1 97.88 34 GLU B C 1
ATOM 2597 O O . GLU B 1 34 ? 0.913 -0.783 -6.711 1 97.88 34 GLU B O 1
ATOM 2602 N N . GLU B 1 35 ? 1.222 0.044 -8.742 1 97.62 35 GLU B N 1
ATOM 2603 C CA . GLU B 1 35 ? -0.148 0.53 -8.875 1 97.62 35 GLU B CA 1
ATOM 2604 C C . GLU B 1 35 ? -1.139 -0.627 -8.961 1 97.62 35 GLU B C 1
ATOM 2606 O O . GLU B 1 35 ? -2.348 -0.426 -8.836 1 97.62 35 GLU B O 1
ATOM 2611 N N . TRP B 1 36 ? -0.647 -1.873 -8.984 1 97.62 36 TRP B N 1
ATOM 2612 C CA . TRP B 1 36 ? -1.524 -3.039 -9.016 1 97.62 36 TRP B CA 1
ATOM 2613 C C . TRP B 1 36 ? -2.439 -3.07 -7.801 1 97.62 36 TRP B C 1
ATOM 2615 O O . TRP B 1 36 ? -3.508 -3.684 -7.832 1 97.62 36 TRP B O 1
ATOM 2625 N N . HIS B 1 37 ? -2.043 -2.422 -6.77 1 97.62 37 HIS B N 1
ATOM 2626 C CA . HIS B 1 37 ? -2.9 -2.438 -5.59 1 97.62 37 HIS B CA 1
ATOM 2627 C C . HIS B 1 37 ? -4.125 -1.549 -5.785 1 97.62 37 HIS B C 1
ATOM 2629 O O . HIS B 1 37 ? -5.113 -1.676 -5.059 1 97.62 37 HIS B O 1
ATOM 2635 N N . LEU B 1 38 ? -4.133 -0.643 -6.762 1 97.94 38 LEU B N 1
ATOM 2636 C CA . LEU B 1 38 ? -5.125 0.419 -6.883 1 97.94 38 LEU B CA 1
ATOM 2637 C C . LEU B 1 38 ? -6.488 -0.151 -7.27 1 97.94 38 LEU B C 1
ATOM 2639 O O . LEU B 1 38 ? -7.516 0.279 -6.742 1 97.94 38 LEU B O 1
ATOM 2643 N N . PRO B 1 39 ? -6.57 -1.149 -8.211 1 98.56 39 PRO B N 1
ATOM 2644 C CA . PRO B 1 39 ? -7.898 -1.65 -8.57 1 98.56 39 PRO B CA 1
ATOM 2645 C C . PRO B 1 39 ? -8.547 -2.457 -7.449 1 98.56 39 PRO B C 1
ATOM 2647 O O . PRO B 1 39 ? -9.781 -2.525 -7.363 1 98.56 39 PRO B O 1
ATOM 2650 N N . THR B 1 40 ? -7.785 -3.07 -6.617 1 98.81 40 THR B N 1
ATOM 2651 C CA . THR B 1 40 ? -8.305 -3.924 -5.551 1 98.81 40 THR B CA 1
ATOM 2652 C C . THR B 1 40 ? -8.773 -3.086 -4.367 1 98.81 40 THR B C 1
ATOM 2654 O O . THR B 1 40 ? -8.016 -2.285 -3.824 1 98.81 40 THR B O 1
ATOM 2657 N N . ILE B 1 41 ? -10.023 -3.252 -4 1 98.69 41 ILE B N 1
ATOM 2658 C CA . ILE B 1 41 ? -10.539 -2.555 -2.828 1 98.69 41 ILE B CA 1
ATOM 2659 C C . ILE B 1 41 ? -9.961 -3.178 -1.562 1 98.69 41 ILE B C 1
ATOM 2661 O O . ILE B 1 41 ? -9.773 -4.395 -1.491 1 98.69 41 ILE B O 1
ATOM 2665 N N . GLU B 1 42 ? -9.633 -2.379 -0.58 1 98.75 42 GLU B N 1
ATOM 2666 C CA . GLU B 1 42 ? -9.086 -2.895 0.675 1 98.75 42 GLU B CA 1
ATOM 2667 C C . GLU B 1 42 ? -10.016 -3.938 1.29 1 98.75 42 GLU B C 1
ATOM 2669 O O . GLU B 1 42 ? -11.203 -3.676 1.492 1 98.75 42 GLU B O 1
ATOM 2674 N N . PRO B 1 43 ? -9.516 -5.141 1.527 1 98.75 43 PRO B N 1
ATOM 2675 C CA . PRO B 1 43 ? -10.359 -6.102 2.234 1 98.75 43 PRO B CA 1
ATOM 2676 C C . PRO B 1 43 ? -10.562 -5.738 3.705 1 98.75 43 PRO B C 1
ATOM 2678 O O . PRO B 1 43 ? -9.586 -5.512 4.426 1 98.75 43 PRO B O 1
ATOM 2681 N N . THR B 1 44 ? -11.766 -5.695 4.148 1 98.62 44 THR B N 1
ATOM 2682 C CA . THR B 1 44 ? -12.047 -5.375 5.543 1 98.62 44 THR B CA 1
ATOM 2683 C C . THR B 1 44 ? -11.742 -6.562 6.445 1 98.62 44 THR B C 1
ATOM 2685 O O . THR B 1 44 ? -11.602 -7.691 5.973 1 98.62 44 THR B O 1
ATOM 2688 N N . ASP B 1 45 ? -11.5 -6.285 7.688 1 98.69 45 ASP B N 1
ATOM 2689 C CA . ASP B 1 45 ? -11.375 -7.301 8.734 1 98.69 45 ASP B CA 1
ATOM 2690 C C . ASP B 1 45 ? -10.18 -8.211 8.477 1 98.69 45 ASP B C 1
ATOM 2692 O O . ASP B 1 45 ? -10.25 -9.422 8.703 1 98.69 45 ASP B O 1
ATOM 2696 N N . VAL B 1 46 ? -9.164 -7.652 7.941 1 98.88 46 VAL B N 1
ATOM 2697 C CA . VAL B 1 46 ? -7.898 -8.359 7.773 1 98.88 46 VAL B CA 1
ATOM 2698 C C . VAL B 1 46 ? -6.781 -7.57 8.453 1 98.88 46 VAL B C 1
ATOM 2700 O O . VAL B 1 46 ? -6.719 -6.344 8.344 1 98.88 46 VAL B O 1
ATOM 2703 N N . THR B 1 47 ? -5.914 -8.211 9.234 1 98.94 47 THR B N 1
ATOM 2704 C CA . THR B 1 47 ? -4.707 -7.605 9.781 1 98.94 47 THR B CA 1
ATOM 2705 C C . THR B 1 47 ? -3.467 -8.102 9.039 1 98.94 47 THR B C 1
ATOM 2707 O O . THR B 1 47 ? -3.521 -9.109 8.336 1 98.94 47 THR B O 1
ATOM 2710 N N . TYR B 1 48 ? -2.422 -7.438 9.117 1 98.88 48 TYR B N 1
ATOM 2711 C CA . TYR B 1 48 ? -1.185 -7.738 8.406 1 98.88 48 TYR B CA 1
ATOM 2712 C C . TYR B 1 48 ? 0.006 -7.742 9.352 1 98.88 48 TYR B C 1
ATOM 2714 O O . TYR B 1 48 ? -0.043 -7.125 10.422 1 98.88 48 TYR B O 1
ATOM 2722 N N . GLU B 1 49 ? 1.004 -8.422 8.969 1 98.75 49 GLU B N 1
ATOM 2723 C CA . GLU B 1 49 ? 2.236 -8.523 9.742 1 98.75 49 GLU B CA 1
ATOM 2724 C C . GLU B 1 49 ? 3.426 -8.867 8.852 1 98.75 49 GLU B C 1
ATOM 2726 O O . GLU B 1 49 ? 3.416 -9.883 8.156 1 98.75 49 GLU B O 1
ATOM 2731 N N . GLU B 1 50 ? 4.441 -7.996 8.867 1 98.69 50 GLU B N 1
ATOM 2732 C CA . GLU B 1 50 ? 5.664 -8.297 8.133 1 98.69 50 GLU B CA 1
ATOM 2733 C C . GLU B 1 50 ? 6.504 -9.352 8.852 1 98.69 50 GLU B C 1
ATOM 2735 O O . GLU B 1 50 ? 6.57 -9.359 10.086 1 98.69 50 GLU B O 1
ATOM 2740 N N . VAL B 1 51 ? 7.102 -10.211 8.055 1 98.62 51 VAL B N 1
ATOM 2741 C CA . VAL B 1 51 ? 7.949 -11.266 8.594 1 98.62 51 VAL B CA 1
ATOM 2742 C C . VAL B 1 51 ? 9.109 -11.539 7.641 1 98.62 51 VAL B C 1
ATOM 2744 O O . VAL B 1 51 ? 9.078 -11.125 6.48 1 98.62 51 VAL B O 1
ATOM 2747 N N . THR B 1 52 ? 10.211 -12.094 8.125 1 98.62 52 THR B N 1
ATOM 2748 C CA . THR B 1 52 ? 11.289 -12.648 7.309 1 98.62 52 THR B CA 1
ATOM 2749 C C . THR B 1 52 ? 11.289 -14.172 7.379 1 98.62 52 THR B C 1
ATOM 2751 O O . THR B 1 52 ? 11.5 -14.75 8.445 1 98.62 52 THR B O 1
ATOM 2754 N N . ALA B 1 53 ? 10.961 -14.812 6.309 1 98.62 53 ALA B N 1
ATOM 2755 C CA . ALA B 1 53 ? 10.875 -16.266 6.223 1 98.62 53 ALA B CA 1
ATOM 2756 C C . ALA B 1 53 ? 12.156 -16.859 5.641 1 98.62 53 ALA B C 1
ATOM 2758 O O . ALA B 1 53 ? 12.297 -16.969 4.422 1 98.62 53 ALA B O 1
ATOM 2759 N N . ASN B 1 54 ? 13.055 -17.312 6.547 1 97.88 54 ASN B N 1
ATOM 2760 C CA . ASN B 1 54 ? 14.344 -17.859 6.129 1 97.88 54 ASN B CA 1
ATOM 2761 C C . ASN B 1 54 ? 15.086 -16.906 5.203 1 97.88 54 ASN B C 1
ATOM 2763 O O . ASN B 1 54 ? 15.492 -17.281 4.102 1 97.88 54 ASN B O 1
ATOM 2767 N N . GLY B 1 55 ? 15.148 -15.711 5.602 1 98.25 55 GLY B N 1
ATOM 2768 C CA . GLY B 1 55 ? 15.906 -14.688 4.902 1 98.25 55 GLY B CA 1
ATOM 2769 C C . GLY B 1 55 ? 15.102 -13.977 3.826 1 98.25 55 GLY B C 1
ATOM 2770 O O . GLY B 1 55 ? 15.555 -12.977 3.271 1 98.25 55 GLY B O 1
ATOM 2771 N N . VAL B 1 56 ? 13.898 -14.461 3.475 1 98.88 56 VAL B N 1
ATOM 2772 C CA . VAL B 1 56 ? 13.055 -13.875 2.434 1 98.88 56 VAL B CA 1
ATOM 2773 C C . VAL B 1 56 ? 11.992 -12.984 3.068 1 98.88 56 VAL B C 1
ATOM 2775 O O . VAL B 1 56 ? 11.195 -13.445 3.891 1 98.88 56 VAL B O 1
ATOM 2778 N N . PRO B 1 57 ? 11.953 -11.672 2.723 1 98.81 57 PRO B N 1
ATOM 2779 C CA . PRO B 1 57 ? 10.867 -10.828 3.225 1 98.81 57 PRO B CA 1
ATOM 2780 C C . PRO B 1 57 ? 9.492 -11.328 2.795 1 98.81 57 PRO B C 1
ATOM 2782 O O . PRO B 1 57 ? 9.32 -11.789 1.665 1 98.81 57 PRO B O 1
ATOM 2785 N N . ALA B 1 58 ? 8.547 -11.281 3.719 1 98.94 58 ALA B N 1
ATOM 2786 C CA . ALA B 1 58 ? 7.168 -11.695 3.453 1 98.94 58 ALA B CA 1
ATOM 2787 C C . ALA B 1 58 ? 6.188 -10.93 4.34 1 98.94 58 ALA B C 1
ATOM 2789 O O . ALA B 1 58 ? 6.594 -10.102 5.156 1 98.94 58 ALA B O 1
ATOM 2790 N N . MET B 1 59 ? 4.922 -11.141 4.055 1 98.81 59 MET B N 1
ATOM 2791 C CA . MET B 1 59 ? 3.867 -10.484 4.824 1 98.81 59 MET B CA 1
ATOM 2792 C C . MET B 1 59 ? 2.688 -11.43 5.039 1 98.81 59 MET B C 1
ATOM 2794 O O . MET B 1 59 ? 2.162 -12 4.082 1 98.81 59 MET B O 1
ATOM 2798 N N . TRP B 1 60 ? 2.316 -11.57 6.305 1 98.94 60 TRP B N 1
ATOM 2799 C CA . TRP B 1 60 ? 1.084 -12.281 6.637 1 98.94 60 TRP B CA 1
ATOM 2800 C C . TRP B 1 60 ? -0.133 -11.391 6.395 1 98.94 60 TRP B C 1
ATOM 2802 O O . TRP B 1 60 ? -0.117 -10.203 6.723 1 98.94 60 TRP B O 1
ATOM 2812 N N . ALA B 1 61 ? -1.087 -11.844 5.746 1 98.94 61 ALA B N 1
ATOM 2813 C CA . ALA B 1 61 ? -2.463 -11.359 5.801 1 98.94 61 ALA B CA 1
ATOM 2814 C C . ALA B 1 61 ? -3.344 -12.297 6.621 1 98.94 61 ALA B C 1
ATOM 2816 O O . ALA B 1 61 ? -3.475 -13.477 6.297 1 98.94 61 ALA B O 1
ATOM 2817 N N . LYS B 1 62 ? -3.928 -11.797 7.676 1 98.88 62 LYS B N 1
ATOM 2818 C CA . LYS B 1 62 ? -4.66 -12.625 8.625 1 98.88 62 LYS B CA 1
ATOM 2819 C C . LYS B 1 62 ? -6.09 -12.125 8.805 1 98.88 62 LYS B C 1
ATOM 2821 O O . LYS B 1 62 ? -6.359 -11.297 9.672 1 98.88 62 LYS B O 1
ATOM 2826 N N . PRO B 1 63 ? -7.027 -12.68 7.965 1 98.94 63 PRO B N 1
ATOM 2827 C CA . PRO B 1 63 ? -8.43 -12.328 8.211 1 98.94 63 PRO B CA 1
ATOM 2828 C C . PRO B 1 63 ? -8.883 -12.672 9.633 1 98.94 63 PRO B C 1
ATOM 2830 O O . PRO B 1 63 ? -8.492 -13.711 10.172 1 98.94 63 PRO B O 1
ATOM 2833 N N . LEU B 1 64 ? -9.68 -11.758 10.203 1 98.81 64 LEU B N 1
ATOM 2834 C CA . LEU B 1 64 ? -10.242 -12.047 11.516 1 98.81 64 LEU B CA 1
ATOM 2835 C C . LEU B 1 64 ? -11.086 -13.32 11.477 1 98.81 64 LEU B C 1
ATOM 2837 O O . LEU B 1 64 ? -11.922 -13.492 10.586 1 98.81 64 LEU B O 1
ATOM 2841 N N . GLY B 1 65 ? -10.844 -14.25 12.305 1 98.25 65 GLY B N 1
ATOM 2842 C CA . GLY B 1 65 ? -11.633 -15.469 12.406 1 98.25 65 GLY B CA 1
ATOM 2843 C C . GLY B 1 65 ? -11.102 -16.594 11.539 1 98.25 65 GLY B C 1
ATOM 2844 O O . GLY B 1 65 ? -11.633 -17.703 11.562 1 98.25 65 GLY B O 1
ATOM 2845 N N . ALA B 1 66 ? -10.039 -16.391 10.797 1 98.69 66 ALA B N 1
ATOM 2846 C CA . ALA B 1 66 ? -9.469 -17.406 9.906 1 98.69 66 ALA B CA 1
ATOM 2847 C C . ALA B 1 66 ? -8.844 -18.547 10.703 1 98.69 66 ALA B C 1
ATOM 2849 O O . ALA B 1 66 ? -8.477 -18.375 11.867 1 98.69 66 ALA B O 1
ATOM 2850 N N . ALA B 1 67 ? -8.781 -19.734 10.078 1 98.81 67 ALA B N 1
ATOM 2851 C CA . ALA B 1 67 ? -7.984 -20.828 10.617 1 98.81 67 ALA B CA 1
ATOM 2852 C C . ALA B 1 67 ? -6.492 -20.516 10.555 1 98.81 67 ALA B C 1
ATOM 2854 O O . ALA B 1 67 ? -5.891 -20.531 9.477 1 98.81 67 ALA B O 1
ATOM 2855 N N . GLU B 1 68 ? -5.867 -20.344 11.664 1 98.06 68 GLU B N 1
ATOM 2856 C CA . GLU B 1 68 ? -4.52 -19.766 11.719 1 98.06 68 GLU B CA 1
ATOM 2857 C C . GLU B 1 68 ? -3.48 -20.766 11.227 1 98.06 68 GLU B C 1
ATOM 2859 O O . GLU B 1 68 ? -2.363 -20.391 10.867 1 98.06 68 GLU B O 1
ATOM 2864 N N . ASP B 1 69 ? -3.834 -22.047 11.219 1 98.5 69 ASP B N 1
ATOM 2865 C CA . ASP B 1 69 ? -2.869 -23.062 10.805 1 98.5 69 ASP B CA 1
ATOM 2866 C C . ASP B 1 69 ? -3.102 -23.469 9.352 1 98.5 69 ASP B C 1
ATOM 2868 O O . ASP B 1 69 ? -2.504 -24.438 8.875 1 98.5 69 ASP B O 1
ATOM 2872 N N . ARG B 1 70 ? -4.031 -22.859 8.625 1 98.88 70 ARG B N 1
ATOM 2873 C CA . ARG B 1 70 ? -4.223 -23.016 7.188 1 98.88 70 ARG B CA 1
ATOM 2874 C C . ARG B 1 70 ? -3.658 -21.828 6.422 1 98.88 70 ARG B C 1
ATOM 2876 O O . ARG B 1 70 ? -3.998 -20.672 6.711 1 98.88 70 ARG B O 1
ATOM 2883 N N . VAL B 1 71 ? -2.775 -22.109 5.473 1 98.88 71 VAL B N 1
ATOM 2884 C CA . VAL B 1 71 ? -2.006 -21.016 4.898 1 98.88 71 VAL B CA 1
ATOM 2885 C C . VAL B 1 71 ? -1.992 -21.125 3.377 1 98.88 71 VAL B C 1
ATOM 2887 O O . VAL B 1 71 ? -1.75 -22.203 2.834 1 98.88 71 VAL B O 1
ATOM 2890 N N . ILE B 1 72 ? -2.301 -20.094 2.709 1 98.88 72 ILE B N 1
ATOM 2891 C CA . ILE B 1 72 ? -1.927 -19.969 1.306 1 98.88 72 ILE B CA 1
ATOM 2892 C C . ILE B 1 72 ? -0.613 -19.188 1.189 1 98.88 72 ILE B C 1
ATOM 2894 O O . ILE B 1 72 ? -0.452 -18.125 1.797 1 98.88 72 ILE B O 1
ATOM 2898 N N . VAL B 1 73 ? 0.368 -19.734 0.514 1 98.94 73 VAL B N 1
ATOM 2899 C CA . VAL B 1 73 ? 1.59 -19.016 0.154 1 98.94 73 VAL B CA 1
ATOM 2900 C C . VAL B 1 73 ? 1.411 -18.344 -1.2 1 98.94 73 VAL B C 1
ATOM 2902 O O . VAL B 1 73 ? 1.252 -19.016 -2.223 1 98.94 73 VAL B O 1
ATOM 2905 N N . PHE B 1 74 ? 1.428 -17.031 -1.176 1 98.94 74 PHE B N 1
ATOM 2906 C CA . PHE B 1 74 ? 1.112 -16.266 -2.373 1 98.94 74 PHE B CA 1
ATOM 2907 C C . PHE B 1 74 ? 2.383 -15.719 -3.016 1 98.94 74 PHE B C 1
ATOM 2909 O O . PHE B 1 74 ? 3.137 -14.969 -2.385 1 98.94 74 PHE B O 1
ATOM 2916 N N . THR B 1 75 ? 2.623 -16.062 -4.25 1 98.94 75 THR B N 1
ATOM 2917 C CA . THR B 1 75 ? 3.73 -15.539 -5.043 1 98.94 75 THR B CA 1
ATOM 2918 C C . THR B 1 75 ? 3.225 -14.539 -6.078 1 98.94 75 THR B C 1
ATOM 2920 O O . THR B 1 75 ? 2.455 -14.906 -6.973 1 98.94 75 THR B O 1
ATOM 2923 N N . HIS B 1 76 ? 3.707 -13.32 -5.961 1 98.94 76 HIS B N 1
ATOM 2924 C CA . HIS B 1 76 ? 3.15 -12.219 -6.742 1 98.94 76 HIS B CA 1
ATOM 2925 C C . HIS B 1 76 ? 3.639 -12.266 -8.188 1 98.94 76 HIS B C 1
ATOM 2927 O O . HIS B 1 76 ? 4.727 -12.773 -8.461 1 98.94 76 HIS B O 1
ATOM 2933 N N . GLY B 1 77 ? 2.809 -11.727 -9.078 1 98.75 77 GLY B N 1
ATOM 2934 C CA . GLY B 1 77 ? 3.209 -11.531 -10.461 1 98.75 77 GLY B CA 1
ATOM 2935 C C . GLY B 1 77 ? 4.125 -10.336 -10.656 1 98.75 77 GLY B C 1
ATOM 2936 O O . GLY B 1 77 ? 4.645 -9.781 -9.688 1 98.75 77 GLY B O 1
ATOM 2937 N N . GLY B 1 78 ? 4.316 -10.023 -11.93 1 98.44 78 GLY B N 1
ATOM 2938 C CA . GLY B 1 78 ? 5.207 -8.922 -12.273 1 98.44 78 GLY B CA 1
ATOM 2939 C C . GLY B 1 78 ? 6.383 -9.352 -13.125 1 98.44 78 GLY B C 1
ATOM 2940 O O . GLY B 1 78 ? 7.434 -8.711 -13.117 1 98.44 78 GLY B O 1
ATOM 2941 N N . GLY B 1 79 ? 6.219 -10.453 -13.859 1 98.44 79 GLY B N 1
ATOM 2942 C CA . GLY B 1 79 ? 7.211 -10.891 -14.828 1 98.44 79 GLY B CA 1
ATOM 2943 C C . GLY B 1 79 ? 8.562 -11.188 -14.195 1 98.44 79 GLY B C 1
ATOM 2944 O O . GLY B 1 79 ? 9.602 -10.961 -14.82 1 98.44 79 GLY B O 1
ATOM 2945 N N . PHE B 1 80 ? 8.57 -11.484 -12.938 1 98.75 80 PHE B N 1
ATOM 2946 C CA . PHE B 1 80 ? 9.766 -11.812 -12.172 1 98.75 80 PHE B CA 1
ATOM 2947 C C . PHE B 1 80 ? 10.609 -10.57 -11.922 1 98.75 80 PHE B C 1
ATOM 2949 O O . PHE B 1 80 ? 11.656 -10.648 -11.266 1 98.75 80 PHE B O 1
ATOM 2956 N N . ALA B 1 81 ? 10.156 -9.414 -12.422 1 98.56 81 ALA B N 1
ATOM 2957 C CA . ALA B 1 81 ? 11.023 -8.242 -12.383 1 98.56 81 ALA B CA 1
ATOM 2958 C C . ALA B 1 81 ? 10.352 -7.082 -11.648 1 98.56 81 ALA B C 1
ATOM 2960 O O . ALA B 1 81 ? 11.008 -6.102 -11.297 1 98.56 81 ALA B O 1
ATOM 2961 N N . THR B 1 82 ? 9.102 -7.16 -11.469 1 98.25 82 THR B N 1
ATOM 2962 C CA . THR B 1 82 ? 8.32 -6.137 -10.781 1 98.25 82 THR B CA 1
ATOM 2963 C C . THR B 1 82 ? 7.34 -6.773 -9.797 1 98.25 82 THR B C 1
ATOM 2965 O O . THR B 1 82 ? 7.238 -8 -9.727 1 98.25 82 THR B O 1
ATOM 2968 N N . GLY B 1 83 ? 6.605 -5.934 -9.023 1 98.25 83 GLY B N 1
ATOM 2969 C CA . GLY B 1 83 ? 5.68 -6.422 -8.016 1 98.25 83 GLY B CA 1
ATOM 2970 C C . GLY B 1 83 ? 6.316 -6.586 -6.648 1 98.25 83 GLY B C 1
ATOM 2971 O O . GLY B 1 83 ? 7.543 -6.543 -6.523 1 98.25 83 GLY B O 1
ATOM 2972 N N . SER B 1 84 ? 5.523 -6.75 -5.703 1 98.75 84 SER B N 1
ATOM 2973 C CA . SER B 1 84 ? 5.98 -6.867 -4.32 1 98.75 84 SER B CA 1
ATOM 2974 C C . SER B 1 84 ? 4.883 -7.422 -3.422 1 98.75 84 SER B C 1
ATOM 2976 O O . SER B 1 84 ? 3.756 -7.637 -3.869 1 98.75 84 SER B O 1
ATOM 2978 N N . ARG B 1 85 ? 5.27 -7.672 -2.127 1 98.69 85 ARG B N 1
ATOM 2979 C CA . ARG B 1 85 ? 4.281 -8.07 -1.133 1 98.69 85 ARG B CA 1
ATOM 2980 C C . ARG B 1 85 ? 3.234 -6.984 -0.928 1 98.69 85 ARG B C 1
ATOM 2982 O O . ARG B 1 85 ? 2.104 -7.27 -0.529 1 98.69 85 ARG B O 1
ATOM 2989 N N . PHE B 1 86 ? 3.543 -5.73 -1.29 1 98.5 86 PHE B N 1
ATOM 2990 C CA . PHE B 1 86 ? 2.639 -4.609 -1.063 1 98.5 86 PHE B CA 1
ATOM 2991 C C . PHE B 1 86 ? 1.648 -4.473 -2.215 1 98.5 86 PHE B C 1
ATOM 2993 O O . PHE B 1 86 ? 0.456 -4.258 -1.992 1 98.5 86 PHE B O 1
ATOM 3000 N N . SER B 1 87 ? 2.105 -4.629 -3.457 1 98.5 87 SER B N 1
ATOM 3001 C CA . SER B 1 87 ? 1.229 -4.516 -4.617 1 98.5 87 SER B CA 1
ATOM 3002 C C . SER B 1 87 ? 0.179 -5.621 -4.625 1 98.5 87 SER B C 1
ATOM 3004 O O . SER B 1 87 ? -0.891 -5.465 -5.219 1 98.5 87 SER B O 1
ATOM 3006 N N . HIS B 1 88 ? 0.431 -6.727 -3.898 1 98.81 88 HIS B N 1
ATOM 3007 C CA . HIS B 1 88 ? -0.414 -7.906 -4.047 1 98.81 88 HIS B CA 1
ATOM 3008 C C . HIS B 1 88 ? -1.106 -8.258 -2.732 1 98.81 88 HIS B C 1
ATOM 3010 O O . HIS B 1 88 ? -1.918 -9.188 -2.68 1 98.81 88 HIS B O 1
ATOM 3016 N N . ARG B 1 89 ? -0.867 -7.5 -1.639 1 98.56 89 ARG B N 1
ATOM 3017 C CA . ARG B 1 89 ? -1.369 -7.863 -0.317 1 98.56 89 ARG B CA 1
ATOM 3018 C C . ARG B 1 89 ? -2.893 -7.914 -0.306 1 98.56 89 ARG B C 1
ATOM 3020 O O . ARG B 1 89 ? -3.484 -8.805 0.314 1 98.56 89 ARG B O 1
ATOM 3027 N N . LYS B 1 90 ? -3.516 -6.949 -1.03 1 98.88 90 LYS B N 1
ATOM 3028 C CA . LYS B 1 90 ? -4.973 -6.887 -0.988 1 98.88 90 LYS B CA 1
ATOM 3029 C C . LYS B 1 90 ? -5.594 -8.086 -1.702 1 98.88 90 LYS B C 1
ATOM 3031 O O . LYS B 1 90 ? -6.551 -8.68 -1.204 1 98.88 90 LYS B O 1
ATOM 3036 N N . LEU B 1 91 ? -5.051 -8.414 -2.857 1 98.94 91 LEU B N 1
ATOM 3037 C CA . LEU B 1 91 ? -5.574 -9.555 -3.598 1 98.94 91 LEU B CA 1
ATOM 3038 C C . LEU B 1 91 ? -5.438 -10.844 -2.783 1 98.94 91 LEU B C 1
ATOM 3040 O O . LEU B 1 91 ? -6.402 -11.594 -2.637 1 98.94 91 LEU B O 1
ATOM 3044 N N . ALA B 1 92 ? -4.238 -11.094 -2.256 1 98.94 92 ALA B N 1
ATOM 3045 C CA . ALA B 1 92 ? -4.004 -12.273 -1.427 1 98.94 92 ALA B CA 1
ATOM 3046 C C . ALA B 1 92 ? -4.957 -12.305 -0.235 1 98.94 92 ALA B C 1
ATOM 3048 O O . ALA B 1 92 ? -5.492 -13.359 0.112 1 98.94 92 ALA B O 1
ATOM 3049 N N . ALA B 1 93 ? -5.172 -11.156 0.345 1 98.94 93 ALA B N 1
ATOM 3050 C CA . ALA B 1 93 ? -6.016 -11.055 1.534 1 98.94 93 ALA B CA 1
ATOM 3051 C C . ALA B 1 93 ? -7.477 -11.336 1.197 1 98.94 93 ALA B C 1
ATOM 3053 O O . ALA B 1 93 ? -8.203 -11.938 1.993 1 98.94 93 ALA B O 1
ATOM 3054 N N . HIS B 1 94 ? -7.957 -10.812 0.049 1 98.94 94 HIS B N 1
ATOM 3055 C CA . HIS B 1 94 ? -9.32 -11.125 -0.37 1 98.94 94 HIS B CA 1
ATOM 3056 C C . HIS B 1 94 ? -9.523 -12.633 -0.489 1 98.94 94 HIS B C 1
ATOM 3058 O O . HIS B 1 94 ? -10.523 -13.164 0.001 1 98.94 94 HIS B O 1
ATOM 3064 N N . LEU B 1 95 ? -8.602 -13.312 -1.173 1 98.94 95 LEU B N 1
ATOM 3065 C CA . LEU B 1 95 ? -8.727 -14.75 -1.335 1 98.94 95 LEU B CA 1
ATOM 3066 C C . LEU B 1 95 ? -8.641 -15.461 0.013 1 98.94 95 LEU B C 1
ATOM 3068 O O . LEU B 1 95 ? -9.422 -16.375 0.288 1 98.94 95 LEU B O 1
ATOM 3072 N N . ALA B 1 96 ? -7.684 -15.07 0.85 1 98.94 96 ALA B N 1
ATOM 3073 C CA . ALA B 1 96 ? -7.52 -15.656 2.178 1 98.94 96 ALA B CA 1
ATOM 3074 C C . ALA B 1 96 ? -8.797 -15.516 3 1 98.94 96 ALA B C 1
ATOM 3076 O O . ALA B 1 96 ? -9.234 -16.469 3.646 1 98.94 96 ALA B O 1
ATOM 3077 N N . LYS B 1 97 ? -9.359 -14.344 2.973 1 98.94 97 LYS B N 1
ATOM 3078 C CA . LYS B 1 97 ? -10.578 -14.078 3.736 1 98.94 97 LYS B CA 1
ATOM 3079 C C . LYS B 1 97 ? -11.734 -14.953 3.26 1 98.94 97 LYS B C 1
ATOM 3081 O O . LYS B 1 97 ? -12.438 -15.555 4.07 1 98.94 97 LYS B O 1
ATOM 3086 N N . LEU B 1 98 ? -11.953 -15.023 1.931 1 98.88 98 LEU B N 1
ATOM 3087 C CA . LEU B 1 98 ? -13.016 -15.836 1.357 1 98.88 98 LEU B CA 1
ATOM 3088 C C . LEU B 1 98 ? -12.828 -17.312 1.714 1 98.88 98 LEU B C 1
ATOM 3090 O O . LEU B 1 98 ? -13.797 -18.016 1.969 1 98.88 98 LEU B O 1
ATOM 3094 N N . ALA B 1 99 ? -11.57 -17.766 1.76 1 98.88 99 ALA B N 1
ATOM 3095 C CA . ALA B 1 99 ? -11.258 -19.172 2.041 1 98.88 99 ALA B CA 1
ATOM 3096 C C . ALA B 1 99 ? -11.242 -19.438 3.543 1 98.88 99 ALA B C 1
ATOM 3098 O O . ALA B 1 99 ? -11.281 -20.594 3.977 1 98.88 99 ALA B O 1
ATOM 3099 N N . GLY B 1 100 ? -11.188 -18.391 4.371 1 98.75 100 GLY B N 1
ATOM 3100 C CA . GLY B 1 100 ? -11.125 -18.547 5.816 1 98.75 100 GLY B CA 1
ATOM 3101 C C . GLY B 1 100 ? -9.773 -19.016 6.309 1 98.75 100 GLY B C 1
ATOM 3102 O O . GLY B 1 100 ? -9.688 -19.812 7.246 1 98.75 100 GLY B O 1
ATOM 3103 N N . VAL B 1 101 ? -8.68 -18.594 5.684 1 98.94 101 VAL B N 1
ATOM 3104 C CA . VAL B 1 101 ? -7.328 -19.016 6.02 1 98.94 101 VAL B CA 1
ATOM 3105 C C . VAL B 1 101 ? -6.398 -17.812 6.066 1 98.94 101 VAL B C 1
ATOM 3107 O O . VAL B 1 101 ? -6.832 -16.672 5.844 1 98.94 101 VAL B O 1
ATOM 3110 N N . CYS B 1 102 ? -5.094 -17.969 6.422 1 98.94 102 CYS B N 1
ATOM 3111 C CA . CYS B 1 102 ? -4.086 -16.906 6.359 1 98.94 102 CYS B CA 1
ATOM 3112 C C . CYS B 1 102 ? -3.338 -16.953 5.031 1 98.94 102 CYS B C 1
ATOM 3114 O O . CYS B 1 102 ? -3.344 -17.969 4.34 1 98.94 102 CYS B O 1
ATOM 3116 N N . ALA B 1 103 ? -2.854 -15.883 4.641 1 98.94 103 ALA B N 1
ATOM 3117 C CA . ALA B 1 103 ? -1.982 -15.82 3.467 1 98.94 103 ALA B CA 1
ATOM 3118 C C . ALA B 1 103 ? -0.594 -15.312 3.842 1 98.94 103 ALA B C 1
ATOM 3120 O O . ALA B 1 103 ? -0.46 -14.406 4.668 1 98.94 103 ALA B O 1
ATOM 3121 N N . LEU B 1 104 ? 0.404 -15.898 3.338 1 98.94 104 LEU B N 1
ATOM 3122 C CA . LEU B 1 104 ? 1.78 -15.414 3.395 1 98.94 104 LEU B CA 1
ATOM 3123 C C . LEU B 1 104 ? 2.252 -14.953 2.021 1 98.94 104 LEU B C 1
ATOM 3125 O O . LEU B 1 104 ? 2.441 -15.766 1.116 1 98.94 104 LEU B O 1
ATOM 3129 N N . ILE B 1 105 ? 2.396 -13.656 1.837 1 98.94 105 ILE B N 1
ATOM 3130 C CA . ILE B 1 105 ? 2.781 -13.07 0.556 1 98.94 105 ILE B CA 1
ATOM 3131 C C . ILE B 1 105 ? 4.301 -12.945 0.483 1 98.94 105 ILE B C 1
ATOM 3133 O O . ILE B 1 105 ? 4.906 -12.219 1.278 1 98.94 105 ILE B O 1
ATOM 3137 N N . VAL B 1 106 ? 4.887 -13.586 -0.468 1 98.94 106 VAL B N 1
ATOM 3138 C CA . VAL B 1 106 ? 6.34 -13.688 -0.569 1 98.94 106 VAL B CA 1
ATOM 3139 C C . VAL B 1 106 ? 6.891 -12.5 -1.356 1 98.94 106 VAL B C 1
ATOM 3141 O O . VAL B 1 106 ? 6.348 -12.141 -2.402 1 98.94 106 VAL B O 1
ATOM 3144 N N . ASP B 1 107 ? 7.863 -11.883 -0.84 1 98.88 107 ASP B N 1
ATOM 3145 C CA . ASP B 1 107 ? 8.57 -10.812 -1.535 1 98.88 107 ASP B CA 1
ATOM 3146 C C . ASP B 1 107 ? 9.93 -11.289 -2.041 1 98.88 107 ASP B C 1
ATOM 3148 O O . ASP B 1 107 ? 10.969 -10.859 -1.538 1 98.88 107 ASP B O 1
ATOM 3152 N N . PHE B 1 108 ? 9.898 -12.086 -3.082 1 98.94 108 PHE B N 1
ATOM 3153 C CA . PHE B 1 108 ? 11.086 -12.773 -3.566 1 98.94 108 PHE B CA 1
ATOM 3154 C C . PHE B 1 108 ? 12.016 -11.805 -4.297 1 98.94 108 PHE B C 1
ATOM 3156 O O . PHE B 1 108 ? 11.602 -10.695 -4.652 1 98.94 108 PHE B O 1
ATOM 3163 N N . ARG B 1 109 ? 13.297 -12.227 -4.52 1 98.81 109 ARG B N 1
ATOM 3164 C CA . ARG B 1 109 ? 14.281 -11.438 -5.254 1 98.81 109 ARG B CA 1
ATOM 3165 C C . ARG B 1 109 ? 13.852 -11.242 -6.707 1 98.81 109 ARG B C 1
ATOM 3167 O O . ARG B 1 109 ? 13.305 -12.156 -7.324 1 98.81 109 ARG B O 1
ATOM 3174 N N . LEU B 1 110 ? 14.164 -10.039 -7.324 1 98.88 110 LEU B N 1
ATOM 3175 C CA . LEU B 1 110 ? 13.648 -9.711 -8.648 1 98.88 110 LEU B CA 1
ATOM 3176 C C . LEU B 1 110 ? 14.766 -9.75 -9.688 1 98.88 110 LEU B C 1
ATOM 3178 O O . LEU B 1 110 ? 15.93 -9.484 -9.367 1 98.88 110 LEU B O 1
ATOM 3182 N N . ALA B 1 111 ? 14.336 -10.164 -10.82 1 98.69 111 ALA B N 1
ATOM 3183 C CA . ALA B 1 111 ? 15.18 -10 -12.008 1 98.69 111 ALA B CA 1
ATOM 3184 C C . ALA B 1 111 ? 15.227 -8.547 -12.445 1 98.69 111 ALA B C 1
ATOM 3186 O O . ALA B 1 111 ? 14.297 -7.777 -12.18 1 98.69 111 ALA B O 1
ATOM 3187 N N . PRO B 1 112 ? 16.359 -8.023 -13.109 1 98.38 112 PRO B N 1
ATOM 3188 C CA . PRO B 1 112 ? 17.484 -8.805 -13.609 1 98.38 112 PRO B CA 1
ATOM 3189 C C . PRO B 1 112 ? 18.625 -8.922 -12.594 1 98.38 112 PRO B C 1
ATOM 3191 O O . PRO B 1 112 ? 19.609 -9.617 -12.844 1 98.38 112 PRO B O 1
ATOM 3194 N N . GLU B 1 113 ? 18.469 -8.219 -11.383 1 98.62 113 GLU B N 1
ATOM 3195 C CA . GLU B 1 113 ? 19.531 -8.305 -10.375 1 98.62 113 GLU B CA 1
ATOM 3196 C C . GLU B 1 113 ? 19.734 -9.742 -9.922 1 98.62 113 GLU B C 1
ATOM 3198 O O . GLU B 1 113 ? 20.859 -10.133 -9.586 1 98.62 113 GLU B O 1
ATOM 3203 N N . HIS B 1 114 ? 18.703 -10.492 -9.883 1 98.75 114 HIS B N 1
ATOM 3204 C CA . HIS B 1 114 ? 18.703 -11.914 -9.547 1 98.75 114 HIS B CA 1
ATOM 3205 C C . HIS B 1 114 ? 17.953 -12.734 -10.594 1 98.75 114 HIS B C 1
ATOM 3207 O O . HIS B 1 114 ? 16.734 -12.82 -10.555 1 98.75 114 HIS B O 1
ATOM 3213 N N . LYS B 1 115 ? 18.609 -13.383 -11.414 1 98.5 115 LYS B N 1
ATOM 3214 C CA . LYS B 1 115 ? 18.016 -14.172 -12.492 1 98.5 115 LYS B CA 1
ATOM 3215 C C . LYS B 1 115 ? 17.594 -15.555 -12 1 98.5 115 LYS B C 1
ATOM 3217 O O . LYS B 1 115 ? 17.953 -15.945 -10.883 1 98.5 115 LYS B O 1
ATOM 3222 N N . HIS B 1 116 ? 16.766 -16.266 -12.781 1 98.31 116 HIS B N 1
ATOM 3223 C CA . HIS B 1 116 ? 16.422 -17.656 -12.492 1 98.31 116 HIS B CA 1
ATOM 3224 C C . HIS B 1 116 ? 17.672 -18.484 -12.211 1 98.31 116 HIS B C 1
ATOM 3226 O O . HIS B 1 116 ? 18.672 -18.359 -12.906 1 98.31 116 HIS B O 1
ATOM 3232 N N . PRO B 1 117 ? 17.625 -19.219 -11.102 1 98.31 117 PRO B N 1
ATOM 3233 C CA . PRO B 1 117 ? 16.453 -19.672 -10.367 1 98.31 117 PRO B CA 1
ATOM 3234 C C . PRO B 1 117 ? 16.281 -18.969 -9.016 1 98.31 117 PRO B C 1
ATOM 3236 O O . PRO B 1 117 ? 15.758 -19.562 -8.07 1 98.31 117 PRO B O 1
ATOM 3239 N N . ALA B 1 118 ? 16.734 -17.719 -8.859 1 98.75 118 ALA B N 1
ATOM 3240 C CA . ALA B 1 118 ? 16.75 -17.016 -7.57 1 98.75 118 ALA B CA 1
ATOM 3241 C C . ALA B 1 118 ? 15.344 -16.938 -6.984 1 98.75 118 ALA B C 1
ATOM 3243 O O . ALA B 1 118 ? 15.156 -17.109 -5.777 1 98.75 118 ALA B O 1
ATOM 3244 N N . GLN B 1 119 ? 14.352 -16.625 -7.793 1 98.81 119 GLN B N 1
ATOM 3245 C CA . GLN B 1 119 ? 12.969 -16.516 -7.348 1 98.81 119 GLN B CA 1
ATOM 3246 C C . GLN B 1 119 ? 12.453 -17.844 -6.801 1 98.81 119 GLN B C 1
ATOM 3248 O O . GLN B 1 119 ? 11.812 -17.875 -5.746 1 98.81 119 GLN B O 1
ATOM 3253 N N . LEU B 1 120 ? 12.75 -18.875 -7.539 1 98.56 120 LEU B N 1
ATOM 3254 C CA . LEU B 1 120 ? 12.359 -20.219 -7.133 1 98.56 120 LEU B CA 1
ATOM 3255 C C . LEU B 1 120 ? 13.016 -20.609 -5.812 1 98.56 120 LEU B C 1
ATOM 3257 O O . LEU B 1 120 ? 12.375 -21.188 -4.938 1 98.56 120 LEU B O 1
ATOM 3261 N N . GLU B 1 121 ? 14.297 -20.297 -5.672 1 98.69 121 GLU B N 1
ATOM 3262 C CA . GLU B 1 121 ? 15.039 -20.578 -4.441 1 98.69 121 GLU B CA 1
ATOM 3263 C C . GLU B 1 121 ? 14.406 -19.859 -3.248 1 98.69 121 GLU B C 1
ATOM 3265 O O . GLU B 1 121 ? 14.297 -20.438 -2.162 1 98.69 121 GLU B O 1
ATOM 3270 N N . ASP B 1 122 ? 13.992 -18.641 -3.439 1 98.94 122 ASP B N 1
ATOM 3271 C CA . ASP B 1 122 ? 13.336 -17.891 -2.375 1 98.94 122 ASP B CA 1
ATOM 3272 C C . ASP B 1 122 ? 12.016 -18.547 -1.979 1 98.94 122 ASP B C 1
ATOM 3274 O O . ASP B 1 122 ? 11.703 -18.641 -0.791 1 98.94 122 ASP B O 1
ATOM 3278 N N . CYS B 1 123 ? 11.227 -19 -2.949 1 98.88 123 CYS B N 1
ATOM 3279 C CA . CYS B 1 123 ? 9.961 -19.656 -2.658 1 98.88 123 CYS B CA 1
ATOM 3280 C C . CYS B 1 123 ? 10.188 -20.953 -1.896 1 98.88 123 CYS B C 1
ATOM 3282 O O . CYS B 1 123 ? 9.445 -21.266 -0.965 1 98.88 123 CYS B O 1
ATOM 3284 N N . MET B 1 124 ? 11.227 -21.688 -2.295 1 98.56 124 MET B N 1
ATOM 3285 C CA . MET B 1 124 ? 11.594 -22.891 -1.579 1 98.56 124 MET B CA 1
ATOM 3286 C C . MET B 1 124 ? 11.945 -22.594 -0.126 1 98.56 124 MET B C 1
ATOM 3288 O O . MET B 1 124 ? 11.508 -23.297 0.783 1 98.56 124 MET B O 1
ATOM 3292 N N . ALA B 1 125 ? 12.688 -21.547 0.062 1 98.81 125 ALA B N 1
ATOM 3293 C CA . ALA B 1 125 ? 13.086 -21.156 1.407 1 98.81 125 ALA B CA 1
ATOM 3294 C C . ALA B 1 125 ? 11.867 -20.844 2.271 1 98.81 125 ALA B C 1
ATOM 3296 O O . ALA B 1 125 ? 11.82 -21.203 3.449 1 98.81 125 ALA B O 1
ATOM 3297 N N . VAL B 1 126 ? 10.875 -20.234 1.723 1 98.94 126 VAL B N 1
ATOM 3298 C CA . VAL B 1 126 ? 9.672 -19.844 2.447 1 98.94 126 VAL B CA 1
ATOM 3299 C C . VAL B 1 126 ? 8.891 -21.094 2.854 1 98.94 126 VAL B C 1
ATOM 3301 O O . VAL B 1 126 ? 8.422 -21.188 3.992 1 98.94 126 VAL B O 1
ATOM 3304 N N . HIS B 1 127 ? 8.734 -22.016 1.935 1 98.81 127 HIS B N 1
ATOM 3305 C CA . HIS B 1 127 ? 8.016 -23.234 2.254 1 98.81 127 HIS B CA 1
ATOM 3306 C C . HIS B 1 127 ? 8.734 -24.047 3.328 1 98.81 127 HIS B C 1
ATOM 3308 O O . HIS B 1 127 ? 8.102 -24.594 4.234 1 98.81 127 HIS B O 1
ATOM 3314 N N . LYS B 1 128 ? 10.039 -24.141 3.227 1 98.44 128 LYS B N 1
ATOM 3315 C CA . LYS B 1 128 ? 10.82 -24.812 4.262 1 98.44 128 LYS B CA 1
ATOM 3316 C C . LYS B 1 128 ? 10.656 -24.125 5.613 1 98.44 128 LYS B C 1
ATOM 3318 O O . LYS B 1 128 ? 10.508 -24.797 6.641 1 98.44 128 LYS B O 1
ATOM 3323 N N . TRP B 1 129 ? 10.703 -22.828 5.605 1 98.81 129 TRP B N 1
ATOM 3324 C CA . TRP B 1 129 ? 10.523 -22.031 6.82 1 98.81 129 TRP B CA 1
ATOM 3325 C C . TRP B 1 129 ? 9.172 -22.328 7.469 1 98.81 129 TRP B C 1
ATOM 3327 O O . TRP B 1 129 ? 9.094 -22.516 8.688 1 98.81 129 TRP B O 1
ATOM 3337 N N . LEU B 1 130 ? 8.133 -22.406 6.68 1 98.75 130 LEU B N 1
ATOM 3338 C CA . LEU B 1 130 ? 6.801 -22.703 7.207 1 98.75 130 LEU B CA 1
ATOM 3339 C C . LEU B 1 130 ? 6.801 -24.016 7.969 1 98.75 130 LEU B C 1
ATOM 3341 O O . LEU B 1 130 ? 6.176 -24.125 9.031 1 98.75 130 LEU B O 1
ATOM 3345 N N . ARG B 1 131 ? 7.512 -24.984 7.434 1 98.31 131 ARG B N 1
ATOM 3346 C CA . ARG B 1 131 ? 7.574 -26.281 8.102 1 98.31 131 ARG B CA 1
ATOM 3347 C C . ARG B 1 131 ? 8.273 -26.172 9.453 1 98.31 131 ARG B C 1
ATOM 3349 O O . ARG B 1 131 ? 7.848 -26.797 10.43 1 98.31 131 ARG B O 1
ATOM 3356 N N . THR B 1 132 ? 9.289 -25.391 9.492 1 98.25 132 THR B N 1
ATOM 3357 C CA . THR B 1 132 ? 10.008 -25.203 10.742 1 98.25 132 THR B CA 1
ATOM 3358 C C . THR B 1 132 ? 9.141 -24.469 11.766 1 98.25 132 THR B C 1
ATOM 3360 O O . THR B 1 132 ? 9.336 -24.625 12.977 1 98.25 132 THR B O 1
ATOM 3363 N N . GLN B 1 133 ? 8.172 -23.719 11.328 1 98.31 133 GLN B N 1
ATOM 3364 C CA . GLN B 1 133 ? 7.277 -22.984 12.211 1 98.31 133 GLN B CA 1
ATOM 3365 C C . GLN B 1 133 ? 6.121 -23.875 12.672 1 98.31 133 GLN B C 1
ATOM 3367 O O . GLN B 1 133 ? 5.297 -23.453 13.492 1 98.31 133 GLN B O 1
ATOM 3372 N N . GLY B 1 134 ? 6.008 -25.031 12.094 1 98.31 134 GLY B N 1
ATOM 3373 C CA . GLY B 1 134 ? 5 -25.984 12.539 1 98.31 134 GLY B CA 1
ATOM 3374 C C . GLY B 1 134 ? 3.82 -26.078 11.594 1 98.31 134 GLY B C 1
ATOM 3375 O O . GLY B 1 134 ? 2.904 -26.875 11.828 1 98.31 134 GLY B O 1
ATOM 3376 N N . TYR B 1 135 ? 3.828 -25.359 10.531 1 98.75 135 TYR B N 1
ATOM 3377 C CA . TYR B 1 135 ? 2.758 -25.453 9.547 1 98.75 135 TYR B CA 1
ATOM 3378 C C . TYR B 1 135 ? 2.906 -26.719 8.711 1 98.75 135 TYR B C 1
ATOM 3380 O O . TYR B 1 135 ? 4.012 -27.062 8.281 1 98.75 135 TYR B O 1
ATOM 3388 N N . LYS B 1 136 ? 1.821 -27.375 8.461 1 98.62 136 LYS B N 1
ATOM 3389 C CA . LYS B 1 136 ? 1.843 -28.656 7.734 1 98.62 136 LYS B CA 1
ATOM 3390 C C . LYS B 1 136 ? 1.584 -28.438 6.246 1 98.62 136 LYS B C 1
ATOM 3392 O O . LYS B 1 136 ? 0.762 -27.609 5.867 1 98.62 136 LYS B O 1
ATOM 3397 N N . ALA B 1 137 ? 2.26 -29.219 5.406 1 98.62 137 ALA B N 1
ATOM 3398 C CA . ALA B 1 137 ? 2.119 -29.094 3.957 1 98.62 137 ALA B CA 1
ATOM 3399 C C . ALA B 1 137 ? 0.7 -29.438 3.512 1 98.62 137 ALA B C 1
ATOM 3401 O O . ALA B 1 137 ? 0.169 -28.828 2.586 1 98.62 137 ALA B O 1
ATOM 3402 N N . GLU B 1 138 ? 0.05 -30.375 4.152 1 98.25 138 GLU B N 1
ATOM 3403 C CA . GLU B 1 138 ? -1.295 -30.812 3.781 1 98.25 138 GLU B CA 1
ATOM 3404 C C . GLU B 1 138 ? -2.324 -29.719 4.098 1 98.25 138 GLU B C 1
ATOM 3406 O O . GLU B 1 138 ? -3.463 -29.781 3.629 1 98.25 138 GLU B O 1
ATOM 3411 N N . TYR B 1 139 ? -1.91 -28.672 4.871 1 98.69 139 TYR B N 1
ATOM 3412 C CA . TYR B 1 139 ? -2.768 -27.531 5.215 1 98.69 139 TYR B CA 1
ATOM 3413 C C . TYR B 1 139 ? -2.248 -26.25 4.59 1 98.69 139 TYR B C 1
ATOM 3415 O O . TYR B 1 139 ? -2.52 -25.156 5.09 1 98.69 139 TYR B O 1
ATOM 3423 N N . THR B 1 140 ? -1.423 -26.406 3.531 1 98.81 140 THR B N 1
ATOM 3424 C CA . THR B 1 140 ? -0.889 -25.266 2.799 1 98.81 140 THR B CA 1
ATOM 3425 C C . THR B 1 140 ? -1.19 -25.391 1.308 1 98.81 140 THR B C 1
ATOM 3427 O O . THR B 1 140 ? -1.16 -26.484 0.753 1 98.81 140 THR B O 1
ATOM 3430 N N . ALA B 1 141 ? -1.564 -24.359 0.703 1 98.94 141 ALA B N 1
ATOM 3431 C CA . ALA B 1 141 ? -1.658 -24.25 -0.75 1 98.94 141 ALA B CA 1
ATOM 3432 C C . ALA B 1 141 ? -0.721 -23.156 -1.278 1 98.94 141 ALA B C 1
ATOM 3434 O O . ALA B 1 141 ? -0.344 -22.25 -0.543 1 98.94 141 ALA B O 1
ATOM 3435 N N . THR B 1 142 ? -0.247 -23.297 -2.455 1 98.94 142 THR B N 1
ATOM 3436 C CA . THR B 1 142 ? 0.497 -22.219 -3.113 1 98.94 142 THR B CA 1
ATOM 3437 C C . THR B 1 142 ? -0.356 -21.547 -4.188 1 98.94 142 THR B C 1
ATOM 3439 O O . THR B 1 142 ? -1.108 -22.219 -4.898 1 98.94 142 THR B O 1
ATOM 3442 N N . VAL B 1 143 ? -0.415 -20.234 -4.18 1 98.94 143 VAL B N 1
ATOM 3443 C CA . VAL B 1 143 ? -1.192 -19.406 -5.09 1 98.94 143 VAL B CA 1
ATOM 3444 C C . VAL B 1 143 ? -0.285 -18.359 -5.727 1 98.94 143 VAL B C 1
ATOM 3446 O O . VAL B 1 143 ? 0.599 -17.797 -5.066 1 98.94 143 VAL B O 1
ATOM 3449 N N . GLY B 1 144 ? -0.475 -18.078 -6.973 1 98.94 144 GLY B N 1
ATOM 3450 C CA . GLY B 1 144 ? 0.256 -17 -7.609 1 98.94 144 GLY B CA 1
ATOM 3451 C C . GLY B 1 144 ? -0.426 -16.469 -8.859 1 98.94 144 GLY B C 1
ATOM 3452 O O . GLY B 1 144 ? -1.307 -17.141 -9.414 1 98.94 144 GLY B O 1
ATOM 3453 N N . ASP B 1 145 ? -0.083 -15.258 -9.258 1 98.94 145 ASP B N 1
ATOM 3454 C CA . ASP B 1 145 ? -0.626 -14.68 -10.484 1 98.94 145 ASP B CA 1
ATOM 3455 C C . ASP B 1 145 ? 0.474 -14.453 -11.516 1 98.94 145 ASP B C 1
ATOM 3457 O O . ASP B 1 145 ? 1.605 -14.117 -11.164 1 98.94 145 ASP B O 1
ATOM 3461 N N . SER B 1 146 ? 0.121 -14.688 -12.773 1 98.75 146 SER B N 1
ATOM 3462 C CA . SER B 1 146 ? 1.044 -14.406 -13.867 1 98.75 146 SER B CA 1
ATOM 3463 C C . SER B 1 146 ? 2.377 -15.117 -13.664 1 98.75 146 SER B C 1
ATOM 3465 O O . SER B 1 146 ? 2.422 -16.344 -13.539 1 98.75 146 SER B O 1
ATOM 3467 N N . ALA B 1 147 ? 3.551 -14.375 -13.547 1 98.81 147 ALA B N 1
ATOM 3468 C CA . ALA B 1 147 ? 4.855 -14.969 -13.258 1 98.81 147 ALA B CA 1
ATOM 3469 C C . ALA B 1 147 ? 4.855 -15.641 -11.891 1 98.81 147 ALA B C 1
ATOM 3471 O O . ALA B 1 147 ? 5.531 -16.656 -11.688 1 98.81 147 ALA B O 1
ATOM 3472 N N . GLY B 1 148 ? 4.043 -15.109 -10.969 1 98.88 148 GLY B N 1
ATOM 3473 C CA . GLY B 1 148 ? 3.916 -15.727 -9.656 1 98.88 148 GLY B CA 1
ATOM 3474 C C . GLY B 1 148 ? 3.234 -17.078 -9.703 1 98.88 148 GLY B C 1
ATOM 3475 O O . GLY B 1 148 ? 3.508 -17.938 -8.867 1 98.88 148 GLY B O 1
ATOM 3476 N N . ALA B 1 149 ? 2.295 -17.234 -10.641 1 98.94 149 ALA B N 1
ATOM 3477 C CA . ALA B 1 149 ? 1.676 -18.547 -10.836 1 98.94 149 ALA B CA 1
ATOM 3478 C C . ALA B 1 149 ? 2.697 -19.562 -11.328 1 98.94 149 ALA B C 1
ATOM 3480 O O . ALA B 1 149 ? 2.621 -20.75 -10.977 1 98.94 149 ALA B O 1
ATOM 3481 N N . ASN B 1 150 ? 3.602 -19.109 -12.195 1 98.94 150 ASN B N 1
ATOM 3482 C CA . ASN B 1 150 ? 4.734 -19.938 -12.578 1 98.94 150 ASN B CA 1
ATOM 3483 C C . ASN B 1 150 ? 5.488 -20.453 -11.352 1 98.94 150 ASN B C 1
ATOM 3485 O O . ASN B 1 150 ? 5.73 -21.656 -11.227 1 98.94 150 ASN B O 1
ATOM 3489 N N . LEU B 1 151 ? 5.797 -19.562 -10.445 1 98.94 151 LEU B N 1
ATOM 3490 C CA . LEU B 1 151 ? 6.535 -19.906 -9.234 1 98.94 151 LEU B CA 1
ATOM 3491 C C . LEU B 1 151 ? 5.723 -20.828 -8.344 1 98.94 151 LEU B C 1
ATOM 3493 O O . LEU B 1 151 ? 6.277 -21.734 -7.711 1 98.94 151 LEU B O 1
ATOM 3497 N N . ALA B 1 152 ? 4.391 -20.609 -8.266 1 98.94 152 ALA B N 1
ATOM 3498 C CA . ALA B 1 152 ? 3.537 -21.484 -7.469 1 98.94 152 ALA B CA 1
ATOM 3499 C C . ALA B 1 152 ? 3.641 -22.922 -7.938 1 98.94 152 ALA B C 1
ATOM 3501 O O . ALA B 1 152 ? 3.768 -23.844 -7.125 1 98.94 152 ALA B O 1
ATOM 3502 N N . ILE B 1 153 ? 3.621 -23.109 -9.234 1 98.94 153 ILE B N 1
ATOM 3503 C CA . ILE B 1 153 ? 3.689 -24.438 -9.828 1 98.94 153 ILE B CA 1
ATOM 3504 C C . ILE B 1 153 ? 5.113 -24.984 -9.711 1 98.94 153 ILE B C 1
ATOM 3506 O O . ILE B 1 153 ? 5.316 -26.109 -9.227 1 98.94 153 ILE B O 1
ATOM 3510 N N . SER B 1 154 ? 6.117 -24.188 -10.094 1 98.88 154 SER B N 1
ATOM 3511 C CA . SER B 1 154 ? 7.508 -24.641 -10.125 1 98.88 154 SER B CA 1
ATOM 3512 C C . SER B 1 154 ? 8.016 -24.969 -8.727 1 98.88 154 SER B C 1
ATOM 3514 O O . SER B 1 154 ? 8.82 -25.891 -8.555 1 98.88 154 SER B O 1
ATOM 3516 N N . THR B 1 155 ? 7.582 -24.219 -7.746 1 98.81 155 THR B N 1
ATOM 3517 C CA . THR B 1 155 ? 7.973 -24.5 -6.367 1 98.81 155 THR B CA 1
ATOM 3518 C C . THR B 1 155 ? 7.457 -25.875 -5.938 1 98.81 155 THR B C 1
ATOM 3520 O O . THR B 1 155 ? 8.164 -26.625 -5.258 1 98.81 155 THR B O 1
ATOM 3523 N N . THR B 1 156 ? 6.23 -26.188 -6.277 1 98.81 156 THR B N 1
ATOM 3524 C CA . THR B 1 156 ? 5.648 -27.484 -5.961 1 98.81 156 THR B CA 1
ATOM 3525 C C . THR B 1 156 ? 6.469 -28.609 -6.582 1 98.81 156 THR B C 1
ATOM 3527 O O . THR B 1 156 ? 6.758 -29.625 -5.922 1 98.81 156 THR B O 1
ATOM 3530 N N . PHE B 1 157 ? 6.883 -28.438 -7.836 1 98.75 157 PHE B N 1
ATOM 3531 C CA . PHE B 1 157 ? 7.734 -29.406 -8.492 1 98.75 157 PHE B CA 1
ATOM 3532 C C . PHE B 1 157 ? 9.055 -29.578 -7.75 1 98.75 157 PHE B C 1
ATOM 3534 O O . PHE B 1 157 ? 9.531 -30.688 -7.551 1 98.75 157 PHE B O 1
ATOM 3541 N N . GLU B 1 158 ? 9.68 -28.469 -7.391 1 98.31 158 GLU B N 1
ATOM 3542 C CA . GLU B 1 158 ? 10.984 -28.5 -6.746 1 98.31 158 GLU B CA 1
ATOM 3543 C C . GLU B 1 158 ? 10.914 -29.188 -5.391 1 98.31 158 GLU B C 1
ATOM 3545 O O . GLU B 1 158 ? 11.828 -29.922 -5.02 1 98.31 158 GLU B O 1
ATOM 3550 N N . LEU B 1 159 ? 9.852 -28.938 -4.645 1 98.31 159 LEU B N 1
ATOM 3551 C CA . LEU B 1 159 ? 9.648 -29.625 -3.371 1 98.31 159 LEU B CA 1
ATOM 3552 C C . LEU B 1 159 ? 9.531 -31.125 -3.57 1 98.31 159 LEU B C 1
ATOM 3554 O O . LEU B 1 159 ? 10.195 -31.906 -2.873 1 98.31 159 LEU B O 1
ATOM 3558 N N . ALA B 1 160 ? 8.75 -31.531 -4.512 1 97.94 160 ALA B N 1
ATOM 3559 C CA . ALA B 1 160 ? 8.57 -32.969 -4.809 1 97.94 160 ALA B CA 1
ATOM 3560 C C . ALA B 1 160 ? 9.891 -33.594 -5.223 1 97.94 160 ALA B C 1
ATOM 3562 O O . ALA B 1 160 ? 10.203 -34.719 -4.805 1 97.94 160 ALA B O 1
ATOM 3563 N N . ARG B 1 161 ? 10.609 -32.906 -6.051 1 96.75 161 ARG B N 1
ATOM 3564 C CA . ARG B 1 161 ? 11.891 -33.375 -6.547 1 96.75 161 ARG B CA 1
ATOM 3565 C C . ARG B 1 161 ? 12.836 -33.688 -5.395 1 96.75 161 ARG B C 1
ATOM 3567 O O . ARG B 1 161 ? 13.625 -34.625 -5.465 1 96.75 161 ARG B O 1
ATOM 3574 N N . LEU B 1 162 ? 12.75 -32.938 -4.344 1 97.06 162 LEU B N 1
ATOM 3575 C CA . LEU B 1 162 ? 13.648 -33.062 -3.199 1 97.06 162 LEU B CA 1
ATOM 3576 C C . LEU B 1 162 ? 13.016 -33.938 -2.117 1 97.06 162 LEU B C 1
ATOM 3578 O O . LEU B 1 162 ? 13.508 -34 -0.988 1 97.06 162 LEU B O 1
ATOM 3582 N N . ASP B 1 163 ? 11.945 -34.594 -2.432 1 97.44 163 ASP B N 1
ATOM 3583 C CA . ASP B 1 163 ? 11.203 -35.438 -1.525 1 97.44 163 ASP B CA 1
ATOM 3584 C C . ASP B 1 163 ? 10.766 -34.688 -0.271 1 97.44 163 ASP B C 1
ATOM 3586 O O . ASP B 1 163 ? 10.828 -35.25 0.836 1 97.44 163 ASP B O 1
ATOM 3590 N N . LEU B 1 164 ? 10.477 -33.438 -0.448 1 97.62 164 LEU B N 1
ATOM 3591 C CA . LEU B 1 164 ? 9.898 -32.625 0.612 1 97.62 164 LEU B CA 1
ATOM 3592 C C . LEU B 1 164 ? 8.383 -32.562 0.501 1 97.62 164 LEU B C 1
ATOM 3594 O O . LEU B 1 164 ? 7.828 -32.812 -0.571 1 97.62 164 LEU B O 1
ATOM 3598 N N . PRO B 1 165 ? 7.727 -32.344 1.652 1 97.38 165 PRO B N 1
ATOM 3599 C CA . PRO B 1 165 ? 6.266 -32.281 1.587 1 97.38 165 PRO B CA 1
ATOM 3600 C C . PRO B 1 165 ? 5.762 -31.188 0.644 1 97.38 165 PRO B C 1
ATOM 3602 O O . PRO B 1 165 ? 6.262 -30.062 0.677 1 97.38 165 PRO B O 1
ATOM 3605 N N . THR B 1 166 ? 4.84 -31.5 -0.213 1 98.25 166 THR B N 1
ATOM 3606 C CA . THR B 1 166 ? 4.281 -30.562 -1.181 1 98.25 166 THR B CA 1
ATOM 3607 C C . THR B 1 166 ? 2.959 -29.984 -0.679 1 98.25 166 THR B C 1
ATOM 3609 O O . THR B 1 166 ? 2.273 -30.609 0.133 1 98.25 166 THR B O 1
ATOM 3612 N N . PRO B 1 167 ? 2.596 -28.781 -1.103 1 98.69 167 PRO B N 1
ATOM 3613 C CA . PRO B 1 167 ? 1.302 -28.203 -0.726 1 98.69 167 PRO B CA 1
ATOM 3614 C C . PRO B 1 167 ? 0.121 -29.047 -1.188 1 98.69 167 PRO B C 1
ATOM 3616 O O . PRO B 1 167 ? 0.242 -29.812 -2.154 1 98.69 167 PRO B O 1
ATOM 3619 N N . ALA B 1 168 ? -0.968 -28.828 -0.539 1 98.81 168 ALA B N 1
ATOM 3620 C CA . ALA B 1 168 ? -2.162 -29.641 -0.772 1 98.81 168 ALA B CA 1
ATOM 3621 C C . ALA B 1 168 ? -2.818 -29.266 -2.102 1 98.81 168 ALA B C 1
ATOM 3623 O O . ALA B 1 168 ? -3.539 -30.078 -2.688 1 98.81 168 ALA B O 1
ATOM 3624 N N . ALA B 1 169 ? -2.578 -28.078 -2.566 1 98.94 169 ALA B N 1
ATOM 3625 C CA . ALA B 1 169 ? -3.213 -27.578 -3.783 1 98.94 169 ALA B CA 1
ATOM 3626 C C . ALA B 1 169 ? -2.432 -26.406 -4.367 1 98.94 169 ALA B C 1
ATOM 3628 O O . ALA B 1 169 ? -1.626 -25.781 -3.674 1 98.94 169 ALA B O 1
ATOM 3629 N N . VAL B 1 170 ? -2.639 -26.156 -5.652 1 98.94 170 VAL B N 1
ATOM 3630 C CA . VAL B 1 170 ? -2.041 -25.031 -6.363 1 98.94 170 VAL B CA 1
ATOM 3631 C C . VAL B 1 170 ? -3.135 -24.219 -7.047 1 98.94 170 VAL B C 1
ATOM 3633 O O . VAL B 1 170 ? -4.039 -24.781 -7.668 1 98.94 170 VAL B O 1
ATOM 3636 N N . VAL B 1 171 ? -3.129 -22.922 -6.859 1 99 171 VAL B N 1
ATOM 3637 C CA . VAL B 1 171 ? -4.004 -22.016 -7.586 1 99 171 VAL B CA 1
ATOM 3638 C C . VAL B 1 171 ? -3.17 -21.109 -8.492 1 99 171 VAL B C 1
ATOM 3640 O O . VAL B 1 171 ? -2.262 -20.422 -8.016 1 99 171 VAL B O 1
ATOM 3643 N N . ALA B 1 172 ? -3.451 -21.141 -9.758 1 98.94 172 ALA B N 1
ATOM 3644 C CA . ALA B 1 172 ? -2.756 -20.328 -10.758 1 98.94 172 ALA B CA 1
ATOM 3645 C C . ALA B 1 172 ? -3.689 -19.281 -11.359 1 98.94 172 ALA B C 1
ATOM 3647 O O . ALA B 1 172 ? -4.625 -19.609 -12.086 1 98.94 172 ALA B O 1
ATOM 3648 N N . LEU B 1 173 ? -3.404 -18.031 -11.055 1 98.94 173 LEU B N 1
ATOM 3649 C CA . LEU B 1 173 ? -4.176 -16.922 -11.602 1 98.94 173 LEU B CA 1
ATOM 3650 C C . LEU B 1 173 ? -3.48 -16.328 -12.82 1 98.94 173 LEU B C 1
ATOM 3652 O O . LEU B 1 173 ? -2.381 -15.773 -12.711 1 98.94 173 LEU B O 1
ATOM 3656 N N . SER B 1 174 ? -4.121 -16.438 -13.992 1 98.88 174 SER B N 1
ATOM 3657 C CA . SER B 1 174 ? -3.561 -15.875 -15.211 1 98.88 174 SER B CA 1
ATOM 3658 C C . SER B 1 174 ? -2.105 -16.281 -15.398 1 98.88 174 SER B C 1
ATOM 3660 O O . SER B 1 174 ? -1.238 -15.438 -15.625 1 98.88 174 SER B O 1
ATOM 3662 N N . PRO B 1 175 ? -1.834 -17.516 -15.438 1 98.94 175 PRO B N 1
ATOM 3663 C CA . PRO B 1 175 ? -0.443 -17.969 -15.344 1 98.94 175 PRO B CA 1
ATOM 3664 C C . PRO B 1 175 ? 0.367 -17.656 -16.594 1 98.94 175 PRO B C 1
ATOM 3666 O O . PRO B 1 175 ? -0.132 -17.828 -17.719 1 98.94 175 PRO B O 1
ATOM 3669 N N . TRP B 1 176 ? 1.545 -17.172 -16.422 1 98.88 176 TRP B N 1
ATOM 3670 C CA . TRP B 1 176 ? 2.586 -17.141 -17.453 1 98.88 176 TRP B CA 1
ATOM 3671 C C . TRP B 1 176 ? 3.561 -18.297 -17.25 1 98.88 176 TRP B C 1
ATOM 3673 O O . TRP B 1 176 ? 4.41 -18.266 -16.359 1 98.88 176 TRP B O 1
ATOM 3683 N N . LEU B 1 177 ? 3.445 -19.266 -18.094 1 98.88 177 LEU B N 1
ATOM 3684 C CA . LEU B 1 177 ? 4.164 -20.516 -17.859 1 98.88 177 LEU B CA 1
ATOM 3685 C C . LEU B 1 177 ? 5.168 -20.766 -18.969 1 98.88 177 LEU B C 1
ATOM 3687 O O . LEU B 1 177 ? 6.277 -21.25 -18.719 1 98.88 177 LEU B O 1
ATOM 3691 N N . ASP B 1 178 ? 4.84 -20.469 -20.203 1 98.62 178 ASP B N 1
ATOM 3692 C CA . ASP B 1 178 ? 5.609 -20.812 -21.391 1 98.62 178 ASP B CA 1
ATOM 3693 C C . ASP B 1 178 ? 6.73 -19.812 -21.641 1 98.62 178 ASP B C 1
ATOM 3695 O O . ASP B 1 178 ? 6.539 -18.812 -22.344 1 98.62 178 ASP B O 1
ATOM 3699 N N . MET B 1 179 ? 7.914 -20.188 -21.266 1 98.56 179 MET B N 1
ATOM 3700 C CA . MET B 1 179 ? 9.062 -19.297 -21.453 1 98.56 179 MET B CA 1
ATOM 3701 C C . MET B 1 179 ? 9.508 -19.281 -22.906 1 98.56 179 MET B C 1
ATOM 3703 O O . MET B 1 179 ? 10.32 -18.438 -23.297 1 98.56 179 MET B O 1
ATOM 3707 N N . GLU B 1 180 ? 8.953 -20.125 -23.688 1 98.19 180 GLU B N 1
ATOM 3708 C CA . GLU B 1 180 ? 9.242 -20.094 -25.125 1 98.19 180 GLU B CA 1
ATOM 3709 C C . GLU B 1 180 ? 8.281 -19.141 -25.859 1 98.19 180 GLU B C 1
ATOM 3711 O O . GLU B 1 180 ? 8.516 -18.781 -27 1 98.19 180 GLU B O 1
ATOM 3716 N N . ILE B 1 181 ? 7.227 -18.781 -25.266 1 98.06 181 ILE B N 1
ATOM 3717 C CA . ILE B 1 181 ? 6.23 -17.844 -25.766 1 98.06 181 ILE B CA 1
ATOM 3718 C C . ILE B 1 181 ? 5.672 -18.328 -27.094 1 98.06 181 ILE B C 1
ATOM 3720 O O . ILE B 1 181 ? 5.637 -17.578 -28.078 1 98.06 181 ILE B O 1
ATOM 3724 N N . LYS B 1 182 ? 5.137 -19.547 -27.016 1 97.19 182 LYS B N 1
ATOM 3725 C CA . LYS B 1 182 ? 4.688 -20.188 -28.266 1 97.19 182 LYS B CA 1
ATOM 3726 C C . LYS B 1 182 ? 3.172 -20.375 -28.266 1 97.19 182 LYS B C 1
ATOM 3728 O O . LYS B 1 182 ? 2.609 -20.906 -29.219 1 97.19 182 LYS B O 1
ATOM 3733 N N . GLY B 1 183 ? 2.498 -19.984 -27.219 1 97.06 183 GLY B N 1
ATOM 3734 C CA . GLY B 1 183 ? 1.056 -20.156 -27.156 1 97.06 183 GLY B CA 1
ATOM 3735 C C . GLY B 1 183 ? 0.317 -19.453 -28.281 1 97.06 183 GLY B C 1
ATOM 3736 O O . GLY B 1 183 ? 0.684 -18.344 -28.672 1 97.06 183 GLY B O 1
ATOM 3737 N N . MET B 1 184 ? -0.756 -20.047 -28.766 1 97.5 184 MET B N 1
ATOM 3738 C CA . MET B 1 184 ? -1.486 -19.547 -29.922 1 97.5 184 MET B CA 1
ATOM 3739 C C . MET B 1 184 ? -2.148 -18.203 -29.609 1 97.5 184 MET B C 1
ATOM 3741 O O . MET B 1 184 ? -2.262 -17.344 -30.484 1 97.5 184 MET B O 1
ATOM 3745 N N . THR B 1 185 ? -2.508 -18 -28.391 1 98.31 185 THR B N 1
ATOM 3746 C CA . THR B 1 185 ? -3.266 -16.812 -28.031 1 98.31 185 THR B CA 1
ATOM 3747 C C . THR B 1 185 ? -2.338 -15.609 -27.875 1 98.31 185 THR B C 1
ATOM 3749 O O . THR B 1 185 ? -2.801 -14.469 -27.781 1 98.31 185 THR B O 1
ATOM 3752 N N . VAL B 1 186 ? -1.009 -15.859 -27.875 1 98 186 VAL B N 1
ATOM 3753 C CA . VAL B 1 186 ? -0.067 -14.742 -27.906 1 98 186 VAL B CA 1
ATOM 3754 C C . VAL B 1 186 ? -0.32 -13.891 -29.141 1 98 186 VAL B C 1
ATOM 3756 O O . VAL B 1 186 ? -0.179 -12.664 -29.109 1 98 186 VAL B O 1
ATOM 3759 N N . GLU B 1 187 ? -0.711 -14.547 -30.203 1 97.12 187 GLU B N 1
ATOM 3760 C CA . GLU B 1 187 ? -1.014 -13.836 -31.453 1 97.12 187 GLU B CA 1
ATOM 3761 C C . GLU B 1 187 ? -2.498 -13.492 -31.547 1 97.12 187 GLU B C 1
ATOM 3763 O O . GLU B 1 187 ? -2.863 -12.344 -31.781 1 97.12 187 GLU B O 1
ATOM 3768 N N . SER B 1 188 ? -3.352 -14.445 -31.344 1 98.06 188 SER B N 1
ATOM 3769 C CA . SER B 1 188 ? -4.77 -14.266 -31.641 1 98.06 188 SER B CA 1
ATOM 3770 C C . SER B 1 188 ? -5.414 -13.266 -30.672 1 98.06 188 SER B C 1
ATOM 3772 O O . SER B 1 188 ? -6.422 -12.641 -31.016 1 98.06 188 SER B O 1
ATOM 3774 N N . ASN B 1 189 ? -4.852 -13.125 -29.438 1 98.31 189 ASN B N 1
ATOM 3775 C CA . ASN B 1 189 ? -5.434 -12.211 -28.469 1 98.31 189 ASN B CA 1
ATOM 3776 C C . ASN B 1 189 ? -4.621 -10.922 -28.344 1 98.31 189 ASN B C 1
ATOM 3778 O O . ASN B 1 189 ? -4.887 -10.094 -27.484 1 98.31 189 ASN B O 1
ATOM 3782 N N . ASP B 1 190 ? -3.689 -10.742 -29.234 1 97 190 ASP B N 1
ATOM 3783 C CA . ASP B 1 190 ? -2.799 -9.586 -29.172 1 97 190 ASP B CA 1
ATOM 3784 C C . ASP B 1 190 ? -3.588 -8.281 -29.203 1 97 190 ASP B C 1
ATOM 3786 O O . ASP B 1 190 ? -3.262 -7.332 -28.484 1 97 190 ASP B O 1
ATOM 3790 N N . ALA B 1 191 ? -4.625 -8.18 -29.984 1 96.31 191 ALA B N 1
ATOM 3791 C CA . ALA B 1 191 ? -5.379 -6.953 -30.219 1 96.31 191 ALA B CA 1
ATOM 3792 C C . ALA B 1 191 ? -6.219 -6.586 -29 1 96.31 191 ALA B C 1
ATOM 3794 O O . ALA B 1 191 ? -6.551 -5.418 -28.797 1 96.31 191 ALA B O 1
ATOM 3795 N N . VAL B 1 192 ? -6.523 -7.598 -28.125 1 96.38 192 VAL B N 1
ATOM 3796 C CA . VAL B 1 192 ? -7.484 -7.316 -27.062 1 96.38 192 VAL B CA 1
ATOM 3797 C C . VAL B 1 192 ? -6.785 -7.344 -25.719 1 96.38 192 VAL B C 1
ATOM 3799 O O . VAL B 1 192 ? -7.277 -6.77 -24.734 1 96.38 192 VAL B O 1
ATOM 3802 N N . ASP B 1 193 ? -5.695 -8.008 -25.594 1 97.12 193 ASP B N 1
ATOM 3803 C CA . ASP B 1 193 ? -4.902 -7.941 -24.359 1 97.12 193 ASP B CA 1
ATOM 3804 C C . ASP B 1 193 ? -4.16 -6.609 -24.266 1 97.12 193 ASP B C 1
ATOM 3806 O O . ASP B 1 193 ? -3.318 -6.297 -25.109 1 97.12 193 ASP B O 1
ATOM 3810 N N . VAL B 1 194 ? -4.379 -5.914 -23.203 1 96.31 194 VAL B N 1
ATOM 3811 C CA . VAL B 1 194 ? -3.842 -4.562 -23.094 1 96.31 194 VAL B CA 1
ATOM 3812 C C . VAL B 1 194 ? -2.432 -4.605 -22.516 1 96.31 194 VAL B C 1
ATOM 3814 O O . VAL B 1 194 ? -1.613 -3.723 -22.781 1 96.31 194 VAL B O 1
ATOM 3817 N N . LEU B 1 195 ? -2.082 -5.645 -21.797 1 95.88 195 LEU B N 1
ATOM 3818 C CA . LEU B 1 195 ? -0.861 -5.613 -21 1 95.88 195 LEU B CA 1
ATOM 3819 C C . LEU B 1 195 ? 0.13 -6.668 -21.484 1 95.88 195 LEU B C 1
ATOM 3821 O O . LEU B 1 195 ? 1.272 -6.348 -21.812 1 95.88 195 LEU B O 1
ATOM 3825 N N . ALA B 1 196 ? -0.288 -7.938 -21.469 1 94.88 196 ALA B N 1
ATOM 3826 C CA . ALA B 1 196 ? 0.625 -9.055 -21.688 1 94.88 196 ALA B CA 1
ATOM 3827 C C . ALA B 1 196 ? 0.93 -9.227 -23.172 1 94.88 196 ALA B C 1
ATOM 3829 O O . ALA B 1 196 ? 0.72 -10.305 -23.734 1 94.88 196 ALA B O 1
ATOM 3830 N N . LYS B 1 197 ? 1.552 -8.203 -23.734 1 93.62 197 LYS B N 1
ATOM 3831 C CA . LYS B 1 197 ? 1.948 -8.227 -25.141 1 93.62 197 LYS B CA 1
ATOM 3832 C C . LYS B 1 197 ? 3.232 -9.023 -25.328 1 93.62 197 LYS B C 1
ATOM 3834 O O . LYS B 1 197 ? 4.051 -9.133 -24.406 1 93.62 197 LYS B O 1
ATOM 3839 N N . ARG B 1 198 ? 3.396 -9.547 -26.578 1 95.31 198 ARG B N 1
ATOM 3840 C CA . ARG B 1 198 ? 4.566 -10.367 -26.875 1 95.31 198 ARG B CA 1
ATOM 3841 C C . ARG B 1 198 ? 5.855 -9.625 -26.531 1 95.31 198 ARG B C 1
ATOM 3843 O O . ARG B 1 198 ? 6.758 -10.195 -25.906 1 95.31 198 ARG B O 1
ATOM 3850 N N . ALA B 1 199 ? 5.949 -8.398 -26.953 1 94.12 199 ALA B N 1
ATOM 3851 C CA . ALA B 1 199 ? 7.168 -7.633 -26.719 1 94.12 199 ALA B CA 1
ATOM 3852 C C . ALA B 1 199 ? 7.453 -7.5 -25.234 1 94.12 199 ALA B C 1
ATOM 3854 O O . ALA B 1 199 ? 8.609 -7.52 -24.812 1 94.12 199 ALA B O 1
ATOM 3855 N N . VAL B 1 200 ? 6.398 -7.348 -24.438 1 94.56 200 VAL B N 1
ATOM 3856 C CA . VAL B 1 200 ? 6.531 -7.25 -23 1 94.56 200 VAL B CA 1
ATOM 3857 C C . VAL B 1 200 ? 7.023 -8.578 -22.438 1 94.56 200 VAL B C 1
ATOM 3859 O O . VAL B 1 200 ? 7.961 -8.617 -21.625 1 94.56 200 VAL B O 1
ATOM 3862 N N . LEU B 1 201 ? 6.457 -9.664 -22.859 1 97.19 201 LEU B N 1
ATOM 3863 C CA . LEU B 1 201 ? 6.84 -11 -22.406 1 97.19 201 LEU B CA 1
ATOM 3864 C C . LEU B 1 201 ? 8.297 -11.289 -22.734 1 97.19 201 LEU B C 1
ATOM 3866 O O . LEU B 1 201 ? 9.031 -11.82 -21.906 1 97.19 201 LEU B O 1
ATOM 3870 N N . GLU B 1 202 ? 8.664 -10.914 -23.922 1 97.38 202 GLU B N 1
ATOM 3871 C CA . GLU B 1 202 ? 10.039 -11.156 -24.375 1 97.38 202 GLU B CA 1
ATOM 3872 C C . GLU B 1 202 ? 11.031 -10.344 -23.547 1 97.38 202 GLU B C 1
ATOM 3874 O O . GLU B 1 202 ? 12.102 -10.844 -23.203 1 97.38 202 GLU B O 1
ATOM 3879 N N . THR B 1 203 ? 10.688 -9.133 -23.328 1 96.06 203 THR B N 1
ATOM 3880 C CA . THR B 1 203 ? 11.547 -8.281 -22.516 1 96.06 203 THR B CA 1
ATOM 3881 C C . THR B 1 203 ? 11.695 -8.852 -21.109 1 96.06 203 THR B C 1
ATOM 3883 O O . THR B 1 203 ? 12.805 -8.953 -20.578 1 96.06 203 THR B O 1
ATOM 3886 N N . MET B 1 204 ? 10.602 -9.266 -20.469 1 97.62 204 MET B N 1
ATOM 3887 C CA . MET B 1 204 ? 10.617 -9.82 -19.125 1 97.62 204 MET B CA 1
ATOM 3888 C C . MET B 1 204 ? 11.383 -11.141 -19.078 1 97.62 204 MET B C 1
ATOM 3890 O O . MET B 1 204 ? 12.164 -11.383 -18.156 1 97.62 204 MET B O 1
ATOM 3894 N N . ARG B 1 205 ? 11.18 -11.922 -20.078 1 98.38 205 ARG B N 1
ATOM 3895 C CA . ARG B 1 205 ? 11.922 -13.18 -20.172 1 98.38 205 ARG B CA 1
ATOM 3896 C C . ARG B 1 205 ? 13.422 -12.922 -20.234 1 98.38 205 ARG B C 1
ATOM 3898 O O . ARG B 1 205 ? 14.211 -13.625 -19.609 1 98.38 205 ARG B O 1
ATOM 3905 N N . GLY B 1 206 ? 13.758 -11.969 -21.031 1 98.31 206 GLY B N 1
ATOM 3906 C CA . GLY B 1 206 ? 15.156 -11.617 -21.172 1 98.31 206 GLY B CA 1
ATOM 3907 C C . GLY B 1 206 ? 15.797 -11.164 -19.875 1 98.31 206 GLY B C 1
ATOM 3908 O O . GLY B 1 206 ? 16.984 -11.414 -19.641 1 98.31 206 GLY B O 1
ATOM 3909 N N . MET B 1 207 ? 15.07 -10.531 -19 1 98.19 207 MET B N 1
ATOM 3910 C CA . MET B 1 207 ? 15.57 -10.117 -17.703 1 98.19 207 MET B CA 1
ATOM 3911 C C . MET B 1 207 ? 15.664 -11.312 -16.75 1 98.19 207 MET B C 1
ATOM 3913 O O . MET B 1 207 ? 16.578 -11.375 -15.93 1 98.19 207 MET B O 1
ATOM 3917 N N . PHE B 1 208 ? 14.766 -12.156 -16.922 1 98.69 208 PHE B N 1
ATOM 3918 C CA . PHE B 1 208 ? 14.562 -13.266 -15.992 1 98.69 208 PHE B CA 1
ATOM 3919 C C . PHE B 1 208 ? 15.586 -14.367 -16.234 1 98.69 208 PHE B C 1
ATOM 3921 O O . PHE B 1 208 ? 16.203 -14.859 -15.289 1 98.69 208 PHE B O 1
ATOM 3928 N N . LEU B 1 209 ? 15.742 -14.742 -17.453 1 98.75 209 LEU B N 1
ATOM 3929 C CA . LEU B 1 209 ? 16.594 -15.875 -17.797 1 98.75 209 LEU B CA 1
ATOM 3930 C C . LEU B 1 209 ? 18.031 -15.43 -18.031 1 98.75 209 LEU B C 1
ATOM 3932 O O . LEU B 1 209 ? 18.266 -14.32 -18.516 1 98.75 209 LEU B O 1
ATOM 3936 N N . SER B 1 210 ? 18.984 -16.328 -17.734 1 97.88 210 SER B N 1
ATOM 3937 C CA . SER B 1 210 ? 20.406 -16.031 -17.969 1 97.88 210 SER B CA 1
ATOM 3938 C C . SER B 1 210 ? 20.766 -16.156 -19.453 1 97.88 210 SER B C 1
ATOM 3940 O O . SER B 1 210 ? 21.531 -15.352 -19.969 1 97.88 210 SER B O 1
ATOM 3942 N N . GLU B 1 211 ? 20.266 -17.156 -20.062 1 96.81 211 GLU B N 1
ATOM 3943 C CA . GLU B 1 211 ? 20.469 -17.422 -21.484 1 96.81 211 GLU B CA 1
ATOM 3944 C C . GLU B 1 211 ? 19.172 -17.844 -22.156 1 96.81 211 GLU B C 1
ATOM 3946 O O . GLU B 1 211 ? 18.297 -18.453 -21.531 1 96.81 211 GLU B O 1
ATOM 3951 N N . PRO B 1 212 ? 19.078 -17.5 -23.375 1 94.81 212 PRO B N 1
ATOM 3952 C CA . PRO B 1 212 ? 17.859 -17.875 -24.109 1 94.81 212 PRO B CA 1
ATOM 3953 C C . PRO B 1 212 ? 17.562 -19.375 -24.031 1 94.81 212 PRO B C 1
ATOM 3955 O O . PRO B 1 212 ? 16.391 -19.766 -23.984 1 94.81 212 PRO B O 1
ATOM 3958 N N . ALA B 1 213 ? 18.547 -20.156 -23.969 1 94.75 213 ALA B N 1
ATOM 3959 C CA . ALA B 1 213 ? 18.375 -21.609 -23.953 1 94.75 213 ALA B CA 1
ATOM 3960 C C . ALA B 1 213 ? 17.688 -22.078 -22.672 1 94.75 213 ALA B C 1
ATOM 3962 O O . ALA B 1 213 ? 17.094 -23.156 -22.641 1 94.75 213 ALA B O 1
ATOM 3963 N N . ASP B 1 214 ? 17.625 -21.234 -21.672 1 97.44 214 ASP B N 1
ATOM 3964 C CA . ASP B 1 214 ? 17.016 -21.562 -20.391 1 97.44 214 ASP B CA 1
ATOM 3965 C C . ASP B 1 214 ? 15.492 -21.594 -20.5 1 97.44 214 ASP B C 1
ATOM 3967 O O . ASP B 1 214 ? 14.805 -22.109 -19.609 1 97.44 214 ASP B O 1
ATOM 3971 N N . ALA B 1 215 ? 14.984 -21.156 -21.641 1 98.12 215 ALA B N 1
ATOM 3972 C CA . ALA B 1 215 ? 13.539 -21.125 -21.859 1 98.12 215 ALA B CA 1
ATOM 3973 C C . ALA B 1 215 ? 12.969 -22.531 -21.906 1 98.12 215 ALA B C 1
ATOM 3975 O O . ALA B 1 215 ? 11.773 -22.734 -21.688 1 98.12 215 ALA B O 1
ATOM 3976 N N . THR B 1 216 ? 13.812 -23.547 -22.094 1 97.75 216 THR B N 1
ATOM 3977 C CA . THR B 1 216 ? 13.344 -24.938 -22.172 1 97.75 216 THR B CA 1
ATOM 3978 C C . THR B 1 216 ? 13.695 -25.703 -20.906 1 97.75 216 THR B C 1
ATOM 3980 O O . THR B 1 216 ? 13.547 -26.922 -20.844 1 97.75 216 THR B O 1
ATOM 3983 N N . ASP B 1 217 ? 14.242 -25.016 -19.938 1 97.06 217 ASP B N 1
ATOM 3984 C CA . ASP B 1 217 ? 14.406 -25.594 -18.609 1 97.06 217 ASP B CA 1
ATOM 3985 C C . ASP B 1 217 ? 13.055 -25.766 -17.906 1 97.06 217 ASP B C 1
ATOM 3987 O O . ASP B 1 217 ? 12.359 -24.797 -17.641 1 97.06 217 ASP B O 1
ATOM 3991 N N . PRO B 1 218 ? 12.648 -27.016 -17.562 1 97.75 218 PRO B N 1
ATOM 3992 C CA . PRO B 1 218 ? 11.352 -27.219 -16.922 1 97.75 218 PRO B CA 1
ATOM 3993 C C . PRO B 1 218 ? 11.203 -26.438 -15.617 1 97.75 218 PRO B C 1
ATOM 3995 O O . PRO B 1 218 ? 10.086 -26.141 -15.195 1 97.75 218 PRO B O 1
ATOM 3998 N N . ARG B 1 219 ? 12.297 -26.047 -14.992 1 97.5 219 ARG B N 1
ATOM 3999 C CA . ARG B 1 219 ? 12.242 -25.266 -13.766 1 97.5 219 ARG B CA 1
ATOM 4000 C C . ARG B 1 219 ? 11.773 -23.828 -14.039 1 97.5 219 ARG B C 1
ATOM 4002 O O . ARG B 1 219 ? 11.203 -23.188 -13.156 1 97.5 219 ARG B O 1
ATOM 4009 N N . ALA B 1 220 ? 12.031 -23.391 -15.273 1 98.31 220 ALA B N 1
ATOM 4010 C CA . ALA B 1 220 ? 11.594 -22.062 -15.703 1 98.31 220 ALA B CA 1
ATOM 4011 C C . ALA B 1 220 ? 10.305 -22.141 -16.516 1 98.31 220 ALA B C 1
ATOM 4013 O O . ALA B 1 220 ? 9.531 -21.188 -16.562 1 98.31 220 ALA B O 1
ATOM 4014 N N . ASN B 1 221 ? 10.086 -23.203 -17.156 1 98.69 221 ASN B N 1
ATOM 4015 C CA . ASN B 1 221 ? 8.953 -23.469 -18.047 1 98.69 221 ASN B CA 1
ATOM 4016 C C . ASN B 1 221 ? 8.164 -24.688 -17.578 1 98.69 221 ASN B C 1
ATOM 4018 O O . ASN B 1 221 ? 8.297 -25.766 -18.156 1 98.69 221 ASN B O 1
ATOM 4022 N N . PRO B 1 222 ? 7.258 -24.438 -16.656 1 98.44 222 PRO B N 1
ATOM 4023 C CA . PRO B 1 222 ? 6.602 -25.594 -16.047 1 98.44 222 PRO B CA 1
ATOM 4024 C C . PRO B 1 222 ? 5.695 -26.359 -17.016 1 98.44 222 PRO B C 1
ATOM 4026 O O . PRO B 1 222 ? 5.227 -27.453 -16.703 1 98.44 222 PRO B O 1
ATOM 4029 N N . LEU B 1 223 ? 5.457 -25.859 -18.219 1 98.62 223 LEU B N 1
ATOM 4030 C CA . LEU B 1 223 ? 4.684 -26.594 -19.219 1 98.62 223 LEU B CA 1
ATOM 4031 C C . LEU B 1 223 ? 5.48 -27.781 -19.75 1 98.62 223 LEU B C 1
ATOM 4033 O O . LEU B 1 223 ? 4.922 -28.656 -20.422 1 98.62 223 LEU B O 1
ATOM 4037 N N . LEU B 1 224 ? 6.773 -27.828 -19.422 1 98.38 224 LEU B N 1
ATOM 4038 C CA . LEU B 1 224 ? 7.633 -28.906 -19.891 1 98.38 224 LEU B CA 1
A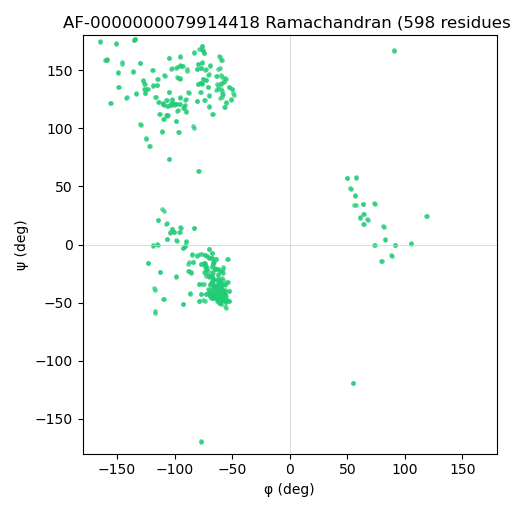TOM 4039 C C . LEU B 1 224 ? 7.844 -29.953 -18.797 1 98.38 224 LEU B C 1
ATOM 4041 O O . LEU B 1 224 ? 8.688 -30.844 -18.953 1 98.38 224 LEU B O 1
ATOM 4045 N N . SER B 1 225 ? 7.125 -29.906 -17.734 1 98 225 SER B N 1
ATOM 4046 C CA . SER B 1 225 ? 7.242 -30.828 -16.609 1 98 225 SER B CA 1
ATOM 4047 C C . SER B 1 225 ? 6.238 -31.969 -16.734 1 98 225 SER B C 1
ATOM 4049 O O . SER B 1 225 ? 5.309 -31.906 -17.531 1 98 225 SER B O 1
ATOM 4051 N N . ASP B 1 226 ? 6.527 -33.031 -15.969 1 97.75 226 ASP B N 1
ATOM 4052 C CA . ASP B 1 226 ? 5.625 -34.188 -15.828 1 97.75 226 ASP B CA 1
ATOM 4053 C C . ASP B 1 226 ? 4.691 -34 -14.633 1 97.75 226 ASP B C 1
ATOM 4055 O O . ASP B 1 226 ? 5.145 -33.969 -13.484 1 97.75 226 ASP B O 1
ATOM 4059 N N . TYR B 1 227 ? 3.352 -33.938 -14.891 1 98.56 227 TYR B N 1
ATOM 4060 C CA . TYR B 1 227 ? 2.393 -33.594 -13.852 1 98.56 227 TYR B CA 1
ATOM 4061 C C . TYR B 1 227 ? 1.816 -34.812 -13.18 1 98.56 227 TYR B C 1
ATOM 4063 O O . TYR B 1 227 ? 0.798 -34.75 -12.492 1 98.56 227 TYR B O 1
ATOM 4071 N N . THR B 1 228 ? 2.451 -36 -13.391 1 97.88 228 THR B N 1
ATOM 4072 C CA . THR B 1 228 ? 2.037 -37.219 -12.68 1 97.88 228 THR B CA 1
ATOM 4073 C C . THR B 1 228 ? 2.129 -37 -11.172 1 97.88 228 THR B C 1
ATOM 4075 O O . THR B 1 228 ? 3.145 -36.531 -10.664 1 97.88 228 THR B O 1
ATOM 4078 N N . ASP B 1 229 ? 1.093 -37.312 -10.445 1 96.56 229 ASP B N 1
ATOM 4079 C CA . ASP B 1 229 ? 0.98 -37.25 -8.992 1 96.56 229 ASP B CA 1
ATOM 4080 C C . ASP B 1 229 ? 1.115 -35.812 -8.492 1 96.56 229 ASP B C 1
ATOM 4082 O O . ASP B 1 229 ? 1.487 -35.594 -7.336 1 96.56 229 ASP B O 1
ATOM 4086 N N . PHE B 1 230 ? 0.957 -34.875 -9.359 1 98.44 230 PHE B N 1
ATOM 4087 C CA . PHE B 1 230 ? 0.959 -33.469 -8.969 1 98.44 230 PHE B CA 1
ATOM 4088 C C . PHE B 1 230 ? -0.295 -33.125 -8.172 1 98.44 230 PHE B C 1
ATOM 4090 O O . PHE B 1 230 ? -1.36 -33.688 -8.406 1 98.44 230 PHE B O 1
ATOM 4097 N N . PRO B 1 231 ? -0.226 -32.188 -7.168 1 98.75 231 PRO B N 1
ATOM 4098 C CA . PRO B 1 231 ? -1.417 -31.812 -6.406 1 98.75 231 PRO B CA 1
ATOM 4099 C C . PRO B 1 231 ? -2.508 -31.203 -7.285 1 98.75 231 PRO B C 1
ATOM 4101 O O . PRO B 1 231 ? -2.238 -30.797 -8.414 1 98.75 231 PRO B O 1
ATOM 4104 N N . PRO B 1 232 ? -3.779 -31.172 -6.734 1 98.88 232 PRO B N 1
ATOM 4105 C CA . PRO B 1 232 ? -4.863 -30.531 -7.473 1 98.88 232 PRO B CA 1
ATOM 4106 C C . PRO B 1 232 ? -4.543 -29.078 -7.836 1 98.88 232 PRO B C 1
ATOM 4108 O O . PRO B 1 232 ? -3.947 -28.359 -7.031 1 98.88 232 PRO B O 1
ATOM 4111 N N . VAL B 1 233 ? -5.02 -28.703 -9.055 1 98.94 233 VAL B N 1
ATOM 4112 C CA . VAL B 1 233 ? -4.715 -27.359 -9.555 1 98.94 233 VAL B CA 1
ATOM 4113 C C . VAL B 1 233 ? -6.008 -26.641 -9.945 1 98.94 233 VAL B C 1
ATOM 4115 O O . VAL B 1 233 ? -6.895 -27.25 -10.555 1 98.94 233 VAL B O 1
ATOM 4118 N N . TYR B 1 234 ? -6.164 -25.391 -9.539 1 99 234 TYR B N 1
ATOM 4119 C CA . TYR B 1 234 ? -7.188 -24.484 -10.055 1 99 234 TYR B CA 1
ATOM 4120 C C . TYR B 1 234 ? -6.57 -23.391 -10.906 1 99 234 TYR B C 1
ATOM 4122 O O . TYR B 1 234 ? -5.719 -22.625 -10.43 1 99 234 TYR B O 1
ATOM 4130 N N . VAL B 1 235 ? -6.977 -23.344 -12.141 1 98.94 235 VAL B N 1
ATOM 4131 C CA . VAL B 1 235 ? -6.496 -22.297 -13.047 1 98.94 235 VAL B CA 1
ATOM 4132 C C . VAL B 1 235 ? -7.629 -21.328 -13.352 1 98.94 235 VAL B C 1
ATOM 4134 O O . VAL B 1 235 ? -8.703 -21.734 -13.805 1 98.94 235 VAL B O 1
ATOM 4137 N N . SER B 1 236 ? -7.441 -20.078 -13.047 1 98.94 236 SER B N 1
ATOM 4138 C CA . SER B 1 236 ? -8.367 -19.016 -13.383 1 98.94 236 SER B CA 1
ATOM 4139 C C . SER B 1 236 ? -7.727 -18 -14.328 1 98.94 236 SER B C 1
ATOM 4141 O O . SER B 1 236 ? -6.629 -17.5 -14.07 1 98.94 236 SER B O 1
ATOM 4143 N N . VAL B 1 237 ? -8.406 -17.734 -15.469 1 98.88 237 VAL B N 1
ATOM 4144 C CA . VAL B 1 237 ? -7.781 -16.891 -16.484 1 98.88 237 VAL B CA 1
ATOM 4145 C C . VAL B 1 237 ? -8.852 -16.109 -17.234 1 98.88 237 VAL B C 1
ATOM 4147 O O . VAL B 1 237 ? -10 -16.547 -17.344 1 98.88 237 VAL B O 1
ATOM 4150 N N . GLY B 1 238 ? -8.484 -14.891 -17.672 1 98.5 238 GLY B N 1
ATOM 4151 C CA . GLY B 1 238 ? -9.375 -14.086 -18.5 1 98.5 238 GLY B CA 1
ATOM 4152 C C . GLY B 1 238 ? -9.352 -14.484 -19.953 1 98.5 238 GLY B C 1
ATOM 4153 O O . GLY B 1 238 ? -8.312 -14.867 -20.484 1 98.5 238 GLY B O 1
ATOM 4154 N N . GLY B 1 239 ? -10.477 -14.266 -20.609 1 98.06 239 GLY B N 1
ATOM 4155 C CA . GLY B 1 239 ? -10.617 -14.656 -22 1 98.06 239 GLY B CA 1
ATOM 4156 C C . GLY B 1 239 ? -9.836 -13.766 -22.953 1 98.06 239 GLY B C 1
ATOM 4157 O O . GLY B 1 239 ? -9.5 -14.18 -24.062 1 98.06 239 GLY B O 1
ATOM 4158 N N . TYR B 1 240 ? -9.445 -12.586 -22.547 1 97.62 240 TYR B N 1
ATOM 4159 C CA . TYR B 1 240 ? -8.773 -11.625 -23.406 1 97.62 240 TYR B CA 1
ATOM 4160 C C . TYR B 1 240 ? -7.258 -11.789 -23.328 1 97.62 240 TYR B C 1
ATOM 4162 O O . TYR B 1 240 ? -6.516 -11.148 -24.078 1 97.62 240 TYR B O 1
ATOM 4170 N N . GLU B 1 241 ? -6.828 -12.688 -22.531 1 98.19 241 GLU B N 1
ATOM 4171 C CA . GLU B 1 241 ? -5.398 -12.742 -22.219 1 98.19 241 GLU B CA 1
ATOM 4172 C C . GLU B 1 241 ? -4.625 -13.43 -23.344 1 98.19 241 GLU B C 1
ATOM 4174 O O . GLU B 1 241 ? -5.039 -14.484 -23.828 1 98.19 241 GLU B O 1
ATOM 4179 N N . THR B 1 242 ? -3.459 -12.898 -23.703 1 98.44 242 THR B N 1
ATOM 4180 C CA . THR B 1 242 ? -2.543 -13.57 -24.609 1 98.44 242 THR B CA 1
ATOM 4181 C C . THR B 1 242 ? -2.012 -14.859 -23.984 1 98.44 242 THR B C 1
ATOM 4183 O O . THR B 1 242 ? -1.613 -15.781 -24.688 1 98.44 242 THR B O 1
ATOM 4186 N N . LEU B 1 243 ? -2.074 -14.953 -22.672 1 98.38 243 LEU B N 1
ATOM 4187 C CA . LEU B 1 243 ? -1.534 -16.094 -21.938 1 98.38 243 LEU B CA 1
ATOM 4188 C C . LEU B 1 243 ? -2.588 -17.172 -21.766 1 98.38 243 LEU B C 1
ATOM 4190 O O . LEU B 1 243 ? -2.346 -18.188 -21.109 1 98.38 243 LEU B O 1
ATOM 4194 N N . LEU B 1 244 ? -3.781 -16.984 -22.328 1 98.75 244 LEU B N 1
ATOM 4195 C CA . LEU B 1 244 ? -4.887 -17.938 -22.172 1 98.75 244 LEU B CA 1
ATOM 4196 C C . LEU B 1 244 ? -4.453 -19.344 -22.547 1 98.75 244 LEU B C 1
ATOM 4198 O O . LEU B 1 244 ? -4.812 -20.312 -21.875 1 98.75 244 LEU B O 1
ATOM 4202 N N . ASP B 1 245 ? -3.676 -19.453 -23.578 1 98.62 245 ASP B N 1
ATOM 4203 C CA . ASP B 1 245 ? -3.268 -20.781 -24.047 1 98.62 245 ASP B CA 1
ATOM 4204 C C . ASP B 1 245 ? -2.361 -21.469 -23.031 1 98.62 245 ASP B C 1
ATOM 4206 O O . ASP B 1 245 ? -2.307 -22.703 -22.984 1 98.62 245 ASP B O 1
ATOM 4210 N N . ASP B 1 246 ? -1.553 -20.734 -22.234 1 98.75 246 ASP B N 1
ATOM 4211 C CA . ASP B 1 246 ? -0.775 -21.344 -21.172 1 98.75 246 ASP B CA 1
ATOM 4212 C C . ASP B 1 246 ? -1.677 -22.125 -20.203 1 98.75 246 ASP B C 1
ATOM 4214 O O . ASP B 1 246 ? -1.33 -23.219 -19.766 1 98.75 246 ASP B O 1
ATOM 4218 N N . SER B 1 247 ? -2.799 -21.5 -19.859 1 98.88 247 SER B N 1
ATOM 4219 C CA . SER B 1 247 ? -3.762 -22.109 -18.953 1 98.88 247 SER B CA 1
ATOM 4220 C C . SER B 1 247 ? -4.363 -23.375 -19.562 1 98.88 247 SER B C 1
ATOM 4222 O O . SER B 1 247 ? -4.477 -24.406 -18.891 1 98.88 247 SER B O 1
ATOM 4224 N N . ARG B 1 248 ? -4.738 -23.281 -20.812 1 98.81 248 ARG B N 1
ATOM 4225 C CA . ARG B 1 248 ? -5.336 -24.422 -21.5 1 98.81 248 ARG B CA 1
ATOM 4226 C C . ARG B 1 248 ? -4.348 -25.578 -21.609 1 98.81 248 ARG B C 1
ATOM 4228 O O . ARG B 1 248 ? -4.699 -26.734 -21.344 1 98.81 248 ARG B O 1
ATOM 4235 N N . ARG B 1 249 ? -3.131 -25.281 -22.016 1 98.81 249 ARG B N 1
ATOM 4236 C CA . ARG B 1 249 ? -2.098 -26.297 -22.141 1 98.81 249 ARG B CA 1
ATOM 4237 C C . ARG B 1 249 ? -1.783 -26.938 -20.797 1 98.81 249 ARG B C 1
ATOM 4239 O O . ARG B 1 249 ? -1.567 -28.156 -20.719 1 98.81 249 ARG B O 1
ATOM 4246 N N . LEU B 1 250 ? -1.755 -26.141 -19.75 1 98.94 250 LEU B N 1
ATOM 4247 C CA . LEU B 1 250 ? -1.542 -26.672 -18.422 1 98.94 250 LEU B CA 1
ATOM 4248 C C . LEU B 1 250 ? -2.637 -27.672 -18.047 1 98.94 250 LEU B C 1
ATOM 4250 O O . LEU B 1 250 ? -2.348 -28.766 -17.562 1 98.94 250 LEU B O 1
ATOM 4254 N N . ALA B 1 251 ? -3.893 -27.25 -18.219 1 98.88 251 ALA B N 1
ATOM 4255 C CA . ALA B 1 251 ? -5.02 -28.125 -17.906 1 98.88 251 ALA B CA 1
ATOM 4256 C C . ALA B 1 251 ? -4.926 -29.438 -18.688 1 98.88 251 ALA B C 1
ATOM 4258 O O . ALA B 1 251 ? -5.148 -30.516 -18.125 1 98.88 251 ALA B O 1
ATOM 4259 N N . GLU B 1 252 ? -4.574 -29.359 -19.922 1 98.69 252 GLU B N 1
ATOM 4260 C CA . GLU B 1 252 ? -4.449 -30.531 -20.766 1 98.69 252 GLU B CA 1
ATOM 4261 C C . GLU B 1 252 ? -3.365 -31.469 -20.234 1 98.69 252 GLU B C 1
ATOM 4263 O O . GLU B 1 252 ? -3.545 -32.688 -20.219 1 98.69 252 GLU B O 1
ATOM 4268 N N . LEU B 1 253 ? -2.199 -30.906 -19.891 1 98.69 253 LEU B N 1
ATOM 4269 C CA . LEU B 1 253 ? -1.092 -31.703 -19.359 1 98.69 253 LEU B CA 1
ATOM 4270 C C . LEU B 1 253 ? -1.52 -32.469 -18.109 1 98.69 253 LEU B C 1
ATOM 4272 O O . LEU B 1 253 ? -1.172 -33.656 -17.953 1 98.69 253 LEU B O 1
ATOM 4276 N N . ILE B 1 254 ? -2.273 -31.844 -17.234 1 98.88 254 ILE B N 1
ATOM 4277 C CA . ILE B 1 254 ? -2.691 -32.469 -15.977 1 98.88 254 ILE B CA 1
ATOM 4278 C C . ILE B 1 254 ? -3.748 -33.531 -16.234 1 98.88 254 ILE B C 1
ATOM 4280 O O . ILE B 1 254 ? -3.689 -34.625 -15.68 1 98.88 254 ILE B O 1
ATOM 4284 N N . GLU B 1 255 ? -4.68 -33.219 -17.094 1 98.62 255 GLU B N 1
ATOM 4285 C CA . GLU B 1 255 ? -5.742 -34.156 -17.453 1 98.62 255 GLU B CA 1
ATOM 4286 C C . GLU B 1 255 ? -5.172 -35.438 -18.094 1 98.62 255 GLU B C 1
ATOM 4288 O O . GLU B 1 255 ? -5.672 -36.531 -17.859 1 98.62 255 GLU B O 1
ATOM 4293 N N . LYS B 1 256 ? -4.164 -35.25 -18.875 1 98.19 256 LYS B N 1
ATOM 4294 C CA . LYS B 1 256 ? -3.543 -36.344 -19.594 1 98.19 256 LYS B CA 1
ATOM 4295 C C . LYS B 1 256 ? -3.045 -37.438 -18.641 1 98.19 256 LYS B C 1
ATOM 4297 O O . LYS B 1 256 ? -3.021 -38.625 -18.984 1 98.19 256 LYS B O 1
ATOM 4302 N N . VAL B 1 257 ? -2.67 -37.062 -17.484 1 98.25 257 VAL B N 1
ATOM 4303 C CA . VAL B 1 257 ? -2.139 -38.031 -16.516 1 98.25 257 VAL B CA 1
ATOM 4304 C C . VAL B 1 257 ? -3.176 -38.281 -15.43 1 98.25 257 VAL B C 1
ATOM 4306 O O . VAL B 1 257 ? -2.832 -38.75 -14.336 1 98.25 257 VAL B O 1
ATOM 4309 N N . SER B 1 258 ? -4.438 -37.969 -15.641 1 98.06 258 SER B N 1
ATOM 4310 C CA . SER B 1 258 ? -5.586 -38.188 -14.773 1 98.06 258 SER B CA 1
ATOM 4311 C C . SER B 1 258 ? -5.453 -37.406 -13.469 1 98.06 258 SER B C 1
ATOM 4313 O O . SER B 1 258 ? -5.93 -37.844 -12.422 1 98.06 258 SER B O 1
ATOM 4315 N N . GLY B 1 259 ? -4.688 -36.281 -13.539 1 98.5 259 GLY B N 1
ATOM 4316 C CA . GLY B 1 259 ? -4.645 -35.375 -12.406 1 98.5 259 GLY B CA 1
ATOM 4317 C C . GLY B 1 259 ? -5.902 -34.531 -12.273 1 98.5 259 GLY B C 1
ATOM 4318 O O . GLY B 1 259 ? -6.734 -34.5 -13.188 1 98.5 259 GLY B O 1
ATOM 4319 N N . GLU B 1 260 ? -6.074 -33.875 -11.125 1 98.69 260 GLU B N 1
ATOM 4320 C CA . GLU B 1 260 ? -7.211 -32.969 -10.883 1 98.69 260 GLU B CA 1
ATOM 4321 C C . GLU B 1 260 ? -6.891 -31.547 -11.289 1 98.69 260 GLU B C 1
ATOM 4323 O O . GLU B 1 260 ? -5.906 -30.969 -10.82 1 98.69 260 GLU B O 1
ATOM 4328 N N . VAL B 1 261 ? -7.723 -31.016 -12.133 1 98.88 261 VAL B N 1
ATOM 4329 C CA . VAL B 1 261 ? -7.535 -29.641 -12.547 1 98.88 261 VAL B CA 1
ATOM 4330 C C . VAL B 1 261 ? -8.891 -29 -12.859 1 98.88 261 VAL B C 1
ATOM 4332 O O . VAL B 1 261 ? -9.789 -29.656 -13.391 1 98.88 261 VAL B O 1
ATOM 4335 N N . VAL B 1 262 ? -9.086 -27.781 -12.383 1 98.94 262 VAL B N 1
ATOM 4336 C CA . VAL B 1 262 ? -10.188 -26.922 -12.805 1 98.94 262 VAL B CA 1
ATOM 4337 C C . VAL B 1 262 ? -9.648 -25.797 -13.688 1 98.94 262 VAL B C 1
ATOM 4339 O O . VAL B 1 262 ? -8.68 -25.125 -13.32 1 98.94 262 VAL B O 1
ATOM 4342 N N . LEU B 1 263 ? -10.164 -25.672 -14.852 1 98.94 263 LEU B N 1
ATOM 4343 C CA . LEU B 1 263 ? -9.891 -24.531 -15.711 1 98.94 263 LEU B CA 1
ATOM 4344 C C . LEU B 1 263 ? -11.086 -23.594 -15.758 1 98.94 263 LEU B C 1
ATOM 4346 O O . LEU B 1 263 ? -12.141 -23.953 -16.297 1 98.94 263 LEU B O 1
ATOM 4350 N N . ASP B 1 264 ? -10.961 -22.438 -15.195 1 98.88 264 ASP B N 1
ATOM 4351 C CA . ASP B 1 264 ? -11.992 -21.406 -15.102 1 98.88 264 ASP B CA 1
ATOM 4352 C C . ASP B 1 264 ? -11.641 -20.203 -15.969 1 98.88 264 ASP B C 1
ATOM 4354 O O . ASP B 1 264 ? -10.883 -19.328 -15.547 1 98.88 264 ASP B O 1
ATOM 4358 N N . VAL B 1 265 ? -12.219 -20.172 -17.188 1 98.75 265 VAL B N 1
ATOM 4359 C CA . VAL B 1 265 ? -11.992 -19.062 -18.094 1 98.75 265 VAL B CA 1
ATOM 4360 C C . VAL B 1 265 ? -13.125 -18.047 -17.969 1 98.75 265 VAL B C 1
ATOM 4362 O O . VAL B 1 265 ? -14.297 -18.391 -18.156 1 98.75 265 VAL B O 1
ATOM 4365 N N . VAL B 1 266 ? -12.82 -16.859 -17.625 1 98.38 266 VAL B N 1
ATOM 4366 C CA . VAL B 1 266 ? -13.828 -15.797 -17.5 1 98.38 266 VAL B CA 1
ATOM 4367 C C . VAL B 1 266 ? -13.797 -14.914 -18.75 1 98.38 266 VAL B C 1
ATOM 4369 O O . VAL B 1 266 ? -12.781 -14.273 -19.047 1 98.38 266 VAL B O 1
ATOM 4372 N N . ASP B 1 267 ? -14.891 -14.836 -19.453 1 96.62 267 ASP B N 1
ATOM 4373 C CA . ASP B 1 267 ? -14.984 -14.203 -20.766 1 96.62 267 ASP B CA 1
ATOM 4374 C C . ASP B 1 267 ? -14.656 -12.719 -20.688 1 96.62 267 ASP B C 1
ATOM 4376 O O . ASP B 1 267 ? -15.086 -12.031 -19.75 1 96.62 267 ASP B O 1
ATOM 4380 N N . GLU B 1 268 ? -13.852 -12.266 -21.594 1 96.81 268 GLU B N 1
ATOM 4381 C CA . GLU B 1 268 ? -13.602 -10.859 -21.906 1 96.81 268 GLU B CA 1
ATOM 4382 C C . GLU B 1 268 ? -12.898 -10.156 -20.75 1 96.81 268 GLU B C 1
ATOM 4384 O O . GLU B 1 268 ? -13.047 -8.938 -20.594 1 96.81 268 GLU B O 1
ATOM 4389 N N . GLN B 1 269 ? -12.25 -10.906 -19.922 1 97.94 269 GLN B N 1
ATOM 4390 C CA . GLN B 1 269 ? -11.484 -10.32 -18.828 1 97.94 269 GLN B CA 1
ATOM 4391 C C . GLN B 1 269 ? -10.008 -10.203 -19.188 1 97.94 269 GLN B C 1
ATOM 4393 O O . GLN B 1 269 ? -9.461 -11.07 -19.875 1 97.94 269 GLN B O 1
ATOM 4398 N N . GLN B 1 270 ? -9.391 -9.125 -18.719 1 98.12 270 GLN B N 1
ATOM 4399 C CA . GLN B 1 270 ? -7.988 -8.812 -18.969 1 98.12 270 GLN B CA 1
ATOM 4400 C C . GLN B 1 270 ? -7.082 -9.633 -18.062 1 98.12 270 GLN B C 1
ATOM 4402 O O . GLN B 1 270 ? -7.559 -10.336 -17.156 1 98.12 270 GLN B O 1
ATOM 4407 N N . HIS B 1 271 ? -5.785 -9.578 -18.422 1 98.31 271 HIS B N 1
ATOM 4408 C CA . HIS B 1 271 ? -4.742 -10.258 -17.656 1 98.31 271 HIS B CA 1
ATOM 4409 C C . HIS B 1 271 ? -4.836 -9.914 -16.172 1 98.31 271 HIS B C 1
ATOM 4411 O O . HIS B 1 271 ? -4.879 -8.734 -15.797 1 98.31 271 HIS B O 1
ATOM 4417 N N . VAL B 1 272 ? -4.941 -10.969 -15.273 1 98.69 272 VAL B N 1
ATOM 4418 C CA . VAL B 1 272 ? -5.023 -10.906 -13.82 1 98.69 272 VAL B CA 1
ATOM 4419 C C . VAL B 1 272 ? -6.211 -10.031 -13.414 1 98.69 272 VAL B C 1
ATOM 4421 O O . VAL B 1 272 ? -6.109 -9.234 -12.484 1 98.69 272 VAL B O 1
ATOM 4424 N N . PHE B 1 273 ? -7.348 -10.148 -14.047 1 98.75 273 PHE B N 1
ATOM 4425 C CA . PHE B 1 273 ? -8.57 -9.406 -13.75 1 98.75 273 PHE B CA 1
ATOM 4426 C C . PHE B 1 273 ? -8.953 -9.57 -12.289 1 98.75 273 PHE B C 1
ATOM 4428 O O . PHE B 1 273 ? -9.773 -8.812 -11.773 1 98.75 273 PHE B O 1
ATOM 4435 N N . HIS B 1 274 ? -8.328 -10.531 -11.547 1 98.94 274 HIS B N 1
ATOM 4436 C CA . HIS B 1 274 ? -8.555 -10.789 -10.133 1 98.94 274 HIS B CA 1
ATOM 4437 C C . HIS B 1 274 ? -8.25 -9.547 -9.297 1 98.94 274 HIS B C 1
ATOM 4439 O O . HIS B 1 274 ? -8.852 -9.352 -8.234 1 98.94 274 HIS B O 1
ATOM 4445 N N . PHE B 1 275 ? -7.418 -8.656 -9.828 1 98.88 275 PHE B N 1
ATOM 4446 C CA . PHE B 1 275 ? -7.043 -7.445 -9.109 1 98.88 275 PHE B CA 1
ATOM 4447 C C . PHE B 1 275 ? -8.242 -6.52 -8.953 1 98.88 275 PHE B C 1
ATOM 4449 O O . PHE B 1 275 ? -8.203 -5.566 -8.18 1 98.88 275 PHE B O 1
ATOM 4456 N N . ASN B 1 276 ? -9.328 -6.785 -9.648 1 98.81 276 ASN B N 1
ATOM 4457 C CA . ASN B 1 276 ? -10.539 -5.996 -9.469 1 98.81 276 ASN B CA 1
ATOM 4458 C C . ASN B 1 276 ? -11.359 -6.488 -8.281 1 98.81 276 ASN B C 1
ATOM 4460 O O . ASN B 1 276 ? -12.531 -6.129 -8.133 1 98.81 276 ASN B O 1
ATOM 4464 N N . ALA B 1 277 ? -10.773 -7.324 -7.41 1 98.88 277 ALA B N 1
ATOM 4465 C CA . ALA B 1 277 ? -11.453 -7.832 -6.223 1 98.88 277 ALA B CA 1
ATOM 4466 C C . ALA B 1 277 ? -12.039 -6.691 -5.395 1 98.88 277 ALA B C 1
ATOM 4468 O O . ALA B 1 277 ? -11.367 -5.691 -5.141 1 98.88 277 ALA B O 1
ATOM 4469 N N . GLY B 1 278 ? -13.289 -6.875 -4.949 1 98.69 278 GLY B N 1
ATOM 4470 C CA . GLY B 1 278 ? -14.008 -5.852 -4.207 1 98.69 278 GLY B CA 1
ATOM 4471 C C . GLY B 1 278 ? -14.594 -4.773 -5.094 1 98.69 278 GLY B C 1
ATOM 4472 O O . GLY B 1 278 ? -15.445 -3.996 -4.652 1 98.69 278 GLY B O 1
ATOM 4473 N N . ARG B 1 279 ? -14.172 -4.703 -6.34 1 98.44 279 ARG B N 1
ATOM 4474 C CA . ARG B 1 279 ? -14.594 -3.656 -7.266 1 98.44 279 ARG B CA 1
ATOM 4475 C C . ARG B 1 279 ? -15.516 -4.215 -8.344 1 98.44 279 ARG B C 1
ATOM 4477 O O . ARG B 1 279 ? -16.609 -3.684 -8.57 1 98.44 279 ARG B O 1
ATOM 4484 N N . ALA B 1 280 ? -15.148 -5.309 -8.938 1 98.62 280 ALA B N 1
ATOM 4485 C CA . ALA B 1 280 ? -15.875 -5.871 -10.07 1 98.62 280 ALA B CA 1
ATOM 4486 C C . ALA B 1 280 ? -16.484 -7.23 -9.719 1 98.62 280 ALA B C 1
ATOM 4488 O O . ALA B 1 280 ? -15.812 -8.078 -9.125 1 98.62 280 ALA B O 1
ATOM 4489 N N . PRO B 1 281 ? -17.734 -7.516 -10.117 1 98.19 281 PRO B N 1
ATOM 4490 C CA . PRO B 1 281 ? -18.359 -8.797 -9.797 1 98.19 281 PRO B CA 1
ATOM 4491 C C . PRO B 1 281 ? -17.625 -9.984 -10.406 1 98.19 281 PRO B C 1
ATOM 4493 O O . PRO B 1 281 ? -17.594 -11.07 -9.82 1 98.19 281 PRO B O 1
ATOM 4496 N N . GLU B 1 282 ? -17 -9.828 -11.625 1 98.5 282 GLU B N 1
ATOM 4497 C CA . GLU B 1 282 ? -16.297 -10.93 -12.273 1 98.5 282 GLU B CA 1
ATOM 4498 C C . GLU B 1 282 ? -15.141 -11.43 -11.406 1 98.5 282 GLU B C 1
ATOM 4500 O O . GLU B 1 282 ? -14.953 -12.633 -11.242 1 98.5 282 GLU B O 1
ATOM 4505 N N . ALA B 1 283 ? -14.414 -10.484 -10.875 1 98.75 283 ALA B N 1
ATOM 4506 C CA . ALA B 1 283 ? -13.289 -10.828 -10 1 98.75 283 ALA B CA 1
ATOM 4507 C C . ALA B 1 283 ? -13.781 -11.461 -8.703 1 98.75 283 ALA B C 1
ATOM 4509 O O . ALA B 1 283 ? -13.234 -12.477 -8.258 1 98.75 283 ALA B O 1
ATOM 4510 N N . ASP B 1 284 ? -14.82 -10.867 -8.086 1 98.81 284 ASP B N 1
ATOM 4511 C CA . ASP B 1 284 ? -15.367 -11.375 -6.836 1 98.81 284 ASP B CA 1
ATOM 4512 C C . ASP B 1 284 ? -15.898 -12.797 -7.012 1 98.81 284 ASP B C 1
ATOM 4514 O O . ASP B 1 284 ? -15.68 -13.656 -6.148 1 98.81 284 ASP B O 1
ATOM 4518 N N . GLN B 1 285 ? -16.531 -13.023 -8.078 1 98.75 285 GLN B N 1
ATOM 4519 C CA . GLN B 1 285 ? -17.094 -14.344 -8.344 1 98.75 285 GLN B CA 1
ATOM 4520 C C . GLN B 1 285 ? -15.984 -15.375 -8.57 1 98.75 285 GLN B C 1
ATOM 4522 O O . GLN B 1 285 ? -16.062 -16.5 -8.086 1 98.75 285 GLN B O 1
ATOM 4527 N N . ALA B 1 286 ? -14.984 -15 -9.336 1 98.88 286 ALA B N 1
ATOM 4528 C CA . ALA B 1 286 ? -13.867 -15.906 -9.578 1 98.88 286 ALA B CA 1
ATOM 4529 C C . ALA B 1 286 ? -13.172 -16.297 -8.273 1 98.88 286 ALA B C 1
ATOM 4531 O O . ALA B 1 286 ? -12.922 -17.469 -8.016 1 98.88 286 ALA B O 1
ATOM 4532 N N . LEU B 1 287 ? -12.906 -15.312 -7.434 1 98.94 287 LEU B N 1
ATOM 4533 C CA . LEU B 1 287 ? -12.234 -15.578 -6.164 1 98.94 287 LEU B CA 1
ATOM 4534 C C . LEU B 1 287 ? -13.117 -16.438 -5.254 1 98.94 287 LEU B C 1
ATOM 4536 O O . LEU B 1 287 ? -12.609 -17.266 -4.504 1 98.94 287 LEU B O 1
ATOM 4540 N N . SER B 1 288 ? -14.391 -16.188 -5.301 1 98.94 288 SER B N 1
ATOM 4541 C CA . SER B 1 288 ? -15.312 -17 -4.516 1 98.94 288 SER B CA 1
ATOM 4542 C C . SER B 1 288 ? -15.273 -18.453 -4.949 1 98.94 288 SER B C 1
ATOM 4544 O O . SER B 1 288 ? -15.266 -19.359 -4.109 1 98.94 288 SER B O 1
ATOM 4546 N N . ARG B 1 289 ? -15.266 -18.703 -6.273 1 98.94 289 ARG B N 1
ATOM 4547 C CA . ARG B 1 289 ? -15.18 -20.062 -6.781 1 98.94 289 ARG B CA 1
ATOM 4548 C C . ARG B 1 289 ? -13.875 -20.734 -6.352 1 98.94 289 ARG B C 1
ATOM 4550 O O . ARG B 1 289 ? -13.875 -21.891 -5.934 1 98.94 289 ARG B O 1
ATOM 4557 N N . ILE B 1 290 ? -12.844 -20 -6.445 1 98.94 290 ILE B N 1
ATOM 4558 C CA . ILE B 1 290 ? -11.531 -20.531 -6.066 1 98.94 290 ILE B CA 1
ATOM 4559 C C . ILE B 1 290 ? -11.531 -20.891 -4.582 1 98.94 290 ILE B C 1
ATOM 4561 O O . ILE B 1 290 ? -11.07 -21.953 -4.195 1 98.94 290 ILE B O 1
ATOM 4565 N N . ALA B 1 291 ? -12.023 -19.969 -3.756 1 98.94 291 ALA B N 1
ATOM 4566 C CA . ALA B 1 291 ? -12.047 -20.188 -2.311 1 98.94 291 ALA B CA 1
ATOM 4567 C C . ALA B 1 291 ? -12.867 -21.422 -1.95 1 98.94 291 ALA B C 1
ATOM 4569 O O . ALA B 1 291 ? -12.453 -22.219 -1.105 1 98.94 291 ALA B O 1
ATOM 4570 N N . GLN B 1 292 ? -14 -21.531 -2.592 1 98.81 292 GLN B N 1
ATOM 4571 C CA . GLN B 1 292 ? -14.867 -22.672 -2.332 1 98.81 292 GLN B CA 1
ATOM 4572 C C . GLN B 1 292 ? -14.172 -23.984 -2.695 1 98.81 292 GLN B C 1
ATOM 4574 O O . GLN B 1 292 ? -14.32 -24.984 -1.996 1 98.81 292 GLN B O 1
ATOM 4579 N N . TRP B 1 293 ? -13.461 -23.969 -3.783 1 98.88 293 TRP B N 1
ATOM 4580 C CA . TRP B 1 293 ? -12.711 -25.141 -4.227 1 98.88 293 TRP B CA 1
ATOM 4581 C C . TRP B 1 293 ? -11.547 -25.422 -3.291 1 98.88 293 TRP B C 1
ATOM 4583 O O . TRP B 1 293 ? -11.227 -26.594 -3.023 1 98.88 293 TRP B O 1
ATOM 4593 N N . LEU B 1 294 ? -10.938 -24.422 -2.754 1 98.81 294 LEU B N 1
ATOM 4594 C CA . LEU B 1 294 ? -9.703 -24.516 -1.987 1 98.81 294 LEU B CA 1
ATOM 4595 C C . LEU B 1 294 ? -9.977 -25 -0.568 1 98.81 294 LEU B C 1
ATOM 4597 O O . LEU B 1 294 ? -9.156 -25.719 0.012 1 98.81 294 LEU B O 1
ATOM 4601 N N . ARG B 1 295 ? -11.07 -24.672 0.049 1 98.75 295 ARG B N 1
ATOM 4602 C CA . ARG B 1 295 ? -11.391 -24.906 1.453 1 98.75 295 ARG B CA 1
ATOM 4603 C C . ARG B 1 295 ? -11.258 -26.391 1.798 1 98.75 295 ARG B C 1
ATOM 4605 O O . ARG B 1 295 ? -10.508 -26.75 2.707 1 98.75 295 ARG B O 1
ATOM 4612 N N . PRO B 1 296 ? -11.938 -27.266 1.058 1 98.56 296 PRO B N 1
ATOM 4613 C CA . PRO B 1 296 ? -11.82 -28.688 1.416 1 98.56 296 PRO B CA 1
ATOM 4614 C C . PRO B 1 296 ? -10.414 -29.234 1.17 1 98.56 296 PRO B C 1
ATOM 4616 O O . PRO B 1 296 ? -10 -30.188 1.834 1 98.56 296 PRO B O 1
ATOM 4619 N N . LYS B 1 297 ? -9.617 -28.688 0.18 1 98.62 297 LYS B N 1
ATOM 4620 C CA . LYS B 1 297 ? -8.242 -29.125 -0.048 1 98.62 297 LYS B CA 1
ATOM 4621 C C . LYS B 1 297 ? -7.371 -28.844 1.171 1 98.62 297 LYS B C 1
ATOM 4623 O O . LYS B 1 297 ? -6.348 -29.5 1.371 1 98.62 297 LYS B O 1
ATOM 4628 N N . LEU B 1 298 ? -7.801 -27.812 1.981 1 98.62 298 LEU B N 1
ATOM 4629 C CA . LEU B 1 298 ? -7.031 -27.406 3.152 1 98.62 298 LEU B CA 1
ATOM 4630 C C . LEU B 1 298 ? -7.66 -27.953 4.43 1 98.62 298 LEU B C 1
ATOM 4632 O O . LEU B 1 298 ? -7.355 -27.469 5.527 1 98.62 298 LEU B O 1
ATOM 4636 N N . GLY B 1 299 ? -8.555 -28.859 4.336 1 98 299 GLY B N 1
ATOM 4637 C CA . GLY B 1 299 ? -9.141 -29.547 5.477 1 98 299 GLY B CA 1
ATOM 4638 C C . GLY B 1 299 ? -10.25 -28.766 6.148 1 98 299 GLY B C 1
ATOM 4639 O O . GLY B 1 299 ? -10.57 -29 7.312 1 98 299 GLY B O 1
ATOM 4640 N N . LEU B 1 300 ? -10.711 -27.781 5.461 1 97.94 300 LEU B N 1
ATOM 4641 C CA . LEU B 1 300 ? -11.805 -26.969 5.996 1 97.94 300 LEU B CA 1
ATOM 4642 C C . LEU B 1 300 ? -13.133 -27.359 5.348 1 97.94 300 LEU B C 1
ATOM 4644 O O . LEU B 1 300 ? -13.156 -27.875 4.23 1 97.94 300 LEU B O 1
ATOM 4648 N N . ALA B 1 301 ? -14.188 -27.141 6.137 1 88.81 301 ALA B N 1
ATOM 4649 C CA . ALA B 1 301 ? -15.523 -27.453 5.641 1 88.81 301 ALA B CA 1
ATOM 4650 C C . ALA B 1 301 ? -15.969 -26.422 4.594 1 88.81 301 ALA B C 1
ATOM 4652 O O . ALA B 1 301 ? -15.594 -25.25 4.664 1 88.81 301 ALA B O 1
#

Radius of gyration: 25.11 Å; Cα contacts (8 Å, |Δi|>4): 1398; chains: 2; bounding box: 48×75×62 Å

Nearest PDB structures (foldseek):
  7auy-assembly2_B  TM=9.403E-01  e=1.013E-24  uncultured bacterium
  4q3o-assembly4_H  TM=8.613E-01  e=2.607E-23  unidentified
  1jji-assembly1_A  TM=8.721E-01  e=1.395E-19  Archaeoglobus fulgidus
  6k1t-assembly1_A  TM=8.791E-01  e=1.478E-19  Francisella philomiragia subsp. philomiragia ATCC 25015
  3d7r-assembly2_B  TM=8.735E-01  e=5.175E-17  Staphylococcus aureus subsp. aureus USA300_TCH1516

Organism: NCBI:txid1990687

Foldseek 3Di:
DDFDPLLCVVVVLLLVCVVPVVPPDLVVNQVSLLCLLVLFDADPQWDKDWDQQQNWTKMKIGHPQADELAEEEEEEDDLQAHDANNSCVRLQNLLCVLLRYMYIYTGFDGWLVDAPPRRLVSVLSNVVSSVVVPRDQLRYAYEYFAQRLLSSQLNQVVCVVVVHRGHLEYEYELYDAQLVLPFPLLPVLQVQASHPHPVVSPVSSVRHHPDSVCSQVCSRHVLNDQCAVPHAYEYEYEPSESSLRVLVSVVVNQVVNPHHYHYHYHYSHYGRSLSNHVRGVSNVVVSSVVSVVVNVSNVHD/DDFDPLLCVVVVLLLVCVVPVVPPDLVVNQVSLLCLLVLFDADPQWDKDWDQQQNWTKMKIGHPQADELAEEEEEEDDLQAHDANNSCVRLQNLLCVLLRYMYIYTGFDGWLVDAPPRRLVSVLSNVVSSVVVPRDQLRYAYEYFAQRLLSSQLNQVVCVVVVHRGHLEYEYELYDAQLVLPFPLLPVLQVQASHPHPVVSPVSSVRHHPDSVCSQVCSRHVLNDQCAVPHAYEYEYEPSESSLRVLVSVVVNQVVNPHHYHYHYHYSHYGRSLSNHVRGVSNVVVSSVVSVVVNVSNVHD

Secondary structure (DSSP, 8-state):
-PPPGGGHHHHHHHHHHHHHTTT--HHHHHHHHGGGGTTSPPPTTEEEEEEEETTEEEEEEEETT-EEEEEEEEE--STTTS--HHHHHHHHHHHHHHHTEEEEEE----TTTS-TTHHHHHHHHHHHHHHHTT--GGGEEEEEETHHHHHHHHHHHHHHHTTPPPPSEEEEES----TT---THHHHTTTT-SS--HHHHHHHHHHH-SSGGGGG-TTT-GGGS--TTPPPEEEEEETT-TTHHHHHHHHHHHHHTT--EEEEEETTPPTTGGGGTTT-HHHHHHHHHHHHHHHHHTT--/-PPPSTTHHHHHHHHHHHHHTTT--HHHHHHHHGGGGTTSPPPTTEEEEEEEETTEEEEEEEETT-EEEEEEEEE--STTTS--HHHHHHHHHHHHHHHTEEEEEE----TTTS-TTHHHHHHHHHHHHHHHTT--GGGEEEEEETHHHHHHHHHHHHHHHTTPPPPSEEEEES----TT---THHHHTTTT-SS--HHHHHHHHHHH-SSGGGGG-TTT-GGGS--TTPPPEEEEEETT-TTHHHHHHHHHHHHHTT--EEEEEETTPPTTGGGGTTT-HHHHHHHHHHHHHHHHHTT--

Solvent-accessible surface area (backbone atoms only — not comparable to full-atom values): 29135 Å² total; per-residue (Å²): 132,80,79,57,78,54,51,45,54,54,54,52,50,37,49,48,47,62,66,63,46,68,89,53,52,67,71,58,46,37,34,53,48,41,52,52,38,68,52,27,43,60,46,60,58,29,25,37,38,68,47,68,34,71,85,33,47,31,29,39,29,41,27,72,88,30,42,83,68,27,35,35,41,34,29,50,28,43,50,50,47,32,54,38,40,71,26,38,42,44,53,48,34,45,41,17,44,67,40,39,18,23,22,39,27,42,37,57,61,39,21,59,88,35,33,68,62,44,40,51,52,38,52,46,34,34,57,52,36,40,46,76,73,66,45,48,37,61,23,22,31,27,27,13,28,25,38,7,12,32,46,29,53,33,36,42,51,54,28,48,74,68,73,40,81,43,45,34,30,36,36,26,32,32,30,47,32,56,56,70,69,74,46,68,23,45,62,78,21,44,90,66,22,73,62,72,34,62,71,53,51,52,53,32,46,58,36,24,39,85,45,80,76,47,32,75,35,38,80,64,9,52,77,67,52,82,46,67,91,45,58,40,34,40,36,39,33,22,57,23,18,16,45,41,37,39,51,52,51,47,46,50,54,28,49,74,58,72,33,53,65,46,80,45,74,40,81,77,25,45,74,54,46,53,36,25,26,83,56,13,68,70,22,42,50,51,44,47,53,49,19,63,62,44,20,55,52,43,75,36,129,130,81,79,58,77,53,52,45,54,56,53,53,49,35,50,49,46,62,66,62,47,67,90,53,53,68,70,57,47,37,36,53,49,41,51,51,36,68,52,26,43,62,45,60,57,30,25,37,37,68,46,67,35,72,85,33,47,29,31,39,29,42,27,70,88,31,42,82,69,26,37,35,41,33,29,52,30,44,50,51,48,31,53,36,39,71,28,37,42,45,52,48,36,45,42,18,44,68,40,40,18,22,23,38,26,41,36,58,60,40,21,61,89,34,33,67,61,44,41,48,51,38,51,46,34,36,54,54,36,40,45,75,74,67,45,49,35,61,23,21,30,26,26,14,29,24,36,7,13,32,44,30,53,32,37,41,51,53,28,48,73,68,74,38,80,42,44,36,29,36,37,28,32,31,28,47,32,58,57,70,68,73,47,68,24,43,62,76,21,43,90,67,22,71,63,73,34,62,70,52,51,52,52,32,46,58,36,25,39,86,46,80,76,48,32,75,34,38,79,64,9,53,76,68,51,82,45,66,90,45,58,39,35,40,36,39,33,22,56,21,18,16,45,41,38,39,49,53,52,47,47,49,54,27,49,74,59,73,33,54,66,46,80,45,71,40,78,77,25,44,74,53,45,53,35,23,26,82,56,15,69,70,20,40,50,52,44,47,53,49,16,63,62,45,20,56,52,44,75,37,128

Sequence (602 aa):
MSVSKESLFLNDLYASWLTRSEGMDLASQRDMFEEWHLPTIEPTDVTYEEVTANGVPAMWAKPLGAAEDRVIVFTHGGGFATGSRFSHRKLAAHLAKLAGVCALIVDFRLAPEHKHPAQLEDCMAVHKWLRTQGYKAEYTATVGDSAGANLAISTTFELARLDLPTPAAVVALSPWLDMEIKGMTVESNDAVDVLAKRAVLETMRGMFLSEPA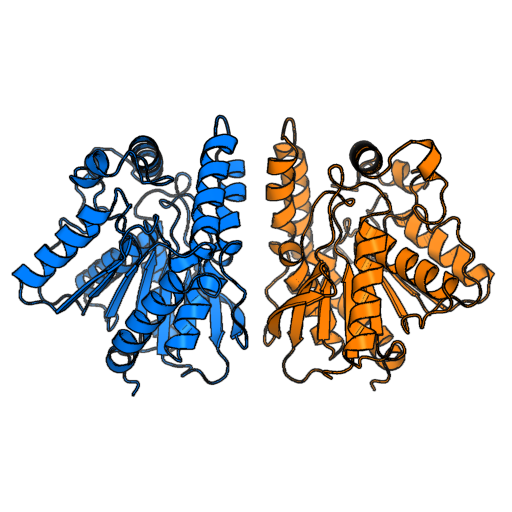DATDPRANPLLSDYTDFPPVYVSVGGYETLLDDSRRLAELIEKVSGEVVLDVVDEQQHVFHFNAGRAPEADQALSRIAQWLRPKLGLAMSVSKESLFLNDLYASWLTRSEGMDLASQRDMFEEWHLPTIEPTDVTYEEVTANGVPAMWAKPLGAAEDRVIVFTHGGGFATGSRFSHRKLAAHLAKLAGVCALIVDFRLAPEHKHPAQLEDCMAVHKWLRTQGYKAEYTATVGDSAGANLAISTTFELARLDLPTPAAVVALSPWLDMEIKGMTVESNDAVDVLAKRAVLETMRGMFLSEPADATDPRANPLLSDYTDFPPVYVSVGGYETLLDDSRRLAELIEKVSGEVVLDVVDEQQHVFHFNAGRAPEADQALSRIAQWLRPKLGLA